Protein 9J2N (pdb70)

Radius of gyration: 22.64 Å; Cα contacts (8 Å, |Δi|>4): 717; chains: 1; bounding box: 71×41×54 Å

B-factor: mean 44.79, std 17.35, range [20.51, 93.37]

Solvent-accessible surface area: 18878 Å² total; per-residue (Å²): 40,88,23,97,34,4,75,102,0,1,69,16,0,0,60,0,0,2,9,0,13,0,1,1,62,18,3,7,91,80,10,63,132,21,3,35,57,16,2,45,96,5,44,105,110,103,104,85,72,143,35,99,49,67,71,33,128,114,23,32,53,42,3,50,34,67,3,18,74,3,0,35,92,0,0,74,49,0,6,129,34,0,41,79,41,0,0,26,17,0,0,41,60,1,0,89,56,0,37,91,0,6,109,45,1,27,72,0,80,131,51,24,18,15,78,50,6,22,113,0,5,40,22,0,0,15,0,0,0,0,0,3,0,0,0,2,0,0,0,1,1,0,7,20,71,107,41,3,0,51,1,3,0,41,1,9,9,27,5,13,34,0,20,43,57,0,42,39,60,3,29,114,97,74,29,2,51,95,86,6,0,18,82,0,2,31,52,0,6,92,6,0,94,85,2,64,123,39,0,62,159,22,8,41,0,1,12,7,11,11,24,53,122,51,52,68,75,64,0,98,111,11,1,117,106,1,29,30,170,116,91,18,117,69,31,3,79,24,1,66,30,0,23,128,44,12,201,89,78,23,87,1,34,47,150,94,61,101,82,34,135,47,0,123,79,0,12,77,0,1,60,41,2,1,22,2,12,22,49,0,1,40,37,0,1,89,116,16,12,77,80,1,4,79,48,23,64,44,122,87,64,77,19,74,126,25,58,28,27,13,8,69,41,28,28,84,58,0,82,42,0,4,71,51,0,30,157,98,0,4,60,109,4,0,47,48,0,2,41,73,0,12,64,3,0,93,52,0,10,76,0,33,59,101,32,136,167,70,103,65,41,4,148,70,0,43,111,8,0,57,38,0,18,21,0,14,4,24,0,0,6,0,0,0,2,1,2,2,2,0,0,0,4,0,23,1,0,51,0,0,1,31,30,0,0,18,33,0,0,85,22,24,58,90,12,43,160,80,8,83,57,31,38,134,77,71,29,15,113,0,0,69,84,8,10,26,61,0,102,115,11,16,87,44,0,142,100,16,4,11,54,2,84,38,70,12,6,32,53,0,19,154,27,4,52,158,96,96

Structure (mmCIF, N/CA/C/O backbone):
data_9J2N
#
_entry.id   9J2N
#
_cell.length_a   1.00
_cell.length_b   1.00
_cell.length_c   1.00
_cell.angle_alpha   90.00
_cell.angle_beta   90.00
_cell.angle_gamma   90.00
#
_symmetry.space_group_name_H-M   'P 1'
#
loop_
_entity.id
_entity.type
_entity.pdbx_description
1 polymer 'Solute carrier family 2, facilitated glucose transporter member 7'
2 non-polymer 2-acetamido-2-deoxy-beta-D-glucopyranose
#
loop_
_atom_site.group_PDB
_atom_site.id
_atom_site.type_symbol
_atom_site.label_atom_id
_atom_site.label_alt_id
_atom_site.label_comp_id
_atom_site.label_asym_id
_atom_site.label_entity_id
_atom_site.label_seq_id
_atom_site.pdbx_PDB_ins_code
_atom_site.Cartn_x
_atom_site.Cartn_y
_atom_site.Cartn_z
_atom_site.occupancy
_atom_site.B_iso_or_equiv
_atom_site.auth_seq_id
_atom_site.auth_comp_id
_atom_site.auth_asym_id
_atom_site.auth_atom_id
_atom_site.pdbx_PDB_model_num
ATOM 1 N N . ARG A 1 18 ? 67.550 99.050 88.549 1.00 59.12 18 ARG A N 1
ATOM 2 C CA . ARG A 1 18 ? 67.247 99.467 89.912 1.00 59.12 18 ARG A CA 1
ATOM 3 C C . ARG A 1 18 ? 66.575 100.835 89.931 1.00 59.12 18 ARG A C 1
ATOM 4 O O . ARG A 1 18 ? 67.224 101.859 89.715 1.00 59.12 18 ARG A O 1
ATOM 6 N N . LEU A 1 19 ? 65.269 100.847 90.193 1.00 62.19 19 LEU A N 1
ATOM 7 C CA . LEU A 1 19 ? 64.490 102.078 90.252 1.00 62.19 19 LEU A CA 1
ATOM 8 C C . LEU A 1 19 ? 64.286 102.569 91.680 1.00 62.19 19 LEU A C 1
ATOM 9 O O . LEU A 1 19 ? 64.595 103.723 91.990 1.00 62.19 19 LEU A O 1
ATOM 11 N N . GLN A 1 20 ? 63.766 101.712 92.555 1.00 57.78 20 GLN A N 1
ATOM 12 C CA . GLN A 1 20 ? 63.584 102.073 93.948 1.00 57.78 20 GLN A CA 1
ATOM 13 C C . GLN A 1 20 ? 64.941 102.230 94.632 1.00 57.78 20 GLN A C 1
ATOM 14 O O . GLN A 1 20 ? 65.918 101.585 94.245 1.00 57.78 20 GLN A O 1
ATOM 16 N N . PRO A 1 21 ? 65.030 103.086 95.657 1.00 54.04 21 PRO A N 1
ATOM 17 C CA . PRO A 1 21 ? 66.329 103.298 96.308 1.00 54.04 21 PRO A CA 1
ATOM 18 C C . PRO A 1 21 ? 66.721 102.153 97.228 1.00 54.04 21 PRO A C 1
ATOM 19 O O . PRO A 1 21 ? 67.909 101.849 97.369 1.00 54.04 21 PRO A O 1
ATOM 23 N N . THR A 1 22 ? 65.734 101.506 97.852 1.00 48.51 22 THR A N 1
ATOM 24 C CA . THR A 1 22 ? 66.030 100.347 98.687 1.00 48.51 22 THR A CA 1
ATOM 25 C C . THR A 1 22 ? 66.628 99.214 97.864 1.00 48.51 22 THR A C 1
ATOM 26 O O . THR A 1 22 ? 67.622 98.601 98.267 1.00 48.51 22 THR A O 1
ATOM 30 N N . LEU A 1 23 ? 66.039 98.930 96.700 1.00 45.83 23 LEU A N 1
ATOM 31 C CA . LEU A 1 23 ? 66.563 97.877 95.836 1.00 45.83 23 LEU A CA 1
ATOM 32 C C . LEU A 1 23 ? 67.965 98.211 95.345 1.00 45.83 23 LEU A C 1
ATOM 33 O O . LEU A 1 23 ? 68.844 97.343 95.318 1.00 45.83 23 LEU A O 1
ATOM 38 N N . LEU A 1 24 ? 68.191 99.465 94.950 1.00 44.50 24 LEU A N 1
ATOM 39 C CA . LEU A 1 24 ? 69.512 99.864 94.476 1.00 44.50 24 LEU A CA 1
ATOM 40 C C . LEU A 1 24 ? 70.557 99.732 95.577 1.00 44.50 24 LEU A C 1
ATOM 41 O O . LEU A 1 24 ? 71.653 99.209 95.343 1.00 44.50 24 LEU A O 1
ATOM 46 N N . LEU A 1 25 ? 70.234 100.198 96.787 1.00 41.42 25 LEU A N 1
ATOM 47 C CA . LEU A 1 25 ? 71.176 100.088 97.895 1.00 41.42 25 LEU A CA 1
ATOM 48 C C . LEU A 1 25 ? 71.455 98.632 98.240 1.00 41.42 25 LEU A C 1
ATOM 49 O O . LEU A 1 25 ? 72.606 98.258 98.495 1.00 41.42 25 LEU A O 1
ATOM 54 N N . ALA A 1 26 ? 70.415 97.794 98.258 1.00 37.90 26 ALA A N 1
ATOM 55 C CA . ALA A 1 26 ? 70.613 96.381 98.559 1.00 37.90 26 ALA A CA 1
ATOM 56 C C . ALA A 1 26 ? 71.488 95.711 97.509 1.00 37.90 26 ALA A C 1
ATOM 57 O O . ALA A 1 26 ? 72.385 94.930 97.846 1.00 37.90 26 ALA A O 1
ATOM 59 N N . THR A 1 27 ? 71.247 96.010 96.231 1.00 36.07 27 THR A N 1
ATOM 60 C CA . THR A 1 27 ? 72.055 95.427 95.165 1.00 36.07 27 THR A CA 1
ATOM 61 C C . THR A 1 27 ? 73.508 95.869 95.276 1.00 36.07 27 THR A C 1
ATOM 62 O O . THR A 1 27 ? 74.429 95.054 95.145 1.00 36.07 27 THR A O 1
ATOM 66 N N . LEU A 1 28 ? 73.734 97.162 95.530 1.00 32.70 28 LEU A N 1
ATOM 67 C CA . LEU A 1 28 ? 75.101 97.657 95.663 1.00 32.70 28 LEU A CA 1
ATOM 68 C C . LEU A 1 28 ? 75.810 97.007 96.844 1.00 32.70 28 LEU A C 1
ATOM 69 O O . LEU A 1 28 ? 76.968 96.589 96.729 1.00 32.70 28 LEU A O 1
ATOM 74 N N . SER A 1 29 ? 75.126 96.905 97.987 1.00 29.86 29 SER A N 1
ATOM 75 C CA . SER A 1 29 ? 75.738 96.310 99.170 1.00 29.86 29 SER A CA 1
ATOM 76 C C . SER A 1 29 ? 76.044 94.834 98.955 1.00 29.86 29 SER A C 1
ATOM 77 O O . SER A 1 29 ? 77.100 94.346 99.373 1.00 29.86 29 SER A O 1
ATOM 80 N N . ALA A 1 30 ? 75.130 94.103 98.314 1.00 28.00 30 ALA A N 1
ATOM 81 C CA . ALA A 1 30 ? 75.353 92.679 98.093 1.00 28.00 30 ALA A CA 1
ATOM 82 C C . ALA A 1 30 ? 76.476 92.438 97.094 1.00 28.00 30 ALA A C 1
ATOM 83 O O . ALA A 1 30 ? 77.315 91.554 97.300 1.00 28.00 30 ALA A O 1
ATOM 85 N N . ALA A 1 31 ? 76.515 93.209 96.005 1.00 26.38 31 ALA A N 1
ATOM 86 C CA . ALA A 1 31 ? 77.505 92.958 94.965 1.00 26.38 31 ALA A CA 1
ATOM 87 C C . ALA A 1 31 ? 78.890 93.458 95.356 1.00 26.38 31 ALA A C 1
ATOM 88 O O . ALA A 1 31 ? 79.896 92.838 94.995 1.00 26.38 31 ALA A O 1
ATOM 90 N N . PHE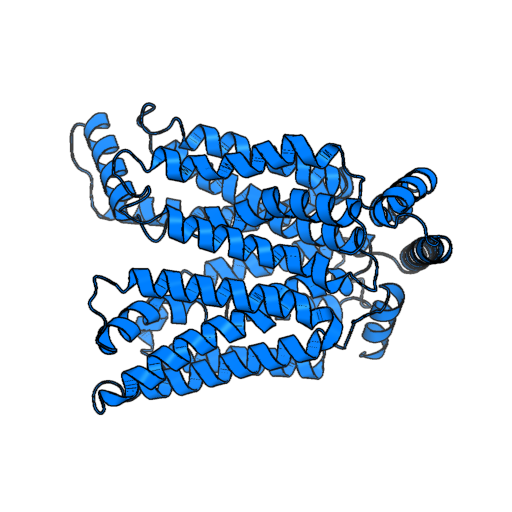 A 1 32 ? 78.969 94.572 96.089 1.00 26.02 32 PHE A N 1
ATOM 91 C CA . PHE A 1 32 ? 80.273 95.143 96.407 1.00 26.02 32 PHE A CA 1
ATOM 92 C C . PHE A 1 32 ? 81.056 94.282 97.386 1.00 26.02 32 PHE A C 1
ATOM 93 O O . PHE A 1 32 ? 82.290 94.336 97.402 1.00 26.02 32 PHE A O 1
ATOM 101 N N . GLY A 1 33 ? 80.374 93.496 98.211 1.00 26.40 33 GLY A N 1
ATOM 102 C CA . GLY A 1 33 ? 81.068 92.697 99.199 1.00 26.40 33 GLY A CA 1
ATOM 103 C C . GLY A 1 33 ? 81.250 91.249 98.799 1.00 26.40 33 GLY A C 1
ATOM 104 O O . GLY A 1 33 ? 81.942 90.494 99.487 1.00 26.40 33 GLY A O 1
ATOM 105 N N . SER A 1 34 ? 80.637 90.846 97.688 1.00 25.23 34 SER A N 1
ATOM 106 C CA . SER A 1 34 ? 80.657 89.455 97.255 1.00 25.23 34 SER A CA 1
ATOM 107 C C . SER A 1 34 ? 81.413 89.263 95.946 1.00 25.23 34 SER A C 1
ATOM 108 O O . SER A 1 34 ? 82.353 88.467 95.889 1.00 25.23 34 SER A O 1
ATOM 111 N N . ALA A 1 35 ? 81.017 89.964 94.883 1.00 24.30 35 ALA A N 1
ATOM 112 C CA . ALA A 1 35 ? 81.692 89.808 93.599 1.00 24.30 35 ALA A CA 1
ATOM 113 C C . ALA A 1 35 ? 83.085 90.424 93.618 1.00 24.30 35 ALA A C 1
ATOM 114 O O . ALA A 1 35 ? 83.997 89.934 92.932 1.00 24.30 35 ALA A O 1
ATOM 116 N N . PHE A 1 36 ? 83.261 91.497 94.390 1.00 25.45 36 PHE A N 1
ATOM 117 C CA . PHE A 1 36 ? 84.565 92.137 94.484 1.00 25.45 36 PHE A CA 1
ATOM 118 C C . PHE A 1 36 ? 85.601 91.168 95.031 1.00 25.45 36 PHE A C 1
ATOM 119 O O . PHE A 1 36 ? 86.762 91.198 94.617 1.00 25.45 36 PHE A O 1
ATOM 127 N N . GLN A 1 37 ? 85.204 90.304 95.968 1.00 26.49 37 GLN A N 1
ATOM 128 C CA . GLN A 1 37 ? 86.123 89.280 96.454 1.00 26.49 37 GLN A CA 1
ATOM 129 C C . GLN A 1 37 ? 86.608 88.402 95.309 1.00 26.49 37 GLN A C 1
ATOM 130 O O . GLN A 1 37 ? 87.814 88.183 95.145 1.00 26.49 37 GLN A O 1
ATOM 136 N N . TYR A 1 38 ? 85.676 87.913 94.487 1.00 25.14 38 TYR A N 1
ATOM 137 C CA . TYR A 1 38 ? 86.052 87.066 93.361 1.00 25.14 38 TYR A CA 1
ATOM 138 C C . TYR A 1 38 ? 87.035 87.784 92.448 1.00 25.14 38 TYR A C 1
ATOM 139 O O . TYR A 1 38 ? 88.124 87.270 92.170 1.00 25.14 38 TYR A O 1
ATOM 148 N N . GLY A 1 39 ? 86.689 88.994 92.006 1.00 23.60 39 GLY A N 1
ATOM 149 C CA . GLY A 1 39 ? 87.562 89.691 91.070 1.00 23.60 39 GLY A CA 1
ATOM 150 C C . GLY A 1 39 ? 88.921 90.020 91.662 1.00 23.60 39 GLY A C 1
ATOM 151 O O . GLY A 1 39 ? 89.967 89.758 91.050 1.00 23.60 39 GLY A O 1
ATOM 152 N N . TYR A 1 40 ? 88.925 90.576 92.876 1.00 25.75 40 TYR A N 1
ATOM 153 C CA . TYR A 1 40 ? 90.161 91.004 93.515 1.00 25.75 40 TYR A CA 1
ATOM 154 C C . TYR A 1 40 ? 91.093 89.826 93.749 1.00 25.75 40 TYR A C 1
ATOM 155 O O . TYR A 1 40 ? 92.254 89.850 93.329 1.00 25.75 40 TYR A O 1
ATOM 164 N N . ASN A 1 41 ? 90.600 88.769 94.400 1.00 26.01 41 ASN A N 1
ATOM 165 C CA . ASN A 1 41 ? 91.471 87.630 94.654 1.00 26.01 41 ASN A CA 1
ATOM 166 C C . ASN A 1 41 ? 91.802 86.877 93.373 1.00 26.01 41 ASN A C 1
ATOM 167 O O . ASN A 1 41 ? 92.778 86.120 93.343 1.00 26.01 41 ASN A O 1
ATOM 172 N N . LEU A 1 42 ? 91.018 87.068 92.307 1.00 29.32 42 LEU A N 1
ATOM 173 C CA . LEU A 1 42 ? 91.373 86.455 91.034 1.00 29.32 42 LEU A CA 1
ATOM 174 C C . LEU A 1 42 ? 92.584 87.132 90.415 1.00 29.32 42 LEU A C 1
ATOM 175 O O . LEU A 1 42 ? 93.520 86.457 89.971 1.00 29.32 42 LEU A O 1
ATOM 180 N N . SER A 1 43 ? 92.596 88.469 90.377 1.00 31.05 43 SER A N 1
ATOM 181 C CA . SER A 1 43 ? 93.720 89.193 89.772 1.00 31.05 43 SER A CA 1
ATOM 182 C C . SER A 1 43 ? 94.259 90.226 90.758 1.00 31.05 43 SER A C 1
ATOM 183 O O . SER A 1 43 ? 93.965 91.415 90.648 1.00 31.05 43 SER A O 1
ATOM 186 N N . VAL A 1 44 ? 95.081 89.768 91.702 1.00 31.67 44 VAL A N 1
ATOM 187 C CA . VAL A 1 44 ? 95.830 90.651 92.590 1.00 31.67 44 VAL A CA 1
ATOM 188 C C . VAL A 1 44 ? 97.262 90.142 92.664 1.00 31.67 44 VAL A C 1
ATOM 189 O O . VAL A 1 44 ? 98.163 90.838 93.143 1.00 31.67 44 VAL A O 1
ATOM 193 N N . VAL A 1 45 ? 97.472 88.923 92.181 1.00 39.19 45 VAL A N 1
ATOM 194 C CA . VAL A 1 45 ? 98.731 88.219 92.367 1.00 39.19 45 VAL A CA 1
ATOM 195 C C . VAL A 1 45 ? 99.586 88.188 91.103 1.00 39.19 45 VAL A C 1
ATOM 196 O O . VAL A 1 45 ? 100.823 88.193 91.214 1.00 39.19 45 VAL A O 1
ATOM 200 N N . ASN A 1 46 ? 98.978 88.215 89.915 1.00 41.87 46 ASN A N 1
ATOM 201 C CA . ASN A 1 46 ? 99.740 88.060 88.679 1.00 41.87 46 ASN A CA 1
ATOM 202 C C . ASN A 1 46 ? 100.778 89.164 88.513 1.00 41.87 46 ASN A C 1
ATOM 203 O O . ASN A 1 46 ? 101.914 88.899 88.105 1.00 41.87 46 ASN A O 1
ATOM 208 N N . THR A 1 47 ? 100.408 90.414 88.824 1.00 42.58 47 THR A N 1
ATOM 209 C CA . THR A 1 47 ? 101.325 91.526 88.574 1.00 42.58 47 THR A CA 1
ATOM 210 C C . THR A 1 47 ? 102.491 91.561 89.558 1.00 42.58 47 THR A C 1
ATOM 211 O O . THR A 1 47 ? 103.652 91.569 89.112 1.00 42.58 47 THR A O 1
ATOM 215 N N . PRO A 1 48 ? 102.275 91.591 90.907 1.00 42.87 48 PRO A N 1
ATOM 216 C CA . PRO A 1 48 ? 103.393 91.710 91.850 1.00 42.87 48 PRO A CA 1
ATOM 217 C C . PRO A 1 48 ? 103.979 90.362 92.262 1.00 42.87 48 PRO A C 1
ATOM 218 O O . PRO A 1 48 ? 104.140 90.068 93.451 1.00 42.87 48 PRO A O 1
ATOM 222 N N . HIS A 1 49 ? 104.304 89.526 91.275 1.00 46.60 49 HIS A N 1
ATOM 223 C CA . HIS A 1 49 ? 104.809 88.190 91.574 1.00 46.60 49 HIS A CA 1
ATOM 224 C C . HIS A 1 49 ? 106.217 88.222 92.156 1.00 46.60 49 HIS A C 1
ATOM 225 O O . HIS A 1 49 ? 106.536 87.420 93.045 1.00 46.60 49 HIS A O 1
ATOM 232 N N . LYS A 1 50 ? 107.067 89.136 91.681 1.00 50.05 50 LYS A N 1
ATOM 233 C CA . LYS A 1 50 ? 108.452 89.175 92.142 1.00 50.05 50 LYS A CA 1
ATOM 234 C C . LYS A 1 50 ? 108.533 89.484 93.632 1.00 50.05 50 LYS A C 1
ATOM 235 O O . LYS A 1 50 ? 109.402 88.957 94.338 1.00 50.05 50 LYS A O 1
ATOM 241 N N . VAL A 1 51 ? 107.640 90.343 94.126 1.00 46.46 51 VAL A N 1
ATOM 242 C CA . VAL A 1 51 ? 107.648 90.699 95.542 1.00 46.46 51 VAL A CA 1
ATOM 243 C C . VAL A 1 51 ? 107.348 89.481 96.405 1.00 46.46 51 VAL A C 1
ATOM 244 O O . VAL A 1 51 ? 108.007 89.246 97.426 1.00 46.46 51 VAL A O 1
ATOM 248 N N . PHE A 1 52 ? 106.343 88.693 96.018 1.00 46.51 52 PHE A N 1
ATOM 249 C CA . PHE A 1 52 ? 106.023 87.487 96.772 1.00 46.51 52 PHE A CA 1
ATOM 250 C C . PHE A 1 52 ? 107.144 86.461 96.668 1.00 46.51 52 PHE A C 1
ATOM 251 O O . PHE A 1 52 ? 107.447 85.766 97.645 1.00 46.51 52 PHE A O 1
ATOM 259 N N . LYS A 1 53 ? 107.768 86.351 95.491 1.00 48.38 53 LYS A N 1
ATOM 260 C CA . LYS A 1 53 ? 108.959 85.516 95.355 1.00 48.38 53 LYS A CA 1
ATOM 261 C C . LYS A 1 53 ? 110.007 85.897 96.393 1.00 48.38 53 LYS A C 1
ATOM 262 O O . LYS A 1 53 ? 110.519 85.045 97.134 1.00 48.38 53 LYS A O 1
ATOM 268 N N . SER A 1 54 ? 110.330 87.190 96.454 1.00 52.12 54 SER A N 1
ATOM 269 C CA . SER A 1 54 ? 111.364 87.665 97.364 1.00 52.12 54 SER A CA 1
ATOM 270 C C . SER A 1 54 ? 110.980 87.402 98.813 1.00 52.12 54 SER A C 1
ATOM 271 O O . SER A 1 54 ? 111.814 86.968 99.613 1.00 52.12 54 SER A O 1
ATOM 274 N N . PHE A 1 55 ? 109.719 87.662 99.174 1.00 52.10 55 PHE A N 1
ATOM 275 C CA . PHE A 1 55 ? 109.298 87.436 100.555 1.00 52.10 55 PHE A CA 1
ATOM 276 C C . PHE A 1 55 ? 109.381 85.963 100.928 1.00 52.10 55 PHE A C 1
ATOM 277 O O . PHE A 1 55 ? 109.804 85.620 102.039 1.00 52.10 55 PHE A O 1
ATOM 285 N N . TYR A 1 56 ? 108.976 85.075 100.018 1.00 51.12 56 TYR A N 1
ATOM 286 C CA . TYR A 1 56 ? 109.105 83.647 100.279 1.00 51.12 56 TYR A CA 1
ATOM 287 C C . TYR A 1 56 ? 110.562 83.282 100.515 1.00 51.12 56 TYR A C 1
ATOM 288 O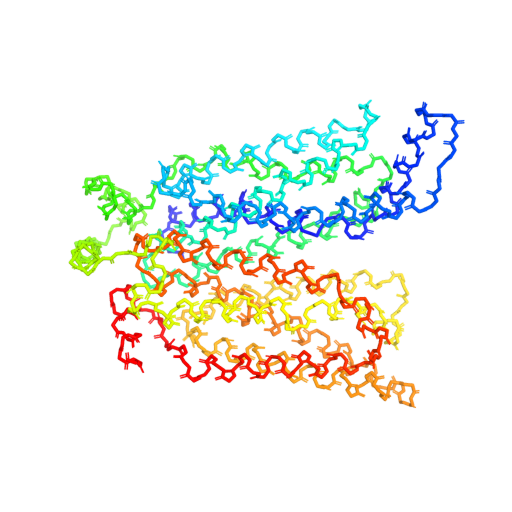 O . TYR A 1 56 ? 110.895 82.546 101.454 1.00 51.12 56 TYR A O 1
ATOM 297 N N . ASN A 1 57 ? 111.451 83.794 99.667 1.00 64.19 57 ASN A N 1
ATOM 298 C CA . ASN A 1 57 ? 112.851 83.409 99.788 1.00 64.19 57 ASN A CA 1
ATOM 299 C C . ASN A 1 57 ? 113.464 83.951 101.080 1.00 64.19 57 ASN A C 1
ATOM 300 O O . ASN A 1 57 ? 114.265 83.267 101.727 1.00 64.19 57 ASN A O 1
ATOM 305 N N . GLU A 1 58 ? 113.085 85.173 101.483 1.00 63.29 58 GLU A N 1
ATOM 306 C CA . GLU A 1 58 ? 113.576 85.727 102.747 1.00 63.29 58 GLU A CA 1
ATOM 307 C C . GLU A 1 58 ? 113.039 84.959 103.949 1.00 63.29 58 GLU A C 1
ATOM 308 O O . GLU A 1 58 ? 113.768 84.736 104.923 1.00 63.29 58 GLU A O 1
ATOM 314 N N . THR A 1 59 ? 111.764 84.564 103.916 1.00 62.12 59 THR A N 1
ATOM 315 C CA . THR A 1 59 ? 111.241 83.754 105.009 1.00 62.12 59 THR A CA 1
ATOM 316 C C . THR A 1 59 ? 111.999 82.437 105.112 1.00 62.12 59 THR A C 1
ATOM 317 O O . THR A 1 59 ? 112.341 81.988 106.214 1.00 62.12 59 THR A O 1
ATOM 321 N N . TYR A 1 60 ? 112.282 81.812 103.967 1.00 69.71 60 TYR A N 1
ATOM 322 C CA . TYR A 1 60 ? 113.019 80.553 103.983 1.00 69.71 60 TYR A CA 1
ATOM 323 C C . TYR A 1 60 ? 114.446 80.751 104.481 1.00 69.71 60 TYR A C 1
ATOM 324 O O . TYR A 1 60 ? 114.972 79.914 105.224 1.00 69.71 60 TYR A O 1
ATOM 333 N N . PHE A 1 61 ? 115.092 81.846 104.074 1.00 72.30 61 PHE A N 1
ATOM 334 C CA . PHE A 1 61 ? 116.403 82.173 104.618 1.00 72.30 61 PHE A CA 1
ATOM 335 C C . PHE A 1 61 ? 116.368 82.323 106.130 1.00 72.30 61 PHE A C 1
ATOM 336 O O . PHE A 1 61 ? 117.218 81.748 106.816 1.00 72.30 61 PHE A O 1
ATOM 344 N N . GLU A 1 62 ? 115.393 83.051 106.667 1.00 72.66 62 GLU A N 1
ATOM 345 C CA . GLU A 1 62 ? 115.314 83.238 108.112 1.00 72.66 62 GLU A CA 1
ATOM 346 C C . GLU A 1 62 ? 115.092 81.905 108.826 1.00 72.66 62 GLU A C 1
ATOM 347 O O . GLU A 1 62 ? 115.689 81.649 109.876 1.00 72.66 62 GLU A O 1
ATOM 353 N N . ARG A 1 63 ? 114.241 81.044 108.261 1.00 71.16 63 ARG A N 1
ATOM 354 C CA . ARG A 1 63 ? 113.914 79.791 108.938 1.00 71.16 63 ARG A CA 1
ATOM 355 C C . ARG A 1 63 ? 115.069 78.795 108.888 1.00 71.16 63 ARG A C 1
ATOM 356 O O . ARG A 1 63 ? 115.395 78.165 109.901 1.00 71.16 63 ARG A O 1
ATOM 364 N N . HIS A 1 64 ? 115.704 78.635 107.725 1.00 76.98 64 HIS A N 1
ATOM 365 C CA . HIS A 1 64 ? 116.693 77.580 107.540 1.00 76.98 64 HIS A CA 1
ATOM 366 C C . HIS A 1 64 ? 118.123 78.075 107.380 1.00 76.98 64 HIS A C 1
ATOM 367 O O . HIS A 1 64 ? 119.025 77.243 107.222 1.00 76.98 64 HIS A O 1
ATOM 374 N N . ALA A 1 65 ? 118.356 79.388 107.410 1.00 79.78 65 ALA A N 1
ATOM 375 C CA . ALA A 1 65 ? 119.695 79.960 107.291 1.00 79.78 65 ALA A CA 1
ATOM 376 C C . ALA A 1 65 ? 120.370 79.575 105.980 1.00 79.78 65 ALA A C 1
ATOM 377 O O . ALA A 1 65 ? 121.602 79.511 105.911 1.00 79.78 65 ALA A O 1
ATOM 379 N N . THR A 1 66 ? 119.583 79.308 104.937 1.00 79.36 66 THR A N 1
ATOM 380 C CA . THR A 1 66 ? 120.127 79.003 103.623 1.00 79.36 66 THR A CA 1
ATOM 381 C C . THR A 1 66 ? 119.059 79.207 102.559 1.00 79.36 66 THR A C 1
ATOM 382 O O . THR A 1 66 ? 117.859 79.204 102.849 1.00 79.36 66 THR A O 1
ATOM 386 N N . PHE A 1 67 ? 119.512 79.371 101.319 1.00 80.03 67 PHE A N 1
ATOM 387 C CA . PHE A 1 67 ? 118.609 79.479 100.186 1.00 80.03 67 PHE A CA 1
ATOM 388 C C . PHE A 1 67 ? 117.975 78.121 99.892 1.00 80.03 67 PHE A C 1
ATOM 389 O O . PHE A 1 67 ? 118.390 77.084 100.420 1.00 80.03 67 PHE A O 1
ATOM 397 N N . MET A 1 68 ? 116.956 78.126 99.038 1.00 79.20 68 MET A N 1
ATOM 398 C CA . MET A 1 68 ? 116.368 76.883 98.566 1.00 79.20 68 MET A CA 1
ATOM 399 C C . MET A 1 68 ? 116.315 76.872 97.045 1.00 79.20 68 MET A C 1
ATOM 400 O O . MET A 1 68 ? 116.514 77.897 96.387 1.00 79.20 68 MET A O 1
ATOM 405 N N . ASP A 1 69 ? 116.051 75.687 96.504 1.00 72.05 69 ASP A N 1
ATOM 406 C CA . ASP A 1 69 ? 116.120 75.463 95.069 1.00 72.05 69 ASP A CA 1
ATOM 407 C C . ASP A 1 69 ? 115.042 76.257 94.337 1.00 72.05 69 ASP A C 1
ATOM 408 O O . ASP A 1 69 ? 113.952 76.503 94.860 1.00 72.05 69 ASP A O 1
ATOM 413 N N . GLY A 1 70 ? 115.366 76.664 93.108 1.00 67.79 70 GLY A N 1
ATOM 414 C CA . GLY A 1 70 ? 114.396 77.382 92.296 1.00 67.79 70 GLY A CA 1
ATOM 415 C C . GLY A 1 70 ? 113.202 76.528 91.916 1.00 67.79 70 GLY A C 1
ATOM 416 O O . GLY A 1 70 ? 112.122 77.047 91.626 1.00 67.79 70 GLY A O 1
ATOM 417 N N . LYS A 1 71 ? 113.383 75.206 91.898 1.00 64.86 71 LYS A N 1
ATOM 418 C CA . LYS A 1 71 ? 112.255 74.315 91.654 1.00 64.86 71 LYS A CA 1
ATOM 419 C C . LYS A 1 71 ? 111.205 74.454 92.748 1.00 64.86 71 LYS A C 1
ATOM 420 O O . LYS A 1 71 ? 110.000 74.436 92.471 1.00 64.86 71 LYS A O 1
ATOM 422 N N . LEU A 1 72 ? 111.643 74.590 94.002 1.00 63.62 72 LEU A N 1
ATOM 423 C CA . LEU A 1 72 ? 110.694 74.794 95.090 1.00 63.62 72 LEU A CA 1
ATOM 424 C C . LEU A 1 72 ? 110.030 76.163 94.989 1.00 63.62 72 LEU A C 1
ATOM 425 O O . LEU A 1 72 ? 108.843 76.305 95.298 1.00 63.62 72 LEU A O 1
ATOM 430 N N . MET A 1 73 ? 110.782 77.182 94.555 1.00 61.86 73 MET A N 1
ATOM 431 C CA . MET A 1 73 ? 110.170 78.462 94.203 1.00 61.86 73 MET A CA 1
ATOM 432 C C . MET A 1 73 ? 109.039 78.283 93.200 1.00 61.86 73 MET A C 1
ATOM 433 O O . MET A 1 73 ? 107.924 78.776 93.414 1.00 61.86 73 MET A O 1
ATOM 438 N N . LEU A 1 74 ? 109.308 77.578 92.100 1.00 56.01 74 LEU A N 1
ATOM 439 C CA . LEU A 1 74 ? 108.298 77.415 91.061 1.00 56.01 74 LEU A CA 1
ATOM 440 C C . LEU A 1 74 ? 107.095 76.639 91.579 1.00 56.01 74 LEU A C 1
ATOM 441 O O . LEU A 1 74 ? 105.947 77.007 91.304 1.00 56.01 74 LEU A O 1
ATOM 446 N N . LEU A 1 75 ? 107.336 75.568 92.339 1.00 53.22 75 LEU A N 1
ATOM 447 C CA . LEU A 1 75 ? 106.233 74.764 92.855 1.00 53.22 75 LEU A CA 1
ATOM 448 C C . LEU A 1 75 ? 105.375 75.561 93.830 1.00 53.22 75 LEU A C 1
ATOM 449 O O . LEU A 1 75 ? 104.141 75.536 93.745 1.00 53.22 75 LEU A O 1
ATOM 454 N N . LEU A 1 76 ? 106.009 76.281 94.760 1.00 49.54 76 LEU A N 1
ATOM 455 C CA . LEU A 1 76 ? 105.253 77.063 95.731 1.00 49.54 76 LEU A CA 1
ATOM 456 C C . LEU A 1 76 ? 104.472 78.178 95.052 1.00 49.54 76 LEU A C 1
ATOM 457 O O . LEU A 1 76 ? 103.323 78.451 95.417 1.00 49.54 76 LEU A O 1
ATOM 462 N N . TRP A 1 77 ? 105.077 78.838 94.060 1.00 45.38 77 TRP A N 1
ATOM 463 C CA . TRP A 1 77 ? 104.361 79.898 93.363 1.00 45.38 77 TRP A CA 1
ATOM 464 C C . TRP A 1 77 ? 103.188 79.347 92.567 1.00 45.38 77 TRP A C 1
ATOM 465 O O . TRP A 1 77 ? 102.102 79.938 92.564 1.00 45.38 77 TRP A O 1
ATOM 476 N N . SER A 1 78 ? 103.384 78.219 91.881 1.00 45.15 78 SER A N 1
ATOM 477 C CA . SER A 1 78 ? 102.283 77.605 91.152 1.00 45.15 78 SER A CA 1
ATOM 478 C C . SER A 1 78 ? 101.157 77.222 92.099 1.00 45.15 78 SER A C 1
ATOM 479 O O . SER A 1 78 ? 99.978 77.419 91.787 1.00 45.15 78 SER A O 1
ATOM 482 N N . CYS A 1 79 ? 101.503 76.690 93.273 1.00 41.95 79 CYS A N 1
ATOM 483 C CA . CYS A 1 79 ? 100.483 76.347 94.257 1.00 41.95 79 CYS A CA 1
ATOM 484 C C . CYS A 1 79 ? 99.716 77.583 94.713 1.00 41.95 79 CYS A C 1
ATOM 485 O O . CYS A 1 79 ? 98.481 77.600 94.700 1.00 41.95 79 CYS A O 1
ATOM 488 N N . THR A 1 80 ? 100.431 78.643 95.098 1.00 38.99 80 THR A N 1
ATOM 489 C CA . THR A 1 80 ? 99.756 79.807 95.667 1.00 38.99 80 THR A CA 1
ATOM 490 C C . THR A 1 80 ? 99.018 80.603 94.598 1.00 38.99 80 THR A C 1
ATOM 491 O O . THR A 1 80 ? 98.166 81.440 94.917 1.00 38.99 80 THR A O 1
ATOM 495 N N . VAL A 1 81 ? 99.329 80.363 93.322 1.00 36.28 81 VAL A N 1
ATOM 496 C CA . VAL A 1 81 ? 98.623 81.069 92.259 1.00 36.28 81 VAL A CA 1
ATOM 497 C C . VAL A 1 81 ? 97.500 80.237 91.654 1.00 36.28 81 VAL A C 1
ATOM 498 O O . VAL A 1 81 ? 96.608 80.797 91.006 1.00 36.28 81 VAL A O 1
ATOM 502 N N . SER A 1 82 ? 97.507 78.916 91.847 1.00 32.43 82 SER A N 1
ATOM 503 C CA . SER A 1 82 ? 96.497 78.057 91.252 1.00 32.43 82 SER A CA 1
ATOM 504 C C . SER A 1 82 ? 95.572 77.398 92.264 1.00 32.43 82 SER A C 1
ATOM 505 O O . SER A 1 82 ? 94.645 76.693 91.852 1.00 32.43 82 SER A O 1
ATOM 508 N N . MET A 1 83 ? 95.796 77.587 93.566 1.00 28.79 83 MET A N 1
ATOM 509 C CA . MET A 1 83 ? 94.828 77.093 94.535 1.00 28.79 83 MET A CA 1
ATOM 510 C C . MET A 1 83 ? 93.540 77.902 94.522 1.00 28.79 83 MET A C 1
ATOM 511 O O . MET A 1 83 ? 92.515 77.416 95.011 1.00 28.79 83 MET A O 1
ATOM 516 N N . PHE A 1 84 ? 93.567 79.121 93.985 1.00 24.57 84 PHE A N 1
ATOM 517 C CA . PHE A 1 84 ? 92.337 79.906 93.893 1.00 24.57 84 PHE A CA 1
ATOM 518 C C . PHE A 1 84 ? 91.301 79.266 92.978 1.00 24.57 84 PHE A C 1
ATOM 519 O O . PHE A 1 84 ? 90.122 79.226 93.364 1.00 24.57 84 PHE A O 1
ATOM 527 N N . PRO A 1 85 ? 91.632 78.787 91.769 1.00 25.80 85 PRO A N 1
ATOM 528 C CA . PRO A 1 85 ? 90.624 78.018 91.015 1.00 25.80 85 PRO A CA 1
ATOM 529 C C . PRO A 1 85 ? 90.145 76.772 91.742 1.00 25.80 85 PRO A C 1
ATOM 530 O O . PRO A 1 85 ? 88.955 76.439 91.672 1.00 25.80 85 PRO A O 1
ATOM 534 N N . LEU A 1 86 ? 91.038 76.067 92.441 1.00 24.96 86 LEU A N 1
ATOM 535 C CA . LEU A 1 86 ? 90.617 74.887 93.193 1.00 24.96 86 LEU A CA 1
ATOM 536 C C . LEU A 1 86 ? 89.689 75.268 94.339 1.00 24.96 86 LEU A C 1
ATOM 537 O O . LEU A 1 86 ? 88.672 74.602 94.573 1.00 24.96 86 LEU A O 1
ATOM 542 N N . GLY A 1 87 ? 90.023 76.336 95.062 1.00 23.32 87 GLY A N 1
ATOM 543 C CA . GLY A 1 87 ? 89.123 76.826 96.090 1.00 23.32 87 GLY A CA 1
ATOM 544 C C . GLY A 1 87 ? 87.785 77.257 95.523 1.00 23.32 87 GLY A C 1
ATOM 545 O O . GLY A 1 87 ? 86.741 77.029 96.134 1.00 23.32 87 GLY A O 1
ATOM 546 N N . GLY A 1 88 ? 87.798 77.886 94.348 1.00 21.71 88 GLY A N 1
ATOM 547 C CA . GLY A 1 88 ? 86.552 78.279 93.714 1.00 21.71 88 GLY A CA 1
ATOM 548 C C . GLY A 1 88 ? 85.691 77.091 93.338 1.00 21.71 88 GLY A C 1
ATOM 549 O O . GLY A 1 88 ? 84.474 77.113 93.521 1.00 21.71 88 GLY A O 1
ATOM 550 N N . LEU A 1 89 ? 86.311 76.038 92.805 1.00 21.12 89 LEU A N 1
ATOM 551 C CA . LEU A 1 89 ? 85.566 74.823 92.489 1.00 21.12 89 LEU A CA 1
ATOM 552 C C . LEU A 1 89 ? 84.983 74.194 93.749 1.00 21.12 89 LEU A C 1
ATOM 553 O O . LEU A 1 89 ? 83.817 73.772 93.765 1.00 21.12 89 LEU A O 1
ATOM 558 N N . LEU A 1 90 ? 85.695 74.104 94.859 1.00 21.10 90 LEU A N 1
ATOM 559 C CA . LEU A 1 90 ? 85.080 73.472 96.024 1.00 21.10 90 LEU A CA 1
ATOM 560 C C . LEU A 1 90 ? 83.947 74.312 96.499 1.00 21.10 90 LEU A C 1
ATOM 561 O O . LEU A 1 90 ? 82.911 73.804 96.882 1.00 21.10 90 LEU A O 1
ATOM 566 N N . GLY A 1 91 ? 84.130 75.612 96.474 1.00 22.96 91 GLY A N 1
ATOM 567 C CA . GLY A 1 91 ? 83.108 76.509 96.951 1.00 22.96 91 GLY A CA 1
ATOM 568 C C . GLY A 1 91 ? 81.870 76.431 96.121 1.00 22.96 91 GLY A C 1
ATOM 569 O O . GLY A 1 91 ? 80.780 76.560 96.646 1.00 22.96 91 GLY A O 1
ATOM 570 N N . SER A 1 92 ? 82.020 76.224 94.824 1.00 22.26 92 SER A N 1
ATOM 571 C CA . SER A 1 92 ? 80.878 76.121 93.939 1.00 22.26 92 SER A CA 1
ATOM 572 C C . SER A 1 92 ? 80.013 74.943 94.279 1.00 22.26 92 SER A C 1
ATOM 573 O O . SER A 1 92 ? 78.803 75.012 94.158 1.00 22.26 92 SER A O 1
ATOM 576 N N . LEU A 1 93 ? 80.625 73.853 94.702 1.00 22.79 93 LEU A N 1
ATOM 577 C CA . LEU A 1 93 ? 79.890 72.658 95.042 1.00 22.79 93 LEU A CA 1
ATOM 578 C C . LEU A 1 93 ? 79.471 72.702 96.492 1.00 22.79 93 LEU A C 1
ATOM 579 O O . LEU A 1 93 ? 78.930 71.738 97.010 1.00 22.79 93 LEU A O 1
ATOM 584 N N . LEU A 1 94 ? 79.726 73.813 97.162 1.00 25.95 94 LEU A N 1
ATOM 585 C CA . LEU A 1 94 ? 79.350 73.948 98.558 1.00 25.95 94 LEU A CA 1
ATOM 586 C C . LEU A 1 94 ? 78.169 74.876 98.685 1.00 25.95 94 LEU A C 1
ATOM 587 O O . LEU A 1 94 ? 77.401 74.774 99.628 1.00 25.95 94 LEU A O 1
ATOM 592 N N . VAL A 1 95 ? 77.999 75.774 97.725 1.00 26.13 95 VAL A N 1
ATOM 593 C CA . VAL A 1 95 ? 76.906 76.717 97.789 1.00 26.13 95 VAL A CA 1
ATOM 594 C C . VAL A 1 95 ? 75.670 75.893 97.973 1.00 26.13 95 VAL A C 1
ATOM 595 O O . VAL A 1 95 ? 74.708 76.348 98.560 1.00 26.13 95 VAL A O 1
ATOM 599 N N . GLY A 1 96 ? 75.693 74.661 97.495 1.00 28.33 96 GLY A N 1
ATOM 600 C CA . GLY A 1 96 ? 74.545 73.798 97.611 1.00 28.33 96 GLY A CA 1
ATOM 601 C C . GLY A 1 96 ? 74.138 73.606 99.043 1.00 28.33 96 GLY A C 1
ATOM 602 O O . GLY A 1 96 ? 73.002 73.845 99.412 1.00 28.33 96 GLY A O 1
ATOM 603 N N . LEU A 1 97 ? 75.065 73.165 99.865 1.00 28.25 97 LEU A N 1
ATOM 604 C CA . LEU A 1 97 ? 74.723 72.883 101.251 1.00 28.25 97 LEU A CA 1
ATOM 605 C C . LEU A 1 97 ? 74.265 74.121 102.008 1.00 28.25 97 LEU A C 1
ATOM 606 O O . LEU A 1 97 ? 73.628 73.987 103.058 1.00 28.25 97 LEU A O 1
ATOM 611 N N . LEU A 1 98 ? 74.564 75.316 101.501 1.00 31.01 98 LEU A N 1
ATOM 612 C CA . LEU A 1 98 ? 74.272 76.553 102.211 1.00 31.01 98 LEU A CA 1
ATOM 613 C C . LEU A 1 98 ? 73.116 77.346 101.628 1.00 31.01 98 LEU A C 1
ATOM 614 O O . LEU A 1 98 ? 72.397 78.004 102.386 1.00 31.01 98 LEU A O 1
ATOM 619 N N . VAL A 1 99 ? 72.925 77.319 100.307 1.00 32.92 99 VAL A N 1
ATOM 620 C CA . VAL A 1 99 ? 71.949 78.214 99.690 1.00 32.92 99 VAL A CA 1
ATOM 621 C C . VAL A 1 99 ? 70.536 77.880 100.161 1.00 32.92 99 VAL A C 1
ATOM 622 O O . VAL A 1 99 ? 69.816 78.746 100.667 1.00 32.92 99 VAL A O 1
ATOM 626 N N . ASP A 1 100 ? 70.143 76.608 100.076 1.00 40.31 100 ASP A N 1
ATOM 627 C CA . ASP A 1 100 ? 68.794 76.244 100.488 1.00 40.31 100 ASP A CA 1
ATOM 628 C C . ASP A 1 100 ? 68.659 76.116 101.997 1.00 40.31 100 ASP A C 1
ATOM 629 O O . ASP A 1 100 ? 67.537 75.955 102.489 1.00 40.31 100 ASP A O 1
ATOM 634 N N . SER A 1 101 ? 69.763 76.186 102.738 1.00 39.16 101 SER A N 1
ATOM 635 C CA . SER A 1 101 ? 69.711 76.123 104.192 1.00 39.16 101 SER A CA 1
ATOM 636 C C . SER A 1 101 ? 69.592 77.502 104.831 1.00 39.16 101 SER A C 1
ATOM 637 O O . SER A 1 101 ? 68.999 77.632 105.907 1.00 39.16 101 SER A O 1
ATOM 640 N N . CYS A 1 102 ? 70.143 78.542 104.194 1.00 36.33 102 CYS A N 1
ATOM 641 C CA . CYS A 1 102 ? 70.149 79.871 104.797 1.00 36.33 102 CYS A CA 1
ATOM 642 C C . CYS A 1 102 ? 69.616 80.950 103.859 1.00 36.33 102 CYS A C 1
ATOM 643 O O . CYS A 1 102 ? 69.786 82.145 104.136 1.00 36.33 102 CYS A O 1
ATOM 646 N N . GLY A 1 103 ? 68.983 80.580 102.750 1.00 36.90 103 GLY A N 1
ATOM 647 C CA . GLY A 1 103 ? 68.565 81.614 101.834 1.00 36.90 103 GLY A CA 1
ATOM 648 C C . GLY A 1 103 ? 69.762 82.298 101.211 1.00 36.90 103 GLY A C 1
ATOM 649 O O . GLY A 1 103 ? 70.898 82.158 101.684 1.00 36.90 103 GLY A O 1
ATOM 650 N N . ARG A 1 104 ? 69.519 83.042 100.138 1.00 33.02 104 ARG A N 1
ATOM 651 C CA . ARG A 1 104 ? 70.595 83.822 99.548 1.00 33.02 104 ARG A CA 1
ATOM 652 C C . ARG A 1 104 ? 71.182 84.789 100.567 1.00 33.02 104 ARG A C 1
ATOM 653 O O . ARG A 1 104 ? 72.397 85.015 100.581 1.00 33.02 104 ARG A O 1
ATOM 661 N N . LYS A 1 105 ? 70.345 85.314 101.465 1.00 35.27 105 LYS A N 1
ATOM 662 C CA . LYS A 1 105 ? 70.816 86.256 102.474 1.00 35.27 105 LYS A CA 1
ATOM 663 C C . LYS A 1 105 ? 71.829 85.612 103.414 1.00 35.27 105 LYS A C 1
ATOM 664 O O . LYS A 1 105 ? 72.978 86.061 103.500 1.00 35.27 105 LYS A O 1
ATOM 670 N N . GLY A 1 106 ? 71.412 84.590 104.175 1.00 32.75 106 GLY A N 1
ATOM 671 C CA . GLY A 1 106 ? 72.339 83.963 105.092 1.00 32.75 106 GLY A CA 1
ATOM 672 C C . GLY A 1 106 ? 73.533 83.346 104.398 1.00 32.75 106 GLY A C 1
ATOM 673 O O . GLY A 1 106 ? 74.622 83.299 104.969 1.00 32.75 106 GLY A O 1
ATOM 674 N N . THR A 1 107 ? 73.360 82.871 103.160 1.00 28.71 107 THR A N 1
ATOM 675 C CA . THR A 1 107 ? 74.504 82.335 102.431 1.00 28.71 107 THR A CA 1
ATOM 676 C C . THR A 1 107 ? 75.529 83.426 102.149 1.00 28.71 107 THR A C 1
ATOM 677 O O . THR A 1 107 ? 76.729 83.236 102.375 1.00 28.71 107 THR A O 1
ATOM 681 N N . LEU A 1 108 ? 75.073 84.591 101.680 1.00 26.81 108 LEU A N 1
ATOM 682 C CA . LEU A 1 108 ? 75.996 85.696 101.450 1.00 26.81 108 LEU A CA 1
ATOM 683 C C . LEU A 1 108 ? 76.626 86.180 102.747 1.00 26.81 108 LEU A C 1
ATOM 684 O O . LEU A 1 108 ? 77.791 86.591 102.751 1.00 26.81 108 LEU A O 1
ATOM 689 N N . LEU A 1 109 ? 75.876 86.152 103.850 1.00 26.86 109 LEU A N 1
ATOM 690 C CA . LEU A 1 109 ? 76.433 86.603 105.122 1.00 26.86 109 LEU A CA 1
ATOM 691 C C . LEU A 1 109 ? 77.499 85.642 105.638 1.00 26.86 109 LEU A C 1
ATOM 692 O O . LEU A 1 109 ? 78.559 86.077 106.102 1.00 26.86 109 LEU A O 1
ATOM 697 N N . ILE A 1 110 ? 77.241 84.334 105.565 1.00 24.56 110 ILE A N 1
ATOM 698 C CA . ILE A 1 110 ? 78.240 83.348 105.968 1.00 24.56 110 ILE A CA 1
ATOM 699 C C . ILE A 1 110 ? 79.445 83.396 105.041 1.00 24.56 110 ILE A C 1
ATOM 700 O O . ILE A 1 110 ? 80.578 83.143 105.466 1.00 24.56 110 ILE A O 1
ATOM 705 N N . ASN A 1 111 ? 79.228 83.738 103.769 1.00 24.73 111 ASN A N 1
ATOM 706 C CA . ASN A 1 111 ? 80.331 83.890 102.829 1.00 24.73 111 ASN A CA 1
ATOM 707 C C . ASN A 1 111 ? 81.328 84.950 103.278 1.00 24.73 111 ASN A C 1
ATOM 708 O O . ASN A 1 111 ? 82.494 84.903 102.874 1.00 24.73 111 ASN A O 1
ATOM 713 N N . ASN A 1 112 ? 80.905 85.890 104.123 1.00 25.72 112 ASN A N 1
ATOM 714 C CA . ASN A 1 112 ? 81.798 86.943 104.584 1.00 25.72 112 ASN A CA 1
ATOM 715 C C . ASN A 1 112 ? 82.847 86.445 105.570 1.00 25.72 112 ASN A C 1
ATOM 716 O O . ASN A 1 112 ? 83.902 87.074 105.694 1.00 25.72 112 ASN A O 1
ATOM 721 N N . ILE A 1 113 ? 82.582 85.350 106.284 1.00 24.43 113 ILE A N 1
ATOM 722 C CA . ILE A 1 113 ? 83.580 84.803 107.202 1.00 24.43 113 ILE A CA 1
ATOM 723 C C . ILE A 1 113 ? 84.787 84.294 106.422 1.00 24.43 113 ILE A C 1
ATOM 724 O O . ILE A 1 113 ? 85.943 84.562 106.778 1.00 24.43 113 ILE A O 1
ATOM 729 N N . PHE A 1 114 ? 84.532 83.564 105.331 1.00 22.92 114 PHE A N 1
ATOM 730 C CA . PHE A 1 114 ? 85.594 83.033 104.486 1.00 22.92 114 PHE A CA 1
ATOM 731 C C . PHE A 1 114 ? 86.304 84.110 103.678 1.00 22.92 114 PHE A C 1
ATOM 732 O O . PHE A 1 114 ? 87.179 83.775 102.875 1.00 22.92 114 PHE A O 1
ATOM 740 N N . ALA A 1 115 ? 85.929 85.379 103.841 1.00 22.67 115 ALA A N 1
ATOM 741 C CA . ALA A 1 115 ? 86.668 86.490 103.264 1.00 22.67 115 ALA A CA 1
ATOM 742 C C . ALA A 1 115 ? 87.286 87.400 104.309 1.00 22.67 115 ALA A C 1
ATOM 743 O O . ALA A 1 115 ? 88.243 88.113 103.995 1.00 22.67 115 ALA A O 1
ATOM 745 N N . ILE A 1 116 ? 86.761 87.398 105.529 1.00 23.35 116 ILE A N 1
ATOM 746 C CA . ILE A 1 116 ? 87.323 88.198 106.610 1.00 23.35 116 ILE A CA 1
ATOM 747 C C . ILE A 1 116 ? 88.471 87.471 107.293 1.00 23.35 116 ILE A C 1
ATOM 748 O O . ILE A 1 116 ? 89.523 88.061 107.550 1.00 23.35 116 ILE A O 1
ATOM 753 N N . ILE A 1 117 ? 88.297 86.181 107.598 1.00 23.32 117 ILE A N 1
ATOM 754 C CA . ILE A 1 117 ? 89.364 85.432 108.266 1.00 23.32 117 ILE A CA 1
ATOM 755 C C . ILE A 1 117 ? 90.628 85.345 107.415 1.00 23.32 117 ILE A C 1
ATOM 756 O O . ILE A 1 117 ? 91.712 85.675 107.924 1.00 23.32 117 ILE A O 1
ATOM 761 N N . PRO A 1 118 ? 90.579 84.921 106.145 1.00 22.94 118 PRO A N 1
ATOM 762 C CA . PRO A 1 118 ? 91.817 84.908 105.349 1.00 22.94 118 PRO A CA 1
ATOM 763 C C . PRO A 1 118 ? 92.408 86.286 105.131 1.00 22.94 118 PRO A C 1
ATOM 764 O O . PRO A 1 118 ? 93.628 86.405 104.982 1.00 22.94 118 PRO A O 1
ATOM 768 N N . ALA A 1 119 ? 91.582 87.333 105.096 1.00 24.74 119 ALA A N 1
ATOM 769 C CA . ALA A 1 119 ? 92.117 88.685 104.980 1.00 24.74 119 ALA A CA 1
ATOM 770 C C . ALA A 1 119 ? 92.995 89.024 106.177 1.00 24.74 119 ALA A C 1
ATOM 771 O O . ALA A 1 119 ? 94.102 89.550 106.021 1.00 24.74 119 ALA A O 1
ATOM 773 N N . ILE A 1 120 ? 92.524 88.704 107.383 1.00 24.48 120 ILE A N 1
ATOM 774 C CA . ILE A 1 120 ? 93.326 88.927 108.582 1.00 24.48 120 ILE A CA 1
ATOM 775 C C . ILE A 1 120 ? 94.567 88.044 108.564 1.00 24.48 120 ILE A C 1
ATOM 776 O O . ILE A 1 120 ? 95.655 88.470 108.974 1.00 24.48 120 ILE A O 1
ATOM 781 N N . LEU A 1 121 ? 94.424 86.799 108.099 1.00 27.24 121 LEU A N 1
ATOM 782 C CA . LEU A 1 121 ? 95.570 85.895 108.055 1.00 27.24 121 LEU A CA 1
ATOM 783 C C . LEU A 1 121 ? 96.661 86.425 107.132 1.00 27.24 121 LEU A C 1
ATOM 784 O O . LEU A 1 121 ? 97.849 86.362 107.465 1.00 27.24 121 LEU A O 1
ATOM 789 N N . MET A 1 122 ? 96.278 86.944 105.964 1.00 29.21 122 MET A N 1
ATOM 790 C CA . MET A 1 122 ? 97.263 87.529 105.060 1.00 29.21 122 MET A CA 1
ATOM 791 C C . MET A 1 122 ? 97.812 88.837 105.612 1.00 29.21 122 MET A C 1
ATOM 792 O O . MET A 1 122 ? 98.982 89.166 105.390 1.00 29.21 122 MET A O 1
ATOM 797 N N . GLY A 1 123 ? 96.979 89.605 106.318 1.00 33.77 123 GLY A N 1
ATOM 798 C CA . GLY A 1 123 ? 97.458 90.845 106.906 1.00 33.77 123 GLY A CA 1
ATOM 799 C C . GLY A 1 123 ? 98.555 90.616 107.924 1.00 33.77 123 GLY A C 1
ATOM 800 O O . GLY A 1 123 ? 99.633 91.210 107.839 1.00 33.77 123 GLY A O 1
ATOM 801 N N . VAL A 1 124 ? 98.301 89.750 108.900 1.00 36.77 124 VAL A N 1
ATOM 802 C CA . VAL A 1 124 ? 99.347 89.357 109.862 1.00 36.77 124 VAL A CA 1
ATOM 803 C C . VAL A 1 124 ? 100.008 88.111 109.281 1.00 36.77 124 VAL A C 1
ATOM 804 O O . VAL A 1 124 ? 99.751 86.969 109.671 1.00 36.77 124 VAL A O 1
ATOM 808 N N . SER A 1 125 ? 100.891 88.340 108.310 1.00 43.23 125 SER A N 1
ATOM 809 C CA . SER A 1 125 ? 101.662 87.259 107.712 1.00 43.23 125 SER A CA 1
ATOM 810 C C . SER A 1 125 ? 103.143 87.607 107.685 1.00 43.23 125 SER A C 1
ATOM 811 O O . SER A 1 125 ? 103.997 86.738 107.882 1.00 43.23 125 SER A O 1
ATOM 814 N N . LYS A 1 126 ? 103.452 88.881 107.438 1.00 50.80 126 LYS A N 1
ATOM 815 C CA . LYS A 1 126 ? 104.847 89.306 107.377 1.00 50.80 126 LYS A CA 1
ATOM 816 C C . LYS A 1 126 ? 105.498 89.245 108.752 1.00 50.80 126 LYS A C 1
ATOM 817 O O . LYS A 1 126 ? 106.604 88.715 108.907 1.00 50.80 126 LYS A O 1
ATOM 823 N N . VAL A 1 127 ? 104.823 89.786 109.768 1.00 51.16 127 VAL A N 1
ATOM 824 C CA . VAL A 1 127 ? 105.350 89.717 111.127 1.00 51.16 127 VAL A CA 1
ATOM 825 C C . VAL A 1 127 ? 105.346 88.278 111.626 1.00 51.16 127 VAL A C 1
ATOM 826 O O . VAL A 1 127 ? 106.247 87.858 112.362 1.00 51.16 127 VAL A O 1
ATOM 830 N N . ALA A 1 128 ? 104.336 87.501 111.238 1.00 52.02 128 ALA A N 1
ATOM 831 C CA . ALA A 1 128 ? 104.288 86.084 111.573 1.00 52.02 128 ALA A CA 1
ATOM 832 C C . ALA A 1 128 ? 105.369 85.278 110.867 1.00 52.02 128 ALA A C 1
ATOM 833 O O . ALA A 1 128 ? 105.690 84.175 111.323 1.00 52.02 128 ALA A O 1
ATOM 835 N N . LYS A 1 129 ? 105.928 85.802 109.776 1.00 54.73 129 LYS A N 1
ATOM 836 C CA . LYS A 1 129 ? 107.057 85.189 109.079 1.00 54.73 129 LYS A CA 1
ATOM 837 C C . LYS A 1 129 ? 106.730 83.770 108.620 1.00 54.73 129 LYS A C 1
ATOM 838 O O . LYS A 1 129 ? 107.452 82.812 108.903 1.00 54.73 129 LYS A O 1
ATOM 840 N N . ALA A 1 130 ? 105.617 83.639 107.901 1.00 49.58 130 ALA A N 1
ATOM 841 C CA . ALA A 1 130 ? 105.194 82.355 107.356 1.00 49.58 130 ALA A CA 1
ATOM 842 C C . ALA A 1 130 ? 104.389 82.595 106.090 1.00 49.58 130 ALA A C 1
ATOM 843 O O . ALA A 1 130 ? 103.384 83.310 106.121 1.00 49.58 130 ALA A O 1
ATOM 845 N N . PHE A 1 131 ? 104.842 82.013 104.990 1.00 49.51 131 PHE A N 1
ATOM 846 C CA . PHE A 1 131 ? 104.139 82.158 103.735 1.00 49.51 131 PHE A CA 1
ATOM 847 C C . PHE A 1 131 ? 102.934 81.250 103.697 1.00 49.51 131 PHE A C 1
ATOM 848 O O . PHE A 1 131 ? 102.013 81.466 102.924 1.00 49.51 131 PHE A O 1
ATOM 856 N N . GLU A 1 132 ? 102.922 80.238 104.541 1.00 45.85 132 GLU A N 1
ATOM 857 C CA . GLU A 1 132 ? 101.835 79.295 104.503 1.00 45.85 132 GLU A CA 1
ATOM 858 C C . GLU A 1 132 ? 100.531 80.039 104.624 1.00 45.85 132 GLU A C 1
ATOM 859 O O . GLU A 1 132 ? 99.611 79.818 103.855 1.00 45.85 132 GLU A O 1
ATOM 865 N N . LEU A 1 133 ? 100.446 80.936 105.588 1.00 37.09 133 LEU A N 1
ATOM 866 C CA . LEU A 1 133 ? 99.219 81.670 105.781 1.00 37.09 133 LEU A CA 1
ATOM 867 C C . LEU A 1 133 ? 98.816 82.318 104.473 1.00 37.09 133 LEU A C 1
ATOM 868 O O . LEU A 1 133 ? 97.638 82.508 104.226 1.00 37.09 133 LEU A O 1
ATOM 873 N N . ILE A 1 134 ? 99.775 82.665 103.623 1.00 36.72 134 ILE A N 1
ATOM 874 C CA . ILE A 1 134 ? 99.404 83.190 102.313 1.00 36.72 134 ILE A CA 1
ATOM 875 C C . ILE A 1 134 ? 98.968 82.098 101.352 1.00 36.72 134 ILE A C 1
ATOM 876 O O . ILE A 1 134 ? 98.179 82.372 100.440 1.00 36.72 134 ILE A O 1
ATOM 881 N N . VAL A 1 135 ? 99.452 80.869 101.522 1.00 33.86 135 VAL A N 1
ATOM 882 C CA . VAL A 1 135 ? 99.011 79.762 100.688 1.00 33.86 135 VAL A CA 1
ATOM 883 C C . VAL A 1 135 ? 97.658 79.205 101.126 1.00 33.86 135 VAL A C 1
ATOM 884 O O . VAL A 1 135 ? 96.835 78.869 100.267 1.00 33.86 135 VAL A O 1
ATOM 888 N N . PHE A 1 136 ? 97.400 79.107 102.431 1.00 30.14 136 PHE A N 1
ATOM 889 C CA . PHE A 1 136 ? 96.129 78.586 102.926 1.00 30.14 136 PHE A CA 1
ATOM 890 C C . PHE A 1 136 ? 95.000 79.600 102.755 1.00 30.14 136 PHE A C 1
ATOM 891 O O . PHE A 1 136 ? 93.857 79.228 102.445 1.00 30.14 136 PHE A O 1
ATOM 899 N N . SER A 1 137 ? 95.302 80.886 102.943 1.00 28.61 137 SER A N 1
ATOM 900 C CA . SER A 1 137 ? 94.283 81.910 102.770 1.00 28.61 137 SER A CA 1
ATOM 901 C C . SER A 1 137 ? 93.851 82.028 101.319 1.00 28.61 137 SER A C 1
ATOM 902 O O . SER A 1 137 ? 92.729 82.455 101.047 1.00 28.61 137 SER A O 1
ATOM 905 N N . ARG A 1 138 ? 94.715 81.656 100.372 1.00 25.57 138 ARG A N 1
ATOM 906 C CA . ARG A 1 138 ? 94.288 81.630 98.977 1.00 25.57 138 ARG A CA 1
ATOM 907 C C . ARG A 1 138 ? 93.218 80.569 98.748 1.00 25.57 138 ARG A C 1
ATOM 908 O O . ARG A 1 138 ? 92.242 80.815 98.034 1.00 25.57 138 ARG A O 1
ATOM 916 N N . VAL A 1 139 ? 93.373 79.390 99.356 1.00 24.03 139 VAL A N 1
ATOM 917 C CA . VAL A 1 139 ? 92.335 78.365 99.265 1.00 24.03 139 VAL A CA 1
ATOM 918 C C . VAL A 1 139 ? 91.049 78.852 99.919 1.00 24.03 139 VAL A C 1
ATOM 919 O O . VAL A 1 139 ? 89.948 78.673 99.378 1.00 24.03 139 VAL A O 1
ATOM 923 N N . VAL A 1 140 ? 91.165 79.473 101.095 1.00 21.91 140 VAL A N 1
ATOM 924 C CA . VAL A 1 140 ? 89.970 79.954 101.789 1.00 21.91 140 VAL A CA 1
ATOM 925 C C . VAL A 1 140 ? 89.259 81.023 100.962 1.00 21.91 140 VAL A C 1
ATOM 926 O O . VAL A 1 140 ? 88.028 81.015 100.830 1.00 21.91 140 VAL A O 1
ATOM 930 N N . LEU A 1 141 ? 90.022 81.955 100.386 1.00 21.95 141 LEU A N 1
ATOM 931 C CA . LEU A 1 141 ? 89.434 82.998 99.554 1.00 21.95 141 LEU A CA 1
ATOM 932 C C . LEU A 1 141 ? 88.858 82.433 98.266 1.00 21.95 141 LEU A C 1
ATOM 933 O O . LEU A 1 141 ? 87.881 82.972 97.744 1.00 21.95 141 LEU A O 1
ATOM 938 N N . GLY A 1 142 ? 89.445 81.362 97.733 1.00 21.48 142 GLY A N 1
ATOM 939 C CA . GLY A 1 142 ? 88.839 80.701 96.591 1.00 21.48 142 GLY A CA 1
ATOM 940 C C . GLY A 1 142 ? 87.498 80.084 96.934 1.00 21.48 142 GLY A C 1
ATOM 941 O O . GLY A 1 142 ? 86.549 80.164 96.150 1.00 21.48 142 GLY A O 1
ATOM 942 N N . VAL A 1 143 ? 87.402 79.458 98.109 1.00 21.20 143 VAL A N 1
ATOM 943 C CA . VAL A 1 143 ? 86.116 78.931 98.561 1.00 21.20 143 VAL A CA 1
ATOM 944 C C . VAL A 1 143 ? 85.103 80.060 98.696 1.00 21.20 143 VAL A C 1
ATOM 945 O O . VAL A 1 143 ? 83.946 79.938 98.268 1.00 21.20 143 VAL A O 1
ATOM 949 N N . CYS A 1 144 ? 85.527 81.179 99.287 1.00 22.03 144 CYS A N 1
ATOM 950 C CA . CYS A 1 144 ? 84.642 82.333 99.415 1.00 22.03 144 CYS A CA 1
ATOM 951 C C . CYS A 1 144 ? 84.195 82.846 98.052 1.00 22.03 144 CYS A C 1
ATOM 952 O O . CYS A 1 144 ? 83.017 83.161 97.857 1.00 22.03 144 CYS A O 1
ATOM 955 N N . ALA A 1 145 ? 85.121 82.938 97.098 1.00 22.24 145 ALA A N 1
ATOM 956 C CA . ALA A 1 145 ? 84.791 83.411 95.762 1.00 22.24 145 ALA A CA 1
ATOM 957 C C . ALA A 1 145 ? 83.833 82.478 95.041 1.00 22.24 145 ALA A C 1
ATOM 958 O O . ALA A 1 145 ? 82.935 82.955 94.346 1.00 22.24 145 ALA A O 1
ATOM 960 N N . GLY A 1 146 ? 84.002 81.168 95.185 1.00 21.18 146 GLY A N 1
ATOM 961 C CA . GLY A 1 146 ? 83.073 80.225 94.592 1.00 21.18 146 GLY A CA 1
ATOM 962 C C . GLY A 1 146 ? 81.681 80.344 95.176 1.00 21.18 146 GLY A C 1
ATOM 963 O O . GLY A 1 146 ? 80.687 80.387 94.439 1.00 21.18 146 GLY A O 1
ATOM 964 N N . ILE A 1 147 ? 81.602 80.417 96.509 1.00 22.12 147 ILE A N 1
ATOM 965 C CA . ILE A 1 147 ? 80.306 80.584 97.161 1.00 22.12 147 ILE A CA 1
ATOM 966 C C . ILE A 1 147 ? 79.645 81.877 96.702 1.00 22.12 147 ILE A C 1
ATOM 967 O O . ILE A 1 147 ? 78.448 81.906 96.396 1.00 22.12 147 ILE A O 1
ATOM 972 N N . SER A 1 148 ? 80.416 82.964 96.638 1.00 22.36 148 SER A N 1
ATOM 973 C CA . SER A 1 148 ? 79.873 84.242 96.191 1.00 22.36 148 SER A CA 1
ATOM 974 C C . SER A 1 148 ? 79.397 84.177 94.747 1.00 22.36 148 SER A C 1
ATOM 975 O O . SER A 1 148 ? 78.304 84.652 94.427 1.00 22.36 148 SER A O 1
ATOM 978 N N . TYR A 1 149 ? 80.198 83.586 93.861 1.00 24.89 149 TYR A N 1
ATOM 979 C CA . TYR A 1 149 ? 79.844 83.559 92.448 1.00 24.89 149 TYR A CA 1
ATOM 980 C C . TYR A 1 149 ? 78.622 82.687 92.201 1.00 24.89 149 TYR A C 1
ATOM 981 O O . TYR A 1 149 ? 77.881 82.907 91.237 1.00 24.89 149 TYR A O 1
ATOM 990 N N . SER A 1 150 ? 78.402 81.682 93.046 1.00 23.97 150 SER A N 1
ATOM 991 C CA . SER A 1 150 ? 77.226 80.841 92.877 1.00 23.97 150 SER A CA 1
ATOM 992 C C . SER A 1 150 ? 76.024 81.299 93.696 1.00 23.97 150 SER A C 1
ATOM 993 O O . SER A 1 150 ? 74.930 80.761 93.503 1.00 23.97 150 SER A O 1
ATOM 996 N N . ALA A 1 151 ? 76.188 82.264 94.599 1.00 23.00 151 ALA A N 1
ATOM 997 C CA . ALA A 1 151 ? 75.079 82.734 95.423 1.00 23.00 151 ALA A CA 1
ATOM 998 C C . ALA A 1 151 ? 74.582 84.125 95.063 1.00 23.00 151 ALA A C 1
ATOM 999 O O . ALA A 1 151 ? 73.373 84.360 95.080 1.00 23.00 151 ALA A O 1
ATOM 1001 N N . LEU A 1 152 ? 75.482 85.060 94.759 1.00 23.12 152 LEU A N 1
ATOM 1002 C CA . LEU A 1 152 ? 75.074 86.428 94.441 1.00 23.12 152 LEU A CA 1
ATOM 1003 C C . LEU A 1 152 ? 74.125 86.517 93.253 1.00 23.12 152 LEU A C 1
ATOM 1004 O O . LEU A 1 152 ? 73.154 87.292 93.329 1.00 23.12 152 LEU A O 1
ATOM 1009 N N . PRO A 1 153 ? 74.340 85.807 92.136 1.00 24.96 153 PRO A N 1
ATOM 1010 C CA . PRO A 1 153 ? 73.349 85.877 91.049 1.00 24.96 153 PRO A CA 1
ATOM 1011 C C . PRO A 1 153 ? 71.959 85.452 91.478 1.00 24.96 153 PRO A C 1
ATOM 1012 O O . PRO A 1 153 ? 70.977 86.053 91.033 1.00 24.96 153 PRO A O 1
ATOM 1016 N N . MET A 1 154 ? 71.846 84.442 92.344 1.00 27.85 154 MET A N 1
ATOM 1017 C CA . MET A 1 154 ? 70.534 84.029 92.831 1.00 27.85 154 MET A CA 1
ATOM 1018 C C . MET A 1 154 ? 69.851 85.158 93.592 1.00 27.85 154 MET A C 1
ATOM 1019 O O . MET A 1 154 ? 68.681 85.472 93.345 1.00 27.85 154 MET A O 1
ATOM 1024 N N . TYR A 1 155 ? 70.575 85.784 94.523 1.00 27.89 155 TYR A N 1
ATOM 1025 C CA . TYR A 1 155 ? 69.999 86.872 95.304 1.00 27.89 155 TYR A CA 1
ATOM 1026 C C . TYR A 1 155 ? 69.584 88.033 94.413 1.00 27.89 155 TYR A C 1
ATOM 1027 O O . TYR A 1 155 ? 68.479 88.570 94.553 1.00 27.89 155 TYR A O 1
ATOM 1036 N N . LEU A 1 156 ? 70.451 88.427 93.479 1.00 26.01 156 LEU A N 1
ATOM 1037 C CA . LEU A 1 156 ? 70.139 89.567 92.626 1.00 26.01 156 LEU A CA 1
ATOM 1038 C C . LEU A 1 156 ? 68.969 89.267 91.697 1.00 26.01 156 LEU A C 1
ATOM 1039 O O . LEU A 1 156 ? 68.102 90.122 91.486 1.00 26.01 156 LEU A O 1
ATOM 1044 N N . GLY A 1 157 ? 68.920 88.058 91.133 1.00 28.49 157 GLY A N 1
ATOM 1045 C CA . GLY A 1 157 ? 67.826 87.712 90.243 1.00 28.49 157 GLY A CA 1
ATOM 1046 C C . GLY A 1 157 ? 66.495 87.590 90.959 1.00 28.49 157 GLY A C 1
ATOM 1047 O O . GLY A 1 157 ? 65.463 88.027 90.443 1.00 28.49 157 GLY A O 1
ATOM 1048 N N . GLU A 1 158 ? 66.494 86.994 92.153 1.00 35.34 158 GLU A N 1
ATOM 1049 C CA . GLU A 1 158 ? 65.244 86.844 92.886 1.00 35.34 158 GLU A CA 1
ATOM 1050 C C . GLU A 1 158 ? 64.784 88.162 93.493 1.00 35.34 158 GLU A C 1
ATOM 1051 O O . GLU A 1 158 ? 63.583 88.359 93.703 1.00 35.34 158 GLU A O 1
ATOM 1057 N N . LEU A 1 159 ? 65.714 89.074 93.778 1.00 37.65 159 LEU A N 1
ATOM 1058 C CA . LEU A 1 159 ? 65.336 90.359 94.355 1.00 37.65 159 LEU A CA 1
ATOM 1059 C C . LEU A 1 159 ? 64.650 91.250 93.327 1.00 37.65 159 LEU A C 1
ATOM 1060 O O . LEU A 1 159 ? 63.636 91.892 93.624 1.00 37.65 159 LEU A O 1
ATOM 1065 N N . ALA A 1 160 ? 65.187 91.301 92.112 1.00 37.31 160 ALA A N 1
ATOM 1066 C CA . ALA A 1 160 ? 64.723 92.249 91.112 1.00 37.31 160 ALA A CA 1
ATOM 1067 C C . ALA A 1 160 ? 63.430 91.778 90.451 1.00 37.31 160 ALA A C 1
ATOM 1068 O O . ALA A 1 160 ? 63.194 90.574 90.314 1.00 37.31 160 ALA A O 1
ATOM 1070 N N . PRO A 1 161 ? 62.578 92.710 90.037 1.00 45.77 161 PRO A N 1
ATOM 1071 C CA . PRO A 1 161 ? 61.421 92.353 89.212 1.00 45.77 161 PRO A CA 1
ATOM 1072 C C . PRO A 1 161 ? 61.852 92.051 87.782 1.00 45.77 161 PRO A C 1
ATOM 1073 O O . PRO A 1 161 ? 63.001 92.259 87.392 1.00 45.77 161 PRO A O 1
ATOM 1077 N N . LYS A 1 162 ? 60.896 91.548 86.999 1.00 44.18 162 LYS A N 1
ATOM 1078 C CA . LYS A 1 162 ? 61.201 91.144 85.629 1.00 44.18 162 LYS A CA 1
ATOM 1079 C C . LYS A 1 162 ? 61.651 92.328 84.781 1.00 44.18 162 LYS A C 1
ATOM 1080 O O . LYS A 1 162 ? 62.559 92.198 83.953 1.00 44.18 162 LYS A O 1
ATOM 1086 N N . ASN A 1 163 ? 61.021 93.491 84.967 1.00 46.43 163 ASN A N 1
ATOM 1087 C CA . ASN A 1 163 ? 61.346 94.650 84.141 1.00 46.43 163 ASN A CA 1
ATOM 1088 C C . ASN A 1 163 ? 62.783 95.110 84.346 1.00 46.43 163 ASN A C 1
ATOM 1089 O O . ASN A 1 163 ? 63.399 95.648 83.419 1.00 46.43 163 ASN A O 1
ATOM 1094 N N . LEU A 1 164 ? 63.333 94.917 85.546 1.00 44.06 164 LEU A N 1
ATOM 1095 C CA . LEU A 1 164 ? 64.692 95.342 85.858 1.00 44.06 164 LEU A CA 1
ATOM 1096 C C . LEU A 1 164 ? 65.583 94.173 86.257 1.00 44.06 164 LEU A C 1
ATOM 1097 O O . LEU A 1 164 ? 66.601 94.377 86.924 1.00 44.06 164 LEU A O 1
ATOM 1102 N N . ARG A 1 165 ? 65.218 92.948 85.873 1.00 35.97 165 ARG A N 1
ATOM 1103 C CA . ARG A 1 165 ? 66.016 91.783 86.233 1.00 35.97 165 ARG A CA 1
ATOM 1104 C C . ARG A 1 165 ? 67.387 91.780 85.574 1.00 35.97 165 ARG A C 1
ATOM 1105 O O . ARG A 1 165 ? 68.360 91.362 86.212 1.00 35.97 165 ARG A O 1
ATOM 1113 N N . GLY A 1 166 ? 67.490 92.234 84.329 1.00 34.33 166 GLY A N 1
ATOM 1114 C CA . GLY A 1 166 ? 68.747 92.202 83.612 1.00 34.33 166 GLY A CA 1
ATOM 1115 C C . GLY A 1 166 ? 69.845 93.055 84.210 1.00 34.33 166 GLY A C 1
ATOM 1116 O O . GLY A 1 166 ? 70.975 92.587 84.360 1.00 34.33 166 GLY A O 1
ATOM 1117 N N . MET A 1 167 ? 69.533 94.304 84.562 1.00 35.81 167 MET A N 1
ATOM 1118 C CA . MET A 1 167 ? 70.550 95.185 85.128 1.00 35.81 167 MET A CA 1
ATOM 1119 C C . MET A 1 167 ? 71.034 94.677 86.481 1.00 35.81 167 MET A C 1
ATOM 1120 O O . MET A 1 167 ? 72.243 94.641 86.748 1.00 35.81 167 MET A O 1
ATOM 1125 N N . VAL A 1 168 ? 70.104 94.271 87.345 1.00 29.44 168 VAL A N 1
ATOM 1126 C CA . VAL A 1 168 ? 70.481 93.781 88.667 1.00 29.44 168 VAL A CA 1
ATOM 1127 C C . VAL A 1 168 ? 71.296 92.500 88.543 1.00 29.44 168 VAL A C 1
ATOM 1128 O O . VAL A 1 168 ? 72.292 92.308 89.248 1.00 29.44 168 VAL A O 1
ATOM 1132 N N . GLY A 1 169 ? 70.892 91.607 87.637 1.00 28.10 169 GLY A N 1
ATOM 1133 C CA . GLY A 1 169 ? 71.675 90.404 87.408 1.00 28.10 169 GLY A CA 1
ATOM 1134 C C . GLY A 1 169 ? 73.065 90.702 86.880 1.00 28.10 169 GLY A C 1
ATOM 1135 O O . GLY A 1 169 ? 74.043 90.068 87.285 1.00 28.10 169 GLY A O 1
ATOM 1136 N N . THR A 1 170 ? 73.173 91.671 85.967 1.00 28.39 170 THR A N 1
ATOM 1137 C CA . THR A 1 170 ? 74.464 92.047 85.405 1.00 28.39 170 THR A CA 1
ATOM 1138 C C . THR A 1 170 ? 75.359 92.730 86.429 1.00 28.39 170 THR A C 1
ATOM 1139 O O . THR A 1 170 ? 76.584 92.717 86.267 1.00 28.39 170 THR A O 1
ATOM 1143 N N . MET A 1 171 ? 74.773 93.310 87.481 1.00 28.08 171 MET A N 1
ATOM 1144 C CA . MET A 1 171 ? 75.579 93.953 88.516 1.00 28.08 171 MET A CA 1
ATOM 1145 C C . MET A 1 171 ? 76.619 93.002 89.098 1.00 28.08 171 MET A C 1
ATOM 1146 O O . MET A 1 171 ? 77.681 93.448 89.547 1.00 28.08 171 MET A O 1
ATOM 1151 N N . THR A 1 172 ? 76.339 91.696 89.093 1.00 24.68 172 THR A N 1
ATOM 1152 C CA . THR A 1 172 ? 77.326 90.705 89.509 1.00 24.68 172 THR A CA 1
ATOM 1153 C C . THR A 1 172 ? 78.635 90.874 88.744 1.00 24.68 172 THR A C 1
ATOM 1154 O O . THR A 1 172 ? 79.691 91.134 89.333 1.00 24.68 172 THR A O 1
ATOM 1158 N N . GLU A 1 173 ? 78.578 90.736 87.419 1.00 23.24 173 GLU A N 1
ATOM 1159 C CA . GLU A 1 173 ? 79.788 90.870 86.617 1.00 23.24 173 GLU A CA 1
ATOM 1160 C C . GLU A 1 173 ? 80.294 92.305 86.601 1.00 23.24 173 GLU A C 1
ATOM 1161 O O . GLU A 1 173 ? 81.502 92.531 86.476 1.00 23.24 173 GLU A O 1
ATOM 1167 N N . VAL A 1 174 ? 79.396 93.284 86.734 1.00 22.01 174 VAL A N 1
ATOM 1168 C CA . VAL A 1 174 ? 79.828 94.677 86.807 1.00 22.01 174 VAL A CA 1
ATOM 1169 C C . VAL A 1 174 ? 80.786 94.867 87.974 1.00 22.01 174 VAL A C 1
ATOM 1170 O O . VAL A 1 174 ? 81.877 95.428 87.826 1.00 22.01 174 VAL A O 1
ATOM 1174 N N . PHE A 1 175 ? 80.409 94.365 89.149 1.00 21.60 175 PHE A N 1
ATOM 1175 C CA . PHE A 1 175 ? 81.275 94.515 90.310 1.00 21.60 175 PHE A CA 1
ATOM 1176 C C . PHE A 1 175 ? 82.437 93.530 90.299 1.00 21.60 175 PHE A C 1
ATOM 1177 O O . PHE A 1 175 ? 83.471 93.806 90.913 1.00 21.60 175 PHE A O 1
ATOM 1185 N N . VAL A 1 176 ? 82.317 92.404 89.592 1.00 20.51 176 VAL A N 1
ATOM 1186 C CA . VAL A 1 176 ? 83.486 91.550 89.383 1.00 20.51 176 VAL A CA 1
ATOM 1187 C C . VAL A 1 176 ? 84.561 92.317 88.621 1.00 20.51 176 VAL A C 1
ATOM 1188 O O . VAL A 1 176 ? 85.738 92.327 89.004 1.00 20.51 176 VAL A O 1
ATOM 1192 N N . ILE A 1 177 ? 84.164 92.988 87.539 1.00 22.80 177 ILE A N 1
ATOM 1193 C CA . ILE A 1 177 ? 85.113 93.772 86.756 1.00 22.80 177 ILE A CA 1
ATOM 1194 C C . ILE A 1 177 ? 85.594 94.979 87.553 1.00 22.80 177 ILE A C 1
ATOM 1195 O O . ILE A 1 177 ? 86.746 95.406 87.420 1.00 22.80 177 ILE A O 1
ATOM 1200 N N . VAL A 1 178 ? 84.725 95.552 88.391 1.00 22.93 178 VAL A N 1
ATOM 1201 C CA . VAL A 1 178 ? 85.147 96.649 89.260 1.00 22.93 178 VAL A CA 1
ATOM 1202 C C . VAL A 1 178 ? 86.252 96.188 90.201 1.00 22.93 178 VAL A C 1
ATOM 1203 O O . VAL A 1 178 ? 87.268 96.872 90.372 1.00 22.93 178 VAL A O 1
ATOM 1207 N N . GLY A 1 179 ? 86.071 95.023 90.823 1.00 22.35 179 GLY A N 1
ATOM 1208 C CA . GLY A 1 179 ? 87.106 94.489 91.691 1.00 22.35 179 GLY A CA 1
ATOM 1209 C C . GLY A 1 179 ? 88.386 94.173 90.945 1.00 22.35 179 GLY A C 1
ATOM 1210 O O . GLY A 1 179 ? 89.483 94.425 91.445 1.00 22.35 179 GLY A O 1
ATOM 1211 N N . VAL A 1 180 ? 88.263 93.625 89.734 1.00 23.98 180 VAL A N 1
ATOM 1212 C CA . VAL A 1 180 ? 89.449 93.319 88.936 1.00 23.98 180 VAL A CA 1
ATOM 1213 C C . VAL A 1 180 ? 90.219 94.593 88.611 1.00 23.98 180 VAL A C 1
ATOM 1214 O O . VAL A 1 180 ? 91.448 94.645 88.741 1.00 23.98 180 VAL A O 1
ATOM 1218 N N . PHE A 1 181 ? 89.510 95.643 88.192 1.00 27.94 181 PHE A N 1
ATOM 1219 C CA . PHE A 1 181 ? 90.168 96.902 87.860 1.00 27.94 181 PHE A C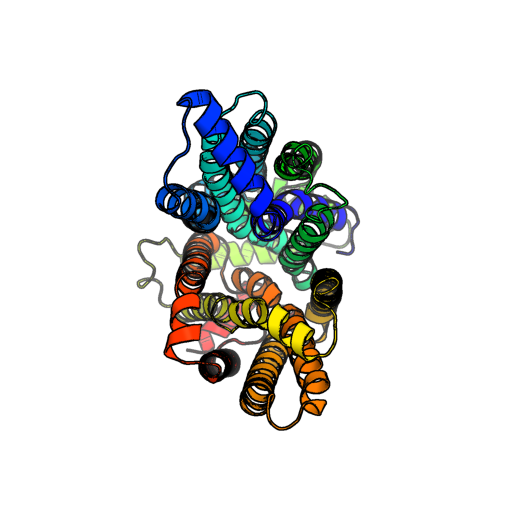A 1
ATOM 1220 C C . PHE A 1 181 ? 90.803 97.540 89.089 1.00 27.94 181 PHE A C 1
ATOM 1221 O O . PHE A 1 181 ? 91.924 98.058 89.019 1.00 27.94 181 PHE A O 1
ATOM 1229 N N . LEU A 1 182 ? 90.098 97.525 90.223 1.00 29.61 182 LEU A N 1
ATOM 1230 C CA . LEU A 1 182 ? 90.657 98.099 91.442 1.00 29.61 182 LEU A CA 1
ATOM 1231 C C . LEU A 1 182 ? 91.894 97.335 91.890 1.00 29.61 182 LEU A C 1
ATOM 1232 O O . LEU A 1 182 ? 92.864 97.935 92.366 1.00 29.61 182 LEU A O 1
ATOM 1237 N N . ALA A 1 183 ? 91.877 96.009 91.754 1.00 28.31 183 ALA A N 1
ATOM 1238 C CA . ALA A 1 183 ? 93.048 95.216 92.106 1.00 28.31 183 ALA A CA 1
ATOM 1239 C C . ALA A 1 183 ? 94.207 95.493 91.160 1.00 28.31 183 ALA A C 1
ATOM 1240 O O . ALA A 1 183 ? 95.362 95.555 91.592 1.00 28.31 183 ALA A O 1
ATOM 1242 N N . GLN A 1 184 ? 93.923 95.660 89.866 1.00 32.40 184 GLN A N 1
ATOM 1243 C CA . GLN A 1 184 ? 94.979 96.008 88.919 1.00 32.40 184 GLN A CA 1
ATOM 1244 C C . GLN A 1 184 ? 95.592 97.361 89.255 1.00 32.40 184 GLN A C 1
ATOM 1245 O O . GLN A 1 184 ? 96.812 97.539 89.164 1.00 32.40 184 GLN A O 1
ATOM 1251 N N . ILE A 1 185 ? 94.757 98.329 89.635 1.00 32.92 185 ILE A N 1
ATOM 1252 C CA . ILE A 1 185 ? 95.264 99.645 90.011 1.00 32.92 185 ILE A CA 1
ATOM 1253 C C . ILE A 1 185 ? 96.108 99.552 91.277 1.00 32.92 185 ILE A C 1
ATOM 1254 O O . ILE A 1 185 ? 97.223 100.082 91.341 1.00 32.92 185 ILE A O 1
ATOM 1259 N N . PHE A 1 186 ? 95.595 98.863 92.300 1.00 32.91 186 PHE A N 1
ATOM 1260 C CA . PHE A 1 186 ? 96.291 98.790 93.579 1.00 32.91 186 PHE A CA 1
ATOM 1261 C C . PHE A 1 186 ? 97.511 97.883 93.531 1.00 32.91 186 PHE A C 1
ATOM 1262 O O . PHE A 1 186 ? 98.351 97.952 94.433 1.00 32.91 186 PHE A O 1
ATOM 1270 N N . SER A 1 187 ? 97.630 97.035 92.512 1.00 35.47 187 SER A N 1
ATOM 1271 C CA . SER A 1 187 ? 98.750 96.108 92.438 1.00 35.47 187 SER A CA 1
ATOM 1272 C C . SER A 1 187 ? 99.979 96.702 91.768 1.00 35.47 187 SER A C 1
ATOM 1273 O O . SER A 1 187 ? 101.004 96.018 91.681 1.00 35.47 187 SER A O 1
ATOM 1276 N N . LEU A 1 188 ? 99.907 97.943 91.294 1.00 41.22 188 LEU A N 1
ATOM 1277 C CA . LEU A 1 188 ? 101.058 98.556 90.648 1.00 41.22 188 LEU A CA 1
ATOM 1278 C C . LEU A 1 188 ? 102.185 98.759 91.653 1.00 41.22 188 LEU A C 1
ATOM 1279 O O . LEU A 1 188 ? 101.962 98.852 92.862 1.00 41.22 188 LEU A O 1
ATOM 1284 N N . GLN A 1 189 ? 103.413 98.813 91.134 1.00 49.05 189 GLN A N 1
ATOM 1285 C CA . GLN A 1 189 ? 104.579 98.951 92.000 1.00 49.05 189 GLN A CA 1
ATOM 1286 C C . GLN A 1 189 ? 104.527 100.257 92.783 1.00 49.05 189 GLN A C 1
ATOM 1287 O O . GLN A 1 189 ? 104.926 100.306 93.952 1.00 49.05 189 GLN A O 1
ATOM 1293 N N . ALA A 1 190 ? 104.031 101.326 92.158 1.00 49.06 190 ALA A N 1
ATOM 1294 C CA . ALA A 1 190 ? 104.002 102.621 92.827 1.00 49.06 190 ALA A CA 1
ATOM 1295 C C . ALA A 1 190 ? 102.970 102.668 93.947 1.00 49.06 190 ALA A C 1
ATOM 1296 O O . ALA A 1 190 ? 103.161 103.394 94.929 1.00 49.06 190 ALA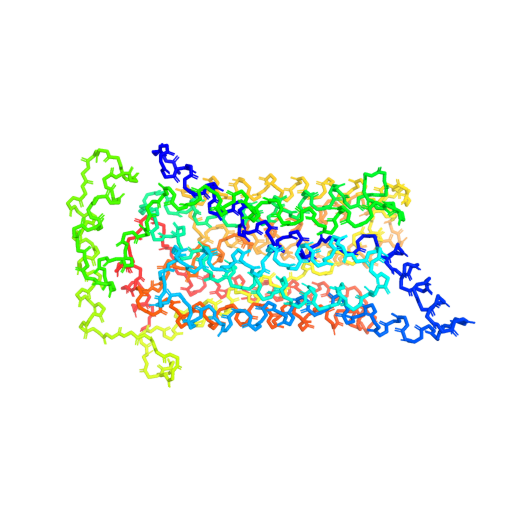 A O 1
ATOM 1298 N N . ILE A 1 191 ? 101.881 101.909 93.830 1.00 43.12 191 ILE A N 1
ATOM 1299 C CA . ILE A 1 191 ? 100.770 102.046 94.765 1.00 43.12 191 ILE A CA 1
ATOM 1300 C C . ILE A 1 191 ? 100.946 101.129 95.969 1.00 43.12 191 ILE A C 1
ATOM 1301 O O . ILE A 1 191 ? 101.083 101.601 97.103 1.00 43.12 191 ILE A O 1
ATOM 1306 N N . LEU A 1 192 ? 100.943 99.815 95.740 1.00 43.61 192 LEU A N 1
ATOM 1307 C CA . LEU A 1 192 ? 101.035 98.870 96.844 1.00 43.61 192 LEU A CA 1
ATOM 1308 C C . LEU A 1 192 ? 101.888 97.644 96.551 1.00 43.61 192 LEU A C 1
ATOM 1309 O O . LEU A 1 192 ? 101.952 96.750 97.400 1.00 43.61 192 LEU A O 1
ATOM 1314 N N . GLY A 1 193 ? 102.540 97.567 95.395 1.00 47.48 193 GLY A N 1
ATOM 1315 C CA . GLY A 1 193 ? 103.428 96.464 95.102 1.00 47.48 193 GLY A CA 1
ATOM 1316 C C . GLY A 1 193 ? 104.777 96.532 95.777 1.00 47.48 193 GLY A C 1
ATOM 1317 O O . GLY A 1 193 ? 105.712 95.854 95.347 1.00 47.48 193 GLY A O 1
ATOM 1318 N N . ASN A 1 194 ? 104.906 97.341 96.826 1.00 49.25 194 ASN A N 1
ATOM 1319 C CA . ASN A 1 194 ? 106.167 97.520 97.520 1.00 49.25 194 ASN A CA 1
ATOM 1320 C C . ASN A 1 194 ? 106.555 96.240 98.252 1.00 49.25 194 ASN A C 1
ATOM 1321 O O . ASN A 1 194 ? 105.703 95.409 98.570 1.00 49.25 194 ASN A O 1
ATOM 1326 N N . PRO A 1 195 ? 107.850 96.044 98.522 1.00 50.07 195 PRO A N 1
ATOM 1327 C CA . PRO A 1 195 ? 108.241 94.912 99.377 1.00 50.07 195 PRO A CA 1
ATOM 1328 C C . PRO A 1 195 ? 107.715 95.034 100.795 1.00 50.07 195 PRO A C 1
ATOM 1329 O O . PRO A 1 195 ? 107.606 94.026 101.504 1.00 50.07 195 PRO A O 1
ATOM 1333 N N . ALA A 1 196 ? 107.388 96.251 101.232 1.00 50.46 196 ALA A N 1
ATOM 1334 C CA . ALA A 1 196 ? 106.786 96.489 102.537 1.00 50.46 196 ALA A CA 1
ATOM 1335 C C . ALA A 1 196 ? 105.343 96.969 102.425 1.00 50.46 196 ALA A C 1
ATOM 1336 O O . ALA A 1 196 ? 104.783 97.474 103.403 1.00 50.46 196 ALA A O 1
ATOM 1338 N N . GLY A 1 197 ? 104.733 96.827 101.251 1.00 45.32 197 GLY A N 1
ATOM 1339 C CA . GLY A 1 197 ? 103.370 97.274 101.049 1.00 45.32 197 GLY A CA 1
ATOM 1340 C C . GLY A 1 197 ? 102.436 96.185 100.566 1.00 45.32 197 GLY A C 1
ATOM 1341 O O . GLY A 1 197 ? 101.237 96.423 100.394 1.00 45.32 197 GLY A O 1
ATOM 1342 N N . TRP A 1 198 ? 102.967 94.987 100.337 1.00 42.13 198 TRP A N 1
ATOM 1343 C CA . TRP A 1 198 ? 102.143 93.870 99.886 1.00 42.13 198 TRP A CA 1
ATOM 1344 C C . TRP A 1 198 ? 101.196 93.328 100.961 1.00 42.13 198 TRP A C 1
ATOM 1345 O O . TRP A 1 198 ? 100.120 92.832 100.602 1.00 42.13 198 TRP A O 1
ATOM 1356 N N . PRO A 1 199 ? 101.529 93.360 102.265 1.00 37.09 199 PRO A N 1
ATOM 1357 C CA . PRO A 1 199 ? 100.518 92.928 103.248 1.00 37.09 199 PRO A CA 1
ATOM 1358 C C . PRO A 1 199 ? 99.243 93.749 103.194 1.00 37.09 199 PRO A C 1
ATOM 1359 O O . PRO A 1 199 ? 98.145 93.190 103.297 1.00 37.09 199 PRO A O 1
ATOM 1363 N N . VAL A 1 200 ? 99.359 95.066 103.011 1.00 34.87 200 VAL A N 1
ATOM 1364 C CA . VAL A 1 200 ? 98.174 95.909 102.890 1.00 34.87 200 VAL A CA 1
ATOM 1365 C C . VAL A 1 200 ? 97.408 95.568 101.618 1.00 34.87 200 VAL A C 1
ATOM 1366 O O . VAL A 1 200 ? 96.173 95.517 101.614 1.00 34.87 200 VAL A O 1
ATOM 1370 N N . LEU A 1 201 ? 98.129 95.322 100.523 1.00 33.24 201 LEU A N 1
ATOM 1371 C CA . LEU A 1 201 ? 97.479 94.954 99.270 1.00 33.24 201 LEU A CA 1
ATOM 1372 C C . LEU A 1 201 ? 96.687 93.662 99.418 1.00 33.24 201 LEU A C 1
ATOM 1373 O O . LEU A 1 201 ? 95.562 93.553 98.918 1.00 33.24 201 LEU A O 1
ATOM 1378 N N . LEU A 1 202 ? 97.259 92.671 100.102 1.00 31.01 202 LEU A N 1
ATOM 1379 C CA . LEU A 1 202 ? 96.560 91.404 100.284 1.00 31.01 202 LEU A CA 1
ATOM 1380 C C . LEU A 1 202 ? 95.393 91.544 101.255 1.00 31.01 202 LEU A C 1
ATOM 1381 O O . LEU A 1 202 ? 94.344 90.919 101.063 1.00 31.01 202 LEU A O 1
ATOM 1386 N N . ALA A 1 203 ? 95.549 92.359 102.300 1.00 30.40 203 ALA A N 1
ATOM 1387 C CA . ALA A 1 203 ? 94.508 92.499 103.310 1.00 30.40 203 ALA A CA 1
ATOM 1388 C C . ALA A 1 203 ? 93.391 93.449 102.901 1.00 30.40 203 ALA A C 1
ATOM 1389 O O . ALA A 1 203 ? 92.353 93.476 103.569 1.00 30.40 203 ALA A O 1
ATOM 1391 N N . LEU A 1 204 ? 93.574 94.229 101.832 1.00 29.89 204 LEU A N 1
ATOM 1392 C CA . LEU A 1 204 ? 92.515 95.128 101.385 1.00 29.89 204 LEU A CA 1
ATOM 1393 C C . LEU A 1 204 ? 91.280 94.381 100.903 1.00 29.89 204 LEU A C 1
ATOM 1394 O O . LEU A 1 204 ? 90.219 94.996 100.753 1.00 29.89 204 LEU A O 1
ATOM 1399 N N . THR A 1 205 ? 91.389 93.077 100.648 1.00 27.44 205 THR A N 1
ATOM 1400 C CA . THR A 1 205 ? 90.244 92.303 100.186 1.00 27.44 205 THR A CA 1
ATOM 1401 C C . THR A 1 205 ? 89.203 92.079 101.274 1.00 27.44 205 THR A C 1
ATOM 1402 O O . THR A 1 205 ? 88.096 91.633 100.959 1.00 27.44 205 THR A O 1
ATOM 1406 N N . GLY A 1 206 ? 89.522 92.371 102.531 1.00 27.79 206 GLY A N 1
ATOM 1407 C CA . GLY A 1 206 ? 88.581 92.152 103.611 1.00 27.79 206 GLY A CA 1
ATOM 1408 C C . GLY A 1 206 ? 87.730 93.356 103.957 1.00 27.79 206 GLY A C 1
ATOM 1409 O O . GLY A 1 206 ? 86.713 93.220 104.641 1.00 27.79 206 GLY A O 1
ATOM 1410 N N . VAL A 1 207 ? 88.137 94.544 103.502 1.00 28.85 207 VAL A N 1
ATOM 1411 C CA . VAL A 1 207 ? 87.360 95.751 103.791 1.00 28.85 207 VAL A CA 1
ATOM 1412 C C . VAL A 1 207 ? 85.970 95.701 103.164 1.00 28.85 207 VAL A C 1
ATOM 1413 O O . VAL A 1 207 ? 84.989 95.985 103.872 1.00 28.85 207 VAL A O 1
ATOM 1417 N N . PRO A 1 208 ? 85.804 95.367 101.876 1.00 27.30 208 PRO A N 1
ATOM 1418 C CA . PRO A 1 208 ? 84.434 95.205 101.358 1.00 27.30 208 PRO A CA 1
ATOM 1419 C C . PRO A 1 208 ? 83.656 94.118 102.074 1.00 27.30 208 PRO A C 1
ATOM 1420 O O . PRO A 1 208 ? 82.437 94.238 102.234 1.00 27.30 208 PRO A O 1
ATOM 1424 N N . ALA A 1 209 ? 84.331 93.052 102.511 1.00 25.93 209 ALA A N 1
ATOM 1425 C CA . ALA A 1 209 ? 83.645 92.006 103.261 1.00 25.93 209 ALA A CA 1
ATOM 1426 C C . ALA A 1 209 ? 83.091 92.543 104.573 1.00 25.93 209 ALA A C 1
ATOM 1427 O O . ALA A 1 209 ? 81.938 92.270 104.928 1.00 25.93 209 ALA A O 1
ATOM 1429 N N . LEU A 1 210 ? 83.896 93.318 105.303 1.00 28.74 210 LEU A N 1
ATOM 1430 C CA . LEU A 1 210 ? 83.424 93.918 106.547 1.00 28.74 210 LEU A CA 1
ATOM 1431 C C . LEU A 1 210 ? 82.288 94.900 106.290 1.00 28.74 210 LEU A C 1
ATOM 1432 O O . LEU A 1 210 ? 81.307 94.939 107.044 1.00 28.74 210 LEU A O 1
ATOM 1437 N N . LEU A 1 211 ? 82.403 95.703 105.228 1.00 29.61 211 LEU A N 1
ATOM 1438 C CA . LEU A 1 211 ? 81.343 96.654 104.910 1.00 29.61 211 LEU A CA 1
ATOM 1439 C C . LEU A 1 211 ? 80.037 95.939 104.587 1.00 29.61 211 LEU A C 1
ATOM 1440 O O . LEU A 1 211 ? 78.962 96.359 105.034 1.00 29.61 211 LEU A O 1
ATOM 1445 N N . GLN A 1 212 ? 80.107 94.855 103.810 1.00 27.56 212 GLN A N 1
ATOM 1446 C CA . GLN A 1 212 ? 78.905 94.087 103.509 1.00 27.56 212 GLN A CA 1
ATOM 1447 C C . GLN A 1 212 ? 78.331 93.452 104.768 1.00 27.56 212 GLN A C 1
ATOM 1448 O O . GLN A 1 212 ? 77.113 93.453 104.967 1.00 27.56 212 GLN A O 1
ATOM 1454 N N . LEU A 1 213 ? 79.192 92.921 105.640 1.00 30.29 213 LEU A N 1
ATOM 1455 C CA . LEU A 1 213 ? 78.714 92.366 106.903 1.00 30.29 213 LEU A CA 1
ATOM 1456 C C . LEU A 1 213 ? 77.977 93.418 107.719 1.00 30.29 213 LEU A C 1
ATOM 1457 O O . LEU A 1 213 ? 76.973 93.117 108.374 1.00 30.29 213 LEU A O 1
ATOM 1462 N N . LEU A 1 214 ? 78.465 94.657 107.696 1.00 31.97 214 LEU A N 1
ATOM 1463 C CA . LEU A 1 214 ? 77.823 95.720 108.459 1.00 31.97 214 LEU A CA 1
ATOM 1464 C C . LEU A 1 214 ? 76.526 96.203 107.816 1.00 31.97 214 LEU A C 1
ATOM 1465 O O . LEU A 1 214 ? 75.596 96.589 108.532 1.00 31.97 214 LEU A O 1
ATOM 1470 N N . THR A 1 215 ? 76.439 96.187 106.486 1.00 34.83 215 THR A N 1
ATOM 1471 C CA . THR A 1 215 ? 75.337 96.830 105.774 1.00 34.83 215 THR A CA 1
ATOM 1472 C C . THR A 1 215 ? 74.217 95.872 105.375 1.00 34.83 215 THR A C 1
ATOM 1473 O O . THR A 1 215 ? 73.041 96.181 105.588 1.00 34.83 215 THR A O 1
ATOM 1477 N N . LEU A 1 216 ? 74.555 94.718 104.802 1.00 34.30 216 LEU A N 1
ATOM 1478 C CA . LEU A 1 216 ? 73.557 93.837 104.198 1.00 34.30 216 LEU A CA 1
ATOM 1479 C C . LEU A 1 216 ? 72.408 93.425 105.115 1.00 34.30 216 LEU A C 1
ATOM 1480 O O . LEU A 1 216 ? 71.260 93.426 104.640 1.00 34.30 216 LEU A O 1
ATOM 1485 N N . PRO A 1 217 ? 72.617 93.058 106.399 1.00 35.86 217 PRO A N 1
ATOM 1486 C CA . PRO A 1 217 ? 71.486 92.569 107.205 1.00 35.86 217 PRO A CA 1
ATOM 1487 C C . PRO A 1 217 ? 70.328 93.550 107.311 1.00 35.86 217 PRO A C 1
ATOM 1488 O O . PRO A 1 217 ? 69.202 93.152 107.623 1.00 35.86 217 PRO A O 1
ATOM 1492 N N . PHE A 1 218 ? 70.589 94.832 107.056 1.00 42.83 218 PHE A N 1
ATOM 1493 C CA . PHE A 1 218 ? 69.532 95.836 107.085 1.00 42.83 218 PHE A CA 1
ATOM 1494 C C . PHE A 1 218 ? 68.585 95.735 105.896 1.00 42.83 218 PHE A C 1
ATOM 1495 O O . PHE A 1 218 ? 67.550 96.410 105.895 1.00 42.83 218 PHE A O 1
ATOM 1503 N N . PHE A 1 219 ? 68.911 94.909 104.883 1.00 42.40 219 PHE A N 1
ATOM 1504 C CA . PHE A 1 219 ? 68.156 94.745 103.652 1.00 42.40 219 PHE A CA 1
ATOM 1505 C C . PHE A 1 219 ? 67.357 93.446 103.676 1.00 42.40 219 PHE A C 1
ATOM 1506 O O . PHE A 1 219 ? 67.730 92.495 104.367 1.00 42.40 219 PHE A O 1
ATOM 1514 N N . PRO A 1 220 ? 66.245 93.370 102.950 1.00 47.59 220 PRO A N 1
ATOM 1515 C CA . PRO A 1 220 ? 65.377 92.194 103.049 1.00 47.59 220 PRO A CA 1
ATOM 1516 C C . PRO A 1 220 ? 65.925 90.997 102.287 1.00 47.59 220 PRO A C 1
ATOM 1517 O O . PRO A 1 220 ? 66.685 91.120 101.325 1.00 47.59 220 PRO A O 1
ATOM 1521 N N . GLU A 1 221 ? 65.514 89.819 102.747 1.00 44.46 221 GLU A N 1
ATOM 1522 C CA . GLU A 1 221 ? 65.781 88.574 102.046 1.00 44.46 221 GLU A CA 1
ATOM 1523 C C . GLU A 1 221 ? 64.989 88.534 100.741 1.00 44.46 221 GLU A C 1
ATOM 1524 O O . GLU A 1 221 ? 63.950 89.185 100.596 1.00 44.46 221 GLU A O 1
ATOM 1530 N N . SER A 1 222 ? 65.501 87.773 99.778 1.00 44.05 222 SER A N 1
ATOM 1531 C CA . SER A 1 222 ? 64.844 87.642 98.485 1.00 44.05 222 SER A CA 1
ATOM 1532 C C . SER A 1 222 ? 63.433 87.100 98.676 1.00 44.05 222 SER A C 1
ATOM 1533 O O . SER A 1 222 ? 63.267 86.023 99.267 1.00 44.05 222 SER A O 1
ATOM 1536 N N . PRO A 1 223 ? 62.400 87.803 98.204 1.00 46.05 223 PRO A N 1
ATOM 1537 C CA . PRO A 1 223 ? 61.024 87.353 98.480 1.00 46.05 223 PRO A CA 1
ATOM 1538 C C . PRO A 1 223 ? 60.707 85.981 97.914 1.00 46.05 223 PRO A C 1
ATOM 1539 O O . PRO A 1 223 ? 59.916 85.236 98.509 1.00 46.05 223 PRO A O 1
ATOM 1543 N N . ARG A 1 224 ? 61.301 85.628 96.773 1.00 46.62 224 ARG A N 1
ATOM 1544 C CA . ARG A 1 224 ? 60.975 84.363 96.124 1.00 46.62 224 ARG A CA 1
ATOM 1545 C C . ARG A 1 224 ? 61.356 83.180 97.005 1.00 46.62 224 ARG A C 1
ATOM 1546 O O . ARG A 1 224 ? 60.581 82.230 97.164 1.00 46.62 224 ARG A O 1
ATOM 1554 N N . TYR A 1 225 ? 62.551 83.224 97.594 1.00 45.95 225 TYR A N 1
ATOM 1555 C CA . TYR A 1 225 ? 62.978 82.134 98.462 1.00 45.95 225 TYR A CA 1
ATOM 1556 C C . TYR A 1 225 ? 62.026 81.980 99.640 1.00 45.95 225 TYR A C 1
ATOM 1557 O O . TYR A 1 225 ? 61.617 80.864 99.982 1.00 45.95 225 TYR A O 1
ATOM 1566 N N . SER A 1 226 ? 61.634 83.100 100.249 1.00 50.72 226 SER A N 1
ATOM 1567 C CA . SER A 1 226 ? 60.730 83.047 101.391 1.00 50.72 226 SER A CA 1
ATOM 1568 C C . SER A 1 226 ? 59.372 82.469 101.008 1.00 50.72 226 SER A C 1
ATOM 1569 O O . SER A 1 226 ? 58.828 81.622 101.725 1.00 50.72 226 SER A O 1
ATOM 1572 N N . LEU A 1 227 ? 58.750 82.953 99.946 1.00 52.18 227 LEU A N 1
ATOM 1573 C CA . LEU A 1 227 ? 57.397 82.479 99.636 1.00 52.18 227 LEU A CA 1
ATOM 1574 C C . LEU A 1 227 ? 57.404 81.077 99.048 1.00 52.18 227 LEU A C 1
ATOM 1575 O O . LEU A 1 227 ? 56.797 80.170 99.601 1.00 52.18 227 LEU A O 1
ATOM 1580 N N . ILE A 1 228 ? 58.090 80.891 97.935 1.00 51.29 228 ILE A N 1
ATOM 1581 C CA . ILE A 1 228 ? 58.114 79.595 97.278 1.00 51.29 228 ILE A CA 1
ATOM 1582 C C . ILE A 1 228 ? 58.753 78.496 98.127 1.00 51.29 228 ILE A C 1
ATOM 1583 O O . ILE A 1 228 ? 58.242 77.383 98.162 1.00 51.29 228 ILE A O 1
ATOM 1588 N N . GLN A 1 229 ? 59.839 78.775 98.845 1.00 50.70 229 GLN A N 1
ATOM 1589 C CA . GLN A 1 229 ? 60.576 77.730 99.585 1.00 50.70 229 GLN A CA 1
ATOM 1590 C C . GLN A 1 229 ? 60.327 77.595 101.079 1.00 50.70 229 GLN A C 1
ATOM 1591 O O . GLN A 1 229 ? 60.285 76.500 101.600 1.00 50.70 229 GLN A O 1
ATOM 1597 N N . LYS A 1 230 ? 60.189 78.697 101.779 1.00 53.52 230 LYS A N 1
ATOM 1598 C CA . LYS A 1 230 ? 59.907 78.644 103.211 1.00 53.52 230 LYS A CA 1
ATOM 1599 C C . LYS A 1 230 ? 58.419 78.743 103.508 1.00 53.52 230 LYS A C 1
ATOM 1600 O O . LYS A 1 230 ? 57.980 78.389 104.594 1.00 53.52 230 LYS A O 1
ATOM 1606 N N . GLY A 1 231 ? 57.642 79.234 102.557 1.00 54.98 231 GLY A N 1
ATOM 1607 C CA . GLY A 1 231 ? 56.205 79.294 102.735 1.00 54.98 231 GLY A CA 1
ATOM 1608 C C . GLY A 1 231 ? 55.653 80.543 103.379 1.00 54.98 231 GLY A C 1
ATOM 1609 O O . GLY A 1 231 ? 54.440 80.727 103.416 1.00 54.98 231 GLY A O 1
ATOM 1610 N N . ASP A 1 232 ? 56.518 81.413 103.879 1.00 62.88 232 ASP A N 1
ATOM 1611 C CA . ASP A 1 232 ? 56.028 82.588 104.595 1.00 62.88 232 ASP A CA 1
ATOM 1612 C C . ASP A 1 232 ? 55.667 83.734 103.674 1.00 62.88 232 ASP A C 1
ATOM 1613 O O . ASP A 1 232 ? 56.480 84.608 103.412 1.00 62.88 232 ASP A O 1
ATOM 1618 N N . GLU A 1 233 ? 54.429 83.743 103.206 1.00 66.54 233 GLU A N 1
ATOM 1619 C CA . GLU A 1 233 ? 53.979 84.819 102.342 1.00 66.54 233 GLU A CA 1
ATOM 1620 C C . GLU A 1 233 ? 54.028 86.153 103.059 1.00 66.54 233 GLU A C 1
ATOM 1621 O O . GLU A 1 233 ? 54.263 87.189 102.442 1.00 66.54 233 GLU A O 1
ATOM 1627 N N . ALA A 1 234 ? 53.804 86.138 104.360 1.00 66.02 234 ALA A N 1
ATOM 1628 C CA . ALA A 1 234 ? 53.776 87.382 105.100 1.00 66.02 234 ALA A CA 1
ATOM 1629 C C . ALA A 1 234 ? 55.084 88.118 104.960 1.00 66.02 234 ALA A C 1
ATOM 1630 O O . ALA A 1 234 ? 55.107 89.308 104.652 1.00 66.02 234 ALA A O 1
ATOM 1632 N N . THR A 1 235 ? 56.181 87.413 105.183 1.00 66.38 235 THR A N 1
ATOM 1633 C CA . THR A 1 235 ? 57.487 88.038 105.095 1.00 66.38 235 THR A CA 1
ATOM 1634 C C . THR A 1 235 ? 57.723 88.521 103.682 1.00 66.38 235 THR A C 1
ATOM 1635 O O . THR A 1 235 ? 58.225 89.617 103.461 1.00 66.38 235 THR A O 1
ATOM 1639 N N . ALA A 1 236 ? 57.344 87.708 102.717 1.00 64.63 236 ALA A N 1
ATOM 1640 C CA . ALA A 1 236 ? 57.552 88.080 101.348 1.00 64.63 236 ALA A CA 1
ATOM 1641 C C . ALA A 1 236 ? 56.886 89.394 101.106 1.00 64.63 236 ALA A C 1
ATOM 1642 O O . ALA A 1 236 ? 57.434 90.254 100.430 1.00 64.63 236 ALA A O 1
ATOM 1644 N N . ARG A 1 237 ? 55.701 89.572 101.663 1.00 66.89 237 ARG A N 1
ATOM 1645 C CA . ARG A 1 237 ? 54.952 90.792 101.405 1.00 66.89 237 ARG A CA 1
ATOM 1646 C C . ARG A 1 237 ? 55.716 92.012 101.854 1.00 66.89 237 ARG A C 1
ATOM 1647 O O . ARG A 1 237 ? 55.821 92.983 101.115 1.00 66.89 237 ARG A O 1
ATOM 1655 N N . GLN A 1 238 ? 56.260 91.970 103.061 1.00 65.26 238 GLN A N 1
ATOM 1656 C CA . GLN A 1 238 ? 56.948 93.142 103.573 1.00 65.26 238 GLN A CA 1
ATOM 1657 C C . GLN A 1 238 ? 58.195 93.424 102.755 1.00 65.26 238 GLN A C 1
ATOM 1658 O O . GLN A 1 238 ? 58.461 94.565 102.399 1.00 65.26 238 GLN A O 1
ATOM 1664 N N . ALA A 1 239 ? 58.956 92.385 102.444 1.00 62.67 239 ALA A N 1
ATOM 1665 C CA . ALA A 1 239 ? 60.179 92.579 101.691 1.00 62.67 239 ALA A CA 1
ATOM 1666 C C . ALA A 1 239 ? 59.841 93.216 100.368 1.00 62.67 239 ALA A C 1
ATOM 1667 O O . ALA A 1 239 ? 60.498 94.152 99.942 1.00 62.67 239 ALA A O 1
ATOM 1669 N N . LEU A 1 240 ? 58.804 92.718 99.717 1.00 61.65 240 LEU A N 1
ATOM 1670 C CA . LEU A 1 240 ? 58.412 93.275 98.442 1.00 61.65 240 LEU A CA 1
ATOM 1671 C C . LEU A 1 240 ? 57.980 94.709 98.654 1.00 61.65 240 LEU A C 1
ATOM 1672 O O . LEU A 1 240 ? 58.306 95.583 97.863 1.00 61.65 240 LEU A O 1
ATOM 1677 N N . ARG A 1 241 ? 57.263 94.965 99.734 1.00 64.90 241 ARG A N 1
ATOM 1678 C CA . ARG A 1 241 ? 56.796 96.312 99.981 1.00 64.90 241 ARG A CA 1
ATOM 1679 C C . ARG A 1 241 ? 57.981 97.243 100.069 1.00 64.90 241 ARG A C 1
ATOM 1680 O O . ARG A 1 241 ? 57.952 98.345 99.534 1.00 64.90 241 ARG A O 1
ATOM 1688 N N . ARG A 1 242 ? 59.029 96.804 100.750 1.00 58.69 242 ARG A N 1
ATOM 1689 C CA . ARG A 1 242 ? 60.222 97.620 100.882 1.00 58.69 242 ARG A CA 1
ATOM 1690 C C . ARG A 1 242 ? 60.956 97.727 99.561 1.00 58.69 242 ARG A C 1
ATOM 1691 O O . ARG A 1 242 ? 61.295 98.823 99.134 1.00 58.69 242 ARG A O 1
ATOM 1699 N N . LEU A 1 243 ? 61.191 96.599 98.900 1.00 56.75 243 LEU A N 1
ATOM 1700 C CA . LEU A 1 243 ? 61.946 96.605 97.653 1.00 56.75 243 LEU A CA 1
ATOM 1701 C C . LEU A 1 243 ? 61.152 97.177 96.491 1.00 56.75 243 LEU A C 1
ATOM 1702 O O . LEU A 1 243 ? 61.652 98.034 95.770 1.00 56.75 243 LEU A O 1
ATOM 1707 N N . ARG A 1 244 ? 59.917 96.723 96.303 1.00 58.82 244 ARG A N 1
ATOM 1708 C CA . ARG A 1 244 ? 59.119 97.173 95.163 1.00 58.82 244 ARG A CA 1
ATOM 1709 C C . ARG A 1 244 ? 58.530 98.527 95.440 1.00 58.82 244 ARG A C 1
ATOM 1710 O O . ARG A 1 244 ? 57.940 99.145 94.561 1.00 58.82 244 ARG A O 1
ATOM 1718 N N . GLY A 1 245 ? 58.689 98.997 96.667 1.00 72.95 245 GLY A N 1
ATOM 1719 C CA . GLY A 1 245 ? 58.142 100.287 97.037 1.00 72.95 245 GLY A CA 1
ATOM 1720 C C . GLY A 1 245 ? 56.632 100.273 97.099 1.00 72.95 245 GLY A C 1
ATOM 1721 O O . GLY A 1 245 ? 56.036 99.415 97.747 1.00 72.95 245 GLY A O 1
ATOM 1722 N N . HIS A 1 246 ? 56.005 101.223 96.424 1.00 86.21 246 HIS A N 1
ATOM 1723 C CA . HIS A 1 246 ? 54.558 101.294 96.436 1.00 86.21 246 HIS A CA 1
ATOM 1724 C C . HIS A 1 246 ? 54.020 100.448 95.317 1.00 86.21 246 HIS A C 1
ATOM 1725 O O . HIS A 1 246 ? 54.057 99.223 95.394 1.00 86.21 246 HIS A O 1
ATOM 1732 N N . THR A 1 247 ? 53.512 101.095 94.277 1.00 88.42 247 THR A N 1
ATOM 1733 C CA . THR A 1 247 ? 52.985 100.370 93.129 1.00 88.42 247 THR A CA 1
ATOM 1734 C C . THR A 1 247 ? 52.011 99.292 93.568 1.00 88.42 247 THR A C 1
ATOM 1735 O O . THR A 1 247 ? 51.138 99.538 94.397 1.00 88.42 247 THR A O 1
ATOM 1739 N N . ASP A 1 248 ? 52.155 98.097 93.011 1.00 92.64 248 ASP A N 1
ATOM 1740 C CA . ASP A 1 248 ? 51.291 96.991 93.387 1.00 92.64 248 ASP A CA 1
ATOM 1741 C C . ASP A 1 248 ? 52.109 95.726 93.409 1.00 92.64 248 ASP A C 1
ATOM 1742 O O . ASP A 1 248 ? 53.099 95.608 92.692 1.00 92.64 248 ASP A O 1
ATOM 1747 N N . MET A 1 249 ? 51.707 94.772 94.229 1.00 83.82 249 MET A N 1
ATOM 1748 C CA . MET A 1 249 ? 52.473 93.553 94.338 1.00 83.82 249 MET A CA 1
ATOM 1749 C C . MET A 1 249 ? 51.564 92.364 94.142 1.00 83.82 249 MET A C 1
ATOM 1750 O O . MET A 1 249 ? 52.023 91.231 94.054 1.00 83.82 249 MET A O 1
ATOM 1755 N N . GLU A 1 250 ? 50.271 92.612 94.045 1.00 83.59 250 GLU A N 1
ATOM 1756 C CA . GLU A 1 250 ? 49.343 91.504 93.950 1.00 83.59 250 GLU A CA 1
ATOM 1757 C C . GLU A 1 250 ? 49.781 90.559 92.863 1.00 83.59 250 GLU A C 1
ATOM 1758 O O . GLU A 1 250 ? 49.873 89.356 93.085 1.00 83.59 250 GLU A O 1
ATOM 1764 N N . ALA A 1 251 ? 50.077 91.097 91.691 1.00 77.97 251 ALA A N 1
ATOM 1765 C CA . ALA A 1 251 ? 50.453 90.250 90.569 1.00 77.97 251 ALA A CA 1
ATOM 1766 C C . ALA A 1 251 ? 51.758 89.535 90.834 1.00 77.97 251 ALA A C 1
ATOM 1767 O O . ALA A 1 251 ? 51.873 88.338 90.592 1.00 77.97 251 ALA A O 1
ATOM 1769 N N . GLU A 1 252 ? 52.744 90.266 91.329 1.00 68.72 252 GLU A N 1
ATOM 1770 C CA . GLU A 1 252 ? 54.036 89.664 91.581 1.00 68.72 252 GLU A CA 1
ATOM 1771 C C . GLU A 1 252 ? 53.857 88.491 92.513 1.00 68.72 252 GLU A C 1
ATOM 1772 O O . GLU A 1 252 ? 54.437 87.432 92.298 1.00 68.72 252 GLU A O 1
ATOM 1778 N N . LEU A 1 253 ? 53.042 88.664 93.544 1.00 70.84 253 LEU A N 1
ATOM 1779 C CA . LEU A 1 253 ? 52.854 87.602 94.516 1.00 70.84 253 LEU A CA 1
ATOM 1780 C C . LEU A 1 253 ? 52.212 86.412 93.851 1.00 70.84 253 LEU A C 1
ATOM 1781 O O . LEU A 1 253 ? 52.528 85.273 94.167 1.00 70.84 253 LEU A O 1
ATOM 1786 N N . GLU A 1 254 ? 51.304 86.672 92.925 1.00 71.86 254 GLU A N 1
ATOM 1787 C CA . GLU A 1 254 ? 50.617 85.584 92.250 1.00 71.86 254 GLU A CA 1
ATOM 1788 C C . GLU A 1 254 ? 51.585 84.812 91.386 1.00 71.86 254 GLU A C 1
ATOM 1789 O O . GLU A 1 254 ? 51.501 83.594 91.301 1.00 71.86 254 GLU A O 1
ATOM 1795 N N . ASP A 1 255 ? 52.510 85.512 90.749 1.00 64.89 255 ASP A N 1
ATOM 1796 C CA . ASP A 1 255 ? 53.511 84.835 89.948 1.00 64.89 255 ASP A CA 1
ATOM 1797 C C . ASP A 1 255 ? 54.285 83.876 90.819 1.00 64.89 255 ASP A C 1
ATOM 1798 O O . ASP A 1 255 ? 54.488 82.726 90.454 1.00 64.89 255 ASP A O 1
ATOM 1803 N N . MET A 1 256 ? 54.709 84.338 91.984 1.00 62.68 256 MET A N 1
ATOM 1804 C CA . MET A 1 256 ? 55.503 83.502 92.857 1.00 62.68 256 MET A CA 1
ATOM 1805 C C . MET A 1 256 ? 54.675 82.318 93.260 1.00 62.68 256 MET A C 1
ATOM 1806 O O . MET A 1 256 ? 55.163 81.200 93.267 1.00 62.68 256 MET A O 1
ATOM 1811 N N . ARG A 1 257 ? 53.409 82.550 93.574 1.00 66.19 257 ARG A N 1
ATOM 1812 C CA . ARG A 1 257 ? 52.519 81.464 93.968 1.00 66.19 257 ARG A CA 1
ATOM 1813 C C . ARG A 1 257 ? 52.312 80.478 92.837 1.00 66.19 257 ARG A C 1
ATOM 1814 O O . ARG A 1 257 ? 52.266 79.273 93.059 1.00 66.19 257 ARG A O 1
ATOM 1822 N N . ALA A 1 258 ? 52.186 80.983 91.622 1.00 62.55 258 ALA A N 1
ATOM 1823 C CA . ALA A 1 258 ? 52.039 80.109 90.474 1.00 62.55 258 ALA A CA 1
ATOM 1824 C C . ALA A 1 258 ? 53.300 79.305 90.263 1.00 62.55 258 ALA A C 1
ATOM 1825 O O . ALA A 1 258 ? 53.250 78.088 90.127 1.00 62.55 258 ALA A O 1
ATOM 1827 N N . GLU A 1 259 ? 54.438 79.981 90.242 1.00 59.55 259 GLU A N 1
ATOM 1828 C CA . GLU A 1 259 ? 55.694 79.288 90.052 1.00 59.55 259 GLU A CA 1
ATOM 1829 C C . GLU A 1 259 ? 55.856 78.306 91.163 1.00 59.55 259 GLU A C 1
ATOM 1830 O O . GLU A 1 259 ? 56.453 77.256 90.975 1.00 59.55 259 GLU A O 1
ATOM 1836 N N . ALA A 1 260 ? 55.317 78.615 92.332 1.00 63.42 260 ALA A N 1
ATOM 1837 C CA . ALA A 1 260 ? 55.418 77.597 93.374 1.00 63.42 260 ALA A CA 1
ATOM 1838 C C . ALA A 1 260 ? 54.506 76.413 93.080 1.00 63.42 260 ALA A C 1
ATOM 1839 O O . ALA A 1 260 ? 54.906 75.253 93.244 1.00 63.42 260 ALA A O 1
ATOM 1841 N N . ARG A 1 261 ? 53.275 76.686 92.642 1.00 65.94 261 ARG A N 1
ATOM 1842 C CA . ARG A 1 261 ? 52.334 75.614 92.335 1.00 65.94 261 ARG A CA 1
ATOM 1843 C C . ARG A 1 261 ? 52.833 74.751 91.183 1.00 65.94 261 ARG A C 1
ATOM 1844 O O . ARG A 1 261 ? 52.768 73.518 91.249 1.00 65.94 261 ARG A O 1
ATOM 1852 N N . ALA A 1 262 ? 53.339 75.382 90.121 1.00 65.96 262 ALA A N 1
ATOM 1853 C CA . ALA A 1 262 ? 53.851 74.625 88.983 1.00 65.96 262 ALA A CA 1
ATOM 1854 C C . ALA A 1 262 ? 55.058 73.786 89.376 1.00 65.96 262 ALA A C 1
ATOM 1855 O O . ALA A 1 262 ? 55.185 72.629 88.954 1.00 65.96 262 ALA A O 1
ATOM 1857 N N . GLU A 1 263 ? 55.958 74.351 90.184 1.00 60.39 263 GLU A N 1
ATOM 1858 C CA . GLU A 1 263 ? 57.129 73.602 90.625 1.00 60.39 263 GLU A CA 1
ATOM 1859 C C . GLU A 1 263 ? 56.728 72.410 91.484 1.00 60.39 263 GLU A C 1
ATOM 1860 O O . GLU A 1 263 ? 57.300 71.321 91.354 1.00 60.39 263 GLU A O 1
ATOM 1866 N N . ARG A 1 264 ? 55.749 72.598 92.372 1.00 71.61 264 ARG A N 1
ATOM 1867 C CA . ARG A 1 264 ? 55.268 71.486 93.186 1.00 71.61 264 ARG A CA 1
ATOM 1868 C C . ARG A 1 264 ? 54.621 70.409 92.324 1.00 71.61 264 ARG A C 1
ATOM 1869 O O . ARG A 1 264 ? 54.820 69.211 92.560 1.00 71.61 264 ARG A O 1
ATOM 1877 N N . ALA A 1 265 ? 53.837 70.817 91.324 1.00 69.63 265 ALA A N 1
ATOM 1878 C CA . ALA A 1 265 ? 53.153 69.847 90.475 1.00 69.63 265 ALA A CA 1
ATOM 1879 C C . ALA A 1 265 ? 54.136 69.052 89.624 1.00 69.63 265 ALA A C 1
ATOM 1880 O O . ALA A 1 265 ? 53.979 67.837 89.459 1.00 69.63 265 ALA A O 1
ATOM 1882 N N . GLU A 1 266 ? 55.155 69.714 89.076 1.00 72.61 266 GLU A N 1
ATOM 1883 C CA . GLU A 1 266 ? 56.072 69.051 88.156 1.00 72.61 266 GLU A CA 1
ATOM 1884 C C . GLU A 1 266 ? 57.240 68.384 88.878 1.00 72.61 266 GLU A C 1
ATOM 1885 O O . GLU A 1 266 ? 57.574 67.231 88.589 1.00 72.61 266 GLU A O 1
ATOM 1891 N N . GLY A 1 267 ? 57.862 69.086 89.814 1.00 68.04 267 GLY A N 1
ATOM 1892 C CA . GLY A 1 267 ? 59.046 68.609 90.497 1.00 68.04 267 GLY A CA 1
ATOM 1893 C C . GLY A 1 267 ? 60.227 69.535 90.276 1.00 68.04 267 GLY A C 1
ATOM 1894 O O . GLY A 1 267 ? 60.166 70.500 89.515 1.00 68.04 267 GLY A O 1
ATOM 1895 N N . HIS A 1 268 ? 61.320 69.216 90.964 1.00 59.81 268 HIS A N 1
ATOM 1896 C CA . HIS A 1 268 ? 62.513 70.048 90.943 1.00 59.81 268 HIS A CA 1
ATOM 1897 C C . HIS A 1 268 ? 63.765 69.188 90.842 1.00 59.81 268 HIS A C 1
ATOM 1898 O O . HIS A 1 268 ? 63.768 68.013 91.219 1.00 59.81 268 HIS A O 1
ATOM 1905 N N . LEU A 1 269 ? 64.829 69.795 90.324 1.00 57.05 269 LEU A N 1
ATOM 1906 C CA . LEU A 1 269 ? 66.114 69.119 90.217 1.00 57.05 269 LEU A CA 1
ATOM 1907 C C . LEU A 1 269 ? 66.686 68.846 91.602 1.00 57.05 269 LEU A C 1
ATOM 1908 O O . LEU A 1 269 ? 66.561 69.665 92.516 1.00 57.05 269 LEU A O 1
ATOM 1913 N N . SER A 1 270 ? 67.320 67.680 91.757 1.00 68.42 270 SER A N 1
ATOM 1914 C CA . SER A 1 270 ? 67.867 67.275 93.047 1.00 68.42 270 SER A CA 1
ATOM 1915 C C . SER A 1 270 ? 69.248 66.640 92.917 1.00 68.42 270 SER A C 1
ATOM 1916 O O . SER A 1 270 ? 69.581 65.742 93.698 1.00 68.42 270 SER A O 1
ATOM 1919 N N . VAL A 1 271 ? 70.045 67.071 91.937 1.00 69.99 271 VAL A N 1
ATOM 1920 C CA . VAL A 1 271 ? 71.425 66.624 91.753 1.00 69.99 271 VAL A CA 1
ATOM 1921 C C . VAL A 1 271 ? 71.477 65.135 91.435 1.00 69.99 271 VAL A C 1
ATOM 1922 O O . VAL A 1 271 ? 71.996 64.729 90.389 1.00 69.99 271 VAL A O 1
ATOM 1926 N N . LEU A 1 272 ? 70.946 64.308 92.339 1.00 75.19 272 LEU A N 1
ATOM 1927 C CA . LEU A 1 272 ? 71.000 62.862 92.157 1.00 75.19 272 LEU A CA 1
ATOM 1928 C C . LEU A 1 272 ? 70.155 62.391 90.981 1.00 75.19 272 LEU A C 1
ATOM 1929 O O . LEU A 1 272 ? 70.296 61.241 90.553 1.00 75.19 272 LEU A O 1
ATOM 1934 N N . HIS A 1 273 ? 69.281 63.245 90.455 1.00 78.51 273 HIS A N 1
ATOM 1935 C CA . HIS A 1 273 ? 68.369 62.894 89.371 1.00 78.51 273 HIS A CA 1
ATOM 1936 C C . HIS A 1 273 ? 68.447 63.925 88.252 1.00 78.51 273 HIS A C 1
ATOM 1937 O O . HIS A 1 273 ? 67.434 64.437 87.770 1.00 78.51 273 HIS A O 1
ATOM 1944 N N . LEU A 1 274 ? 69.672 64.253 87.830 1.00 71.97 274 LEU A N 1
ATOM 1945 C CA . LEU A 1 274 ? 69.846 65.209 86.739 1.00 71.97 274 LEU A CA 1
ATOM 1946 C C . LEU A 1 274 ? 69.208 64.702 85.452 1.00 71.97 274 LEU A C 1
ATOM 1947 O O . LEU A 1 274 ? 68.515 65.453 84.756 1.00 71.97 274 LEU A O 1
ATOM 1952 N N . CYS A 1 275 ? 69.431 63.430 85.118 1.00 82.17 275 CYS A N 1
ATOM 1953 C CA . CYS A 1 275 ? 68.862 62.857 83.906 1.00 82.17 275 CYS A CA 1
ATOM 1954 C C . CYS A 1 275 ? 67.383 62.523 84.049 1.00 82.17 275 CYS A C 1
ATOM 1955 O O . CYS A 1 275 ? 66.669 62.503 83.040 1.00 82.17 275 CYS A O 1
ATOM 1958 N N . ALA A 1 276 ? 66.912 62.258 85.270 1.00 78.57 276 ALA A N 1
ATOM 1959 C CA . ALA A 1 276 ? 65.518 61.868 85.460 1.00 78.57 276 ALA A CA 1
ATOM 1960 C C . ALA A 1 276 ? 64.566 62.980 85.040 1.00 78.57 276 ALA A C 1
ATOM 1961 O O . ALA A 1 276 ? 63.544 62.721 84.393 1.00 78.57 276 ALA A O 1
ATOM 1963 N N . LEU A 1 277 ? 64.882 64.224 85.395 1.00 70.70 277 LEU A N 1
ATOM 1964 C CA . LEU A 1 277 ? 64.049 65.368 85.030 1.00 70.70 277 LEU A CA 1
ATOM 1965 C C . LEU A 1 277 ? 64.395 65.759 83.599 1.00 70.70 277 LEU A C 1
ATOM 1966 O O . LEU A 1 277 ? 65.314 66.539 83.346 1.00 70.70 277 LEU A O 1
ATOM 1971 N N . ARG A 1 278 ? 63.643 65.201 82.648 1.00 67.00 278 ARG A N 1
ATOM 1972 C CA . ARG A 1 278 ? 63.902 65.445 81.234 1.00 67.00 278 ARG A CA 1
ATOM 1973 C C . ARG A 1 278 ? 63.564 66.874 80.827 1.00 67.00 278 ARG A C 1
ATOM 1974 O O . ARG A 1 278 ? 64.127 67.376 79.849 1.00 67.00 278 ARG A O 1
ATOM 1982 N N . SER A 1 279 ? 62.688 67.549 81.575 1.00 58.61 279 SER A N 1
ATOM 1983 C CA . SER A 1 279 ? 62.213 68.866 81.162 1.00 58.61 279 SER A CA 1
ATOM 1984 C C . SER A 1 279 ? 63.341 69.891 81.129 1.00 58.61 279 SER A C 1
ATOM 1985 O O . SER A 1 279 ? 63.368 70.763 80.253 1.00 58.61 279 SER A O 1
ATOM 1988 N N . LEU A 1 280 ? 64.278 69.808 82.072 1.00 50.96 280 LEU A N 1
ATOM 1989 C CA . LEU A 1 280 ? 65.344 70.794 82.201 1.00 50.96 280 LEU A CA 1
ATOM 1990 C C . LEU A 1 280 ? 66.669 70.324 81.612 1.00 50.96 280 LEU A C 1
ATOM 1991 O O . LEU A 1 280 ? 67.702 70.953 81.862 1.00 50.96 280 LEU A O 1
ATOM 1996 N N . ARG A 1 281 ? 66.667 69.230 80.847 1.00 50.81 281 ARG A N 1
ATOM 1997 C CA . ARG A 1 281 ? 67.912 68.723 80.275 1.00 50.81 281 ARG A CA 1
ATOM 1998 C C . ARG A 1 281 ? 68.525 69.725 79.305 1.00 50.81 281 ARG A C 1
ATOM 1999 O O . ARG A 1 281 ? 69.735 69.990 79.350 1.00 50.81 281 ARG A O 1
ATOM 2007 N N . TRP A 1 282 ? 67.703 70.299 78.425 1.00 46.86 282 TRP A N 1
ATOM 2008 C CA . TRP A 1 282 ? 68.209 71.275 77.468 1.00 46.86 282 TRP A CA 1
ATOM 2009 C C . TRP A 1 282 ? 68.719 72.520 78.178 1.00 46.86 282 TRP A C 1
ATOM 2010 O O . TRP A 1 282 ? 69.720 73.111 77.765 1.00 46.86 282 TRP A O 1
ATOM 2021 N N . GLN A 1 283 ? 68.040 72.933 79.250 1.00 40.66 283 GLN A N 1
ATOM 2022 C CA . GLN A 1 283 ? 68.488 74.089 80.019 1.00 40.66 283 GLN A CA 1
ATOM 2023 C C . GLN A 1 283 ? 69.833 73.825 80.686 1.00 40.66 283 GLN A C 1
ATOM 2024 O O . GLN A 1 283 ? 70.709 74.701 80.704 1.00 40.66 283 GLN A O 1
ATOM 2030 N N . LEU A 1 284 ? 70.011 72.627 81.249 1.00 39.55 284 LEU A N 1
ATOM 2031 C CA . LEU A 1 284 ? 71.298 72.272 81.839 1.00 39.55 284 LEU A CA 1
ATOM 2032 C C . LEU A 1 284 ? 72.402 72.292 80.791 1.00 39.55 284 LEU A C 1
ATOM 2033 O O . LEU A 1 284 ? 73.493 72.829 81.030 1.00 39.55 284 LEU A O 1
ATOM 2038 N N . LEU A 1 285 ? 72.130 71.718 79.616 1.00 34.93 285 LEU A N 1
ATOM 2039 C CA . LEU A 1 285 ? 73.112 71.755 78.539 1.00 34.93 285 LEU A CA 1
ATOM 2040 C C . LEU A 1 285 ? 73.425 73.190 78.135 1.00 34.93 285 LEU A C 1
ATOM 2041 O O . LEU A 1 285 ? 74.583 73.530 77.870 1.00 34.93 285 LEU A O 1
ATOM 2046 N N . SER A 1 286 ? 72.401 74.045 78.085 1.00 33.12 286 SER A N 1
ATOM 2047 C CA . SER A 1 286 ? 72.600 75.433 77.685 1.00 33.12 286 SER A CA 1
ATOM 2048 C C . SER A 1 286 ? 73.495 76.171 78.670 1.00 33.12 286 SER A C 1
ATOM 2049 O O . SER A 1 286 ? 74.400 76.906 78.266 1.00 33.12 286 SER A O 1
ATOM 2052 N N . ILE A 1 287 ? 73.260 75.993 79.973 1.00 28.83 287 ILE A N 1
ATOM 2053 C CA . ILE A 1 287 ? 74.088 76.700 80.951 1.00 28.83 287 ILE A CA 1
ATOM 2054 C C . ILE A 1 287 ? 75.514 76.156 80.943 1.00 28.83 287 ILE A C 1
ATOM 2055 O O . ILE A 1 287 ? 76.484 76.918 81.075 1.00 28.83 287 ILE A O 1
ATOM 2060 N N . ILE A 1 288 ? 75.671 74.840 80.764 1.00 26.91 288 ILE A N 1
ATOM 2061 C CA . ILE A 1 288 ? 77.011 74.262 80.695 1.00 26.91 288 ILE A CA 1
ATOM 2062 C C . ILE A 1 288 ? 77.767 74.824 79.497 1.00 26.91 288 ILE A C 1
ATOM 2063 O O . ILE A 1 288 ? 78.937 75.213 79.602 1.00 26.91 288 ILE A O 1
ATOM 2068 N N . VAL A 1 289 ? 77.100 74.892 78.344 1.00 28.15 289 VAL A N 1
ATOM 2069 C CA . VAL A 1 289 ? 77.738 75.419 77.143 1.00 28.15 289 VAL A CA 1
ATOM 2070 C C . VAL A 1 289 ? 78.048 76.901 77.308 1.00 28.15 289 VAL A C 1
ATOM 2071 O O . VAL A 1 289 ? 79.098 77.377 76.866 1.00 28.15 289 VAL A O 1
ATOM 2075 N N . LEU A 1 290 ? 77.150 77.652 77.951 1.00 26.97 290 LEU A N 1
ATOM 2076 C CA . LEU A 1 290 ? 77.395 79.075 78.168 1.00 26.97 290 LEU A CA 1
ATOM 2077 C C . LEU A 1 290 ? 78.642 79.295 79.013 1.00 26.97 290 LEU A C 1
ATOM 2078 O O . LEU A 1 290 ? 79.497 80.117 78.670 1.00 26.97 290 LEU A O 1
ATOM 2083 N N . MET A 1 291 ? 78.828 78.593 80.118 1.00 25.43 291 MET A N 1
ATOM 2084 C CA . MET A 1 291 ? 79.985 78.893 80.986 1.00 25.43 291 MET A CA 1
ATOM 2085 C C . MET A 1 291 ? 81.322 78.492 80.386 1.00 25.43 291 MET A C 1
ATOM 2086 O O . MET A 1 291 ? 82.308 79.185 80.574 1.00 25.43 291 MET A O 1
ATOM 2091 N N . ALA A 1 292 ? 81.365 77.388 79.658 1.00 25.86 292 ALA A N 1
ATOM 2092 C CA . ALA A 1 292 ? 82.594 76.936 79.027 1.00 25.86 292 ALA A CA 1
ATOM 2093 C C . ALA A 1 292 ? 83.007 77.860 77.927 1.00 25.86 292 ALA A C 1
ATOM 2094 O O . ALA A 1 292 ? 84.181 78.101 77.733 1.00 25.86 292 ALA A O 1
ATOM 2096 N N . GLY A 1 293 ? 82.053 78.384 77.191 1.00 26.31 293 GLY A N 1
ATOM 2097 C CA . GLY A 1 293 ? 82.360 79.323 76.138 1.00 26.31 293 GLY A CA 1
ATOM 2098 C C . GLY A 1 293 ? 82.817 80.658 76.654 1.00 26.31 293 GLY A C 1
ATOM 2099 O O . GLY A 1 293 ? 83.228 81.497 75.880 1.00 26.31 293 GLY A O 1
ATOM 2100 N N . GLN A 1 294 ? 82.730 80.874 77.953 1.00 27.51 294 GLN A N 1
ATOM 2101 C CA . GLN A 1 294 ? 83.192 82.112 78.540 1.00 27.51 294 GLN A CA 1
ATOM 2102 C C . GLN A 1 294 ? 84.634 81.961 78.882 1.00 27.51 294 GLN A C 1
ATOM 2103 O O . GLN A 1 294 ? 85.423 82.860 78.636 1.00 27.51 294 GLN A O 1
ATOM 2109 N N . GLN A 1 295 ? 84.998 80.817 79.443 1.00 29.29 295 GLN A N 1
ATOM 2110 C CA . GLN A 1 295 ? 86.369 80.591 79.873 1.00 29.29 295 GLN A CA 1
ATOM 2111 C C . GLN A 1 295 ? 87.289 80.078 78.770 1.00 29.29 295 GLN A C 1
ATOM 2112 O O . GLN A 1 295 ? 88.410 80.546 78.643 1.00 29.29 295 GLN A O 1
ATOM 2118 N N . LEU A 1 296 ? 86.824 79.139 77.960 1.00 31.89 296 LEU A N 1
ATOM 2119 C CA . LEU A 1 296 ? 87.640 78.557 76.903 1.00 31.89 296 LEU A CA 1
ATOM 2120 C C . LEU A 1 296 ? 87.560 79.305 75.597 1.00 31.89 296 LEU A C 1
ATOM 2121 O O . LEU A 1 296 ? 87.859 78.740 74.562 1.00 31.89 296 LEU A O 1
ATOM 2126 N N . SER A 1 297 ? 87.163 80.564 75.611 1.00 37.15 297 SER A N 1
ATOM 2127 C CA . SER A 1 297 ? 86.964 81.278 74.358 1.00 37.15 297 SER A CA 1
ATOM 2128 C C . SER A 1 297 ? 88.036 82.285 74.016 1.00 37.15 297 SER A C 1
ATOM 2129 O O . SER A 1 297 ? 87.772 83.190 73.241 1.00 37.15 297 SER A O 1
ATOM 2132 N N . GLY A 1 298 ? 89.233 82.163 74.578 1.00 42.35 298 GLY A N 1
ATOM 2133 C CA . GLY A 1 298 ? 90.329 83.037 74.182 1.00 42.35 298 GLY A CA 1
ATOM 2134 C C . GLY A 1 298 ? 90.875 84.086 75.111 1.00 42.35 298 GLY A C 1
ATOM 2135 O O . GLY A 1 298 ? 91.942 84.622 74.850 1.00 42.35 298 GLY A O 1
ATOM 2136 N N . ILE A 1 299 ? 90.183 84.394 76.195 1.00 45.85 299 ILE A N 1
ATOM 2137 C CA . ILE A 1 299 ? 90.629 85.487 77.052 1.00 45.85 299 ILE A CA 1
ATOM 2138 C C . ILE A 1 299 ? 91.998 85.221 77.632 1.00 45.85 299 ILE A C 1
ATOM 2139 O O . ILE A 1 299 ? 92.750 86.151 77.891 1.00 45.85 299 ILE A O 1
ATOM 2144 N N . ASN A 1 300 ? 92.346 83.960 77.815 1.00 47.73 300 ASN A N 1
ATOM 2145 C CA . ASN A 1 300 ? 93.663 83.633 78.322 1.00 47.73 300 ASN A CA 1
ATOM 2146 C C . ASN A 1 300 ? 94.727 84.020 77.314 1.00 47.73 300 ASN A C 1
ATOM 2147 O O . ASN A 1 300 ? 95.768 84.556 77.680 1.00 47.73 300 ASN A O 1
ATOM 2152 N N . ALA A 1 301 ? 94.468 83.771 76.042 1.00 49.63 301 ALA A N 1
ATOM 2153 C CA . ALA A 1 301 ? 95.451 84.068 75.020 1.00 49.63 301 ALA A CA 1
ATOM 2154 C C . ALA A 1 301 ? 95.647 85.558 74.843 1.00 49.63 301 ALA A C 1
ATOM 2155 O O . ALA A 1 301 ? 96.766 86.022 74.668 1.00 49.63 301 ALA A O 1
ATOM 2157 N N . ILE A 1 302 ? 94.565 86.316 74.875 1.00 48.92 302 ILE A N 1
ATOM 2158 C CA . ILE A 1 302 ? 94.678 87.743 74.698 1.00 48.92 302 ILE A CA 1
ATOM 2159 C C . ILE A 1 302 ? 95.570 88.238 75.807 1.00 48.92 302 ILE A C 1
ATOM 2160 O O . ILE A 1 302 ? 96.404 89.104 75.600 1.00 48.92 302 ILE A O 1
ATOM 2165 N N . ASN A 1 303 ? 95.420 87.664 76.989 1.00 51.72 303 ASN A N 1
ATOM 2166 C CA . ASN A 1 303 ? 96.248 88.062 78.111 1.00 51.72 303 ASN A CA 1
ATOM 2167 C C . ASN A 1 303 ? 97.717 87.735 77.883 1.00 51.72 303 ASN A C 1
ATOM 2168 O O . ASN A 1 303 ? 98.582 88.565 78.130 1.00 51.72 303 ASN A O 1
ATOM 2173 N N . TYR A 1 304 ? 98.003 86.532 77.409 1.00 57.35 304 TYR A N 1
ATOM 2174 C CA . TYR A 1 304 ? 99.385 86.118 77.204 1.00 57.35 304 TYR A CA 1
ATOM 2175 C C . TYR A 1 304 ? 100.029 86.858 76.061 1.00 57.35 304 TYR A C 1
ATOM 2176 O O . TYR A 1 304 ? 101.225 87.121 76.091 1.00 57.35 304 TYR A O 1
ATOM 2185 N N . TYR A 1 305 ? 99.254 87.192 75.045 1.00 58.54 305 TYR A N 1
ATOM 2186 C CA . TYR A 1 305 ? 99.809 87.840 73.863 1.00 58.54 305 TYR A CA 1
ATOM 2187 C C . TYR A 1 305 ? 99.719 89.360 73.898 1.00 58.54 305 TYR A C 1
ATOM 2188 O O . TYR A 1 305 ? 100.281 90.012 73.010 1.00 58.54 305 TYR A O 1
ATOM 2197 N N . ALA A 1 306 ? 99.031 89.939 74.885 1.00 64.77 306 ALA A N 1
ATOM 2198 C CA . ALA A 1 306 ? 98.870 91.388 74.923 1.00 64.77 306 ALA A CA 1
ATOM 2199 C C . ALA A 1 306 ? 100.207 92.093 75.092 1.00 64.77 306 ALA A C 1
ATOM 2200 O O . ALA A 1 306 ? 100.468 93.112 74.444 1.00 64.77 306 ALA A O 1
ATOM 2202 N N . ASP A 1 307 ? 101.064 91.575 75.974 1.00 70.75 307 ASP A N 1
ATOM 2203 C CA . ASP A 1 307 ? 102.356 92.211 76.206 1.00 70.75 307 ASP A CA 1
ATOM 2204 C C . ASP A 1 307 ? 103.188 92.231 74.930 1.00 70.75 307 ASP A C 1
ATOM 2205 O O . ASP A 1 307 ? 103.779 93.257 74.574 1.00 70.75 307 ASP A O 1
ATOM 2210 N N . THR A 1 308 ? 103.225 91.104 74.216 1.00 71.60 308 THR A N 1
ATOM 2211 C CA . THR A 1 308 ? 103.956 91.043 72.955 1.00 71.60 308 THR A CA 1
ATOM 2212 C C . THR A 1 308 ? 103.349 91.982 71.919 1.00 71.60 308 THR A C 1
ATOM 2213 O O . THR A 1 308 ? 104.077 92.638 71.164 1.00 71.60 308 THR A O 1
ATOM 2217 N N . ILE A 1 309 ? 102.018 92.057 71.866 1.00 68.79 309 ILE A N 1
ATOM 2218 C CA . ILE A 1 309 ? 101.361 92.923 70.891 1.00 68.79 309 ILE A CA 1
ATOM 2219 C C . ILE A 1 309 ? 101.708 94.385 71.154 1.00 68.79 309 ILE A C 1
ATOM 2220 O O . ILE A 1 309 ? 102.040 95.135 70.228 1.00 68.79 309 ILE A O 1
ATOM 2225 N N . TYR A 1 310 ? 101.650 94.810 72.419 1.00 68.48 310 TYR A N 1
ATOM 2226 C CA . TYR A 1 310 ? 101.975 96.200 72.730 1.00 68.48 310 TYR A CA 1
ATOM 2227 C C . TYR A 1 310 ? 103.458 96.483 72.521 1.00 68.48 310 TYR A C 1
ATOM 2228 O O . TYR A 1 310 ? 103.829 97.587 72.105 1.00 68.48 310 TYR A O 1
ATOM 2237 N N . THR A 1 311 ? 104.324 95.507 72.812 1.00 72.35 311 THR A N 1
ATOM 2238 C CA . THR A 1 311 ? 105.750 95.695 72.561 1.00 72.35 311 THR A CA 1
ATOM 2239 C C . THR A 1 311 ? 106.027 95.873 71.074 1.00 72.35 311 THR A C 1
ATOM 2240 O O . THR A 1 311 ? 106.809 96.746 70.679 1.00 72.35 311 THR A O 1
ATOM 2244 N N . SER A 1 312 ? 105.389 95.057 70.231 1.00 71.07 312 SER A N 1
ATOM 2245 C CA . SER A 1 312 ? 105.558 95.206 68.790 1.00 71.07 312 SER A CA 1
ATOM 2246 C C . SER A 1 312 ? 104.890 96.474 68.277 1.00 71.07 312 SER A C 1
ATOM 2247 O O . SER A 1 312 ? 105.263 96.987 67.216 1.00 71.07 312 SER A O 1
ATOM 2250 N N . ALA A 1 313 ? 103.906 96.993 69.012 1.00 74.00 313 ALA A N 1
ATOM 2251 C CA . ALA A 1 313 ? 103.202 98.201 68.604 1.00 74.00 313 ALA A CA 1
ATOM 2252 C C . ALA A 1 313 ? 104.047 99.458 68.741 1.00 74.00 313 ALA A C 1
ATOM 2253 O O . ALA A 1 313 ? 103.622 100.520 68.274 1.00 74.00 313 ALA A O 1
ATOM 2255 N N . GLY A 1 314 ? 105.220 99.370 69.363 1.00 77.09 314 GLY A N 1
ATOM 2256 C CA . GLY A 1 314 ? 106.054 100.523 69.616 1.00 77.09 314 GLY A CA 1
ATOM 2257 C C . GLY A 1 314 ? 106.011 101.028 71.041 1.00 77.09 314 GLY A C 1
ATOM 2258 O O . GLY A 1 314 ? 106.853 101.856 71.413 1.00 77.09 314 GLY A O 1
ATOM 2259 N N . VAL A 1 315 ? 105.057 100.558 71.845 1.00 78.43 315 VAL A N 1
ATOM 2260 C CA . VAL A 1 315 ? 105.005 100.947 73.247 1.00 78.43 315 VAL A CA 1
ATOM 2261 C C . VAL A 1 315 ? 106.183 100.328 73.981 1.00 78.43 315 VAL A C 1
ATOM 2262 O O . VAL A 1 315 ? 106.445 99.123 73.868 1.00 78.43 315 VAL A O 1
ATOM 2266 N N . GLU A 1 316 ? 106.908 101.137 74.741 1.00 82.65 316 GLU A N 1
ATOM 2267 C CA . GLU A 1 316 ? 108.028 100.615 75.509 1.00 82.65 316 GLU A CA 1
ATOM 2268 C C . GLU A 1 316 ? 107.517 99.707 76.602 1.00 82.65 316 GLU A C 1
ATOM 2269 O O . GLU A 1 316 ? 106.368 99.816 77.021 1.00 82.65 316 GLU A O 1
ATOM 2275 N N . ALA A 1 317 ? 108.374 98.821 77.085 1.00 83.20 317 ALA A N 1
ATOM 2276 C CA . ALA A 1 317 ? 107.971 97.898 78.135 1.00 83.20 317 ALA A CA 1
ATOM 2277 C C . ALA A 1 317 ? 107.613 98.646 79.403 1.00 83.20 317 ALA A C 1
ATOM 2278 O O . ALA A 1 317 ? 107.091 98.058 80.344 1.00 83.20 317 ALA A O 1
ATOM 2280 N N . ALA A 1 318 ? 107.895 99.941 79.438 1.00 82.02 318 ALA A N 1
ATOM 2281 C CA . ALA A 1 318 ? 107.628 100.728 80.632 1.00 82.02 318 ALA A CA 1
ATOM 2282 C C . ALA A 1 318 ? 106.227 101.298 80.618 1.00 82.02 318 ALA A C 1
ATOM 2283 O O . ALA A 1 318 ? 105.917 102.208 81.382 1.00 82.02 318 ALA A O 1
ATOM 2285 N N . HIS A 1 319 ? 105.381 100.788 79.739 1.00 77.07 319 HIS A N 1
ATOM 2286 C CA . HIS A 1 319 ? 104.003 101.238 79.718 1.00 77.07 319 HIS A CA 1
ATOM 2287 C C . HIS A 1 319 ? 103.076 100.097 79.353 1.00 77.07 319 HIS A C 1
ATOM 2288 O O . HIS A 1 319 ? 101.868 100.284 79.258 1.00 77.07 319 HIS A O 1
ATOM 2295 N N . SER A 1 320 ? 103.631 98.906 79.174 1.00 69.86 320 SER A N 1
ATOM 2296 C CA . SER A 1 320 ? 102.815 97.745 78.867 1.00 69.86 320 SER A CA 1
ATOM 2297 C C . SER A 1 320 ? 101.863 97.524 80.009 1.00 69.86 320 SER A C 1
ATOM 2298 O O . SER A 1 320 ? 100.940 96.723 79.905 1.00 69.86 320 SER A O 1
ATOM 2301 N N . GLN A 1 321 ? 102.092 98.206 81.119 1.00 65.05 321 GLN A N 1
ATOM 2302 C CA . GLN A 1 321 ? 101.166 98.120 82.224 1.00 65.05 321 GLN A CA 1
ATOM 2303 C C . GLN A 1 321 ? 100.067 99.142 81.990 1.00 65.05 321 GLN A C 1
ATOM 2304 O O . GLN A 1 321 ? 98.909 98.777 81.868 1.00 65.05 321 GLN A O 1
ATOM 2310 N N . TYR A 1 322 ? 100.413 100.424 81.933 1.00 63.88 322 TYR A N 1
ATOM 2311 C CA . TYR A 1 322 ? 99.436 101.467 81.637 1.00 63.88 322 TYR A CA 1
ATOM 2312 C C . TYR A 1 322 ? 98.437 100.999 80.585 1.00 63.88 322 TYR A C 1
ATOM 2313 O O . TYR A 1 322 ? 97.240 101.297 80.675 1.00 63.88 322 TYR A O 1
ATOM 2322 N N . VAL A 1 323 ? 98.911 100.265 79.578 1.00 57.77 323 VAL A N 1
ATOM 2323 C CA . VAL A 1 323 ? 98.010 99.745 78.555 1.00 57.77 323 VAL A CA 1
ATOM 2324 C C . VAL A 1 323 ? 97.076 98.697 79.151 1.00 57.77 323 VAL A C 1
ATOM 2325 O O . VAL A 1 323 ? 95.904 98.604 78.770 1.00 57.77 323 VAL A O 1
ATOM 2329 N N . THR A 1 324 ? 97.574 97.894 80.094 1.00 51.83 324 THR A N 1
ATOM 2330 C CA . THR A 1 324 ? 96.701 96.944 80.782 1.00 51.83 324 THR A CA 1
ATOM 2331 C C . THR A 1 324 ? 95.635 97.667 81.599 1.00 51.83 324 THR A C 1
ATOM 2332 O O . THR A 1 324 ? 94.477 97.234 81.651 1.00 51.83 324 THR A O 1
ATOM 2336 N N . VAL A 1 325 ? 96.008 98.773 82.246 1.00 47.32 325 VAL A N 1
ATOM 2337 C CA . VAL A 1 325 ? 95.030 99.575 82.980 1.00 47.32 325 VAL A CA 1
ATOM 2338 C C . VAL A 1 325 ? 93.983 100.146 82.028 1.00 47.32 325 VAL A C 1
ATOM 2339 O O . VAL A 1 325 ? 92.786 100.178 82.340 1.00 47.32 325 VAL A O 1
ATOM 2343 N N . GLY A 1 326 ? 94.418 100.617 80.858 1.00 42.82 326 GLY A N 1
ATOM 2344 C CA . GLY A 1 326 ? 93.467 101.098 79.867 1.00 42.82 326 GLY A CA 1
ATOM 2345 C C . GLY A 1 326 ? 92.529 100.007 79.381 1.00 42.82 326 GLY A C 1
ATOM 2346 O O . GLY A 1 326 ? 91.338 100.247 79.161 1.00 42.82 326 GLY A O 1
ATOM 2347 N N . SER A 1 327 ? 93.057 98.794 79.203 1.00 39.32 327 SER A N 1
ATOM 2348 C CA . SER A 1 327 ? 92.211 97.663 78.840 1.00 39.32 327 SER A CA 1
ATOM 2349 C C . SER A 1 327 ? 91.195 97.369 79.935 1.00 39.32 327 SER A C 1
ATOM 2350 O O . SER A 1 327 ? 90.039 97.040 79.648 1.00 39.32 327 SER A O 1
ATOM 2353 N N . GLY A 1 328 ? 91.610 97.478 81.197 1.00 35.20 328 GLY A N 1
ATOM 2354 C CA . GLY A 1 328 ? 90.665 97.321 82.291 1.00 35.20 328 GLY A CA 1
ATOM 2355 C C . GLY A 1 328 ? 89.582 98.384 82.284 1.00 35.20 328 GLY A C 1
ATOM 2356 O O . GLY A 1 328 ? 88.420 98.104 82.585 1.00 35.20 328 GLY A O 1
ATOM 2357 N N . VAL A 1 329 ? 89.953 99.621 81.948 1.00 32.11 329 VAL A N 1
ATOM 2358 C CA . VAL A 1 329 ? 88.967 100.697 81.848 1.00 32.11 329 VAL A CA 1
ATOM 2359 C C . VAL A 1 329 ? 87.963 100.398 80.740 1.00 32.11 329 VAL A C 1
ATOM 2360 O O . VAL A 1 329 ? 86.751 100.598 80.902 1.00 32.11 329 VAL A O 1
ATOM 2364 N N . VAL A 1 330 ? 88.455 99.926 79.593 1.00 32.03 330 VAL A N 1
ATOM 2365 C CA . VAL A 1 330 ? 87.568 99.545 78.495 1.00 32.03 330 VAL A CA 1
ATOM 2366 C C . VAL A 1 330 ? 86.644 98.414 78.930 1.00 32.03 330 VAL A C 1
ATOM 2367 O O . VAL A 1 330 ? 85.451 98.404 78.603 1.00 32.03 330 VAL A O 1
ATOM 2371 N N . ASN A 1 331 ? 87.183 97.447 79.675 1.00 30.69 331 ASN A N 1
ATOM 2372 C CA . ASN A 1 331 ? 86.370 96.357 80.206 1.00 30.69 331 ASN A CA 1
ATOM 2373 C C . ASN A 1 331 ? 85.259 96.888 81.104 1.00 30.69 331 ASN A C 1
ATOM 2374 O O . ASN A 1 331 ? 84.103 96.461 81.000 1.00 30.69 331 ASN A O 1
ATOM 2379 N N . ILE A 1 332 ? 85.593 97.828 81.989 1.00 29.36 332 ILE A N 1
ATOM 2380 C CA . ILE A 1 332 ? 84.599 98.404 82.894 1.00 29.36 332 ILE A CA 1
ATOM 2381 C C . ILE A 1 332 ? 83.497 99.097 82.102 1.00 29.36 332 ILE A C 1
ATOM 2382 O O . ILE A 1 332 ? 82.299 98.885 82.342 1.00 29.36 332 ILE A O 1
ATOM 2387 N N . VAL A 1 333 ? 83.890 99.937 81.143 1.00 30.01 333 VAL A N 1
ATOM 2388 C CA . VAL A 1 333 ? 82.912 100.703 80.375 1.00 30.01 333 VAL A CA 1
ATOM 2389 C C . VAL A 1 333 ? 82.009 99.768 79.582 1.00 30.01 333 VAL A C 1
ATOM 2390 O O . VAL A 1 333 ? 80.785 99.952 79.536 1.00 30.01 333 VAL A O 1
ATOM 2394 N N . MET A 1 334 ? 82.593 98.743 78.957 1.00 30.78 334 MET A N 1
ATOM 2395 C CA . MET A 1 334 ? 81.802 97.830 78.142 1.00 30.78 334 MET A CA 1
ATOM 2396 C C . MET A 1 334 ? 80.868 96.986 79.000 1.00 30.78 334 MET A C 1
ATOM 2397 O O . MET A 1 334 ? 79.736 96.707 78.595 1.00 30.78 334 MET A O 1
ATOM 2402 N N . THR A 1 335 ? 81.312 96.571 80.189 1.00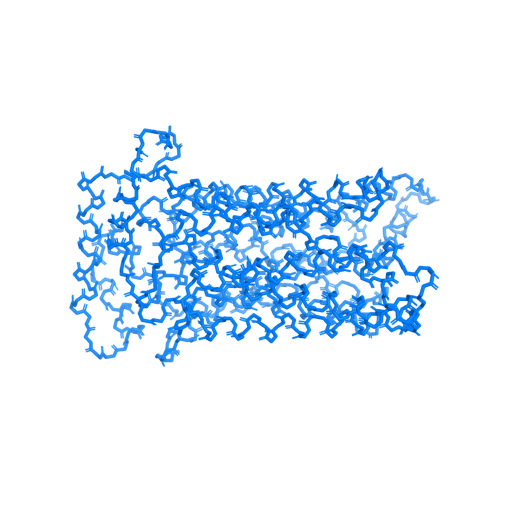 27.78 335 THR A N 1
ATOM 2403 C CA . THR A 1 335 ? 80.425 95.824 81.075 1.00 27.78 335 THR A CA 1
ATOM 2404 C C . THR A 1 335 ? 79.259 96.687 81.542 1.00 27.78 335 THR A C 1
ATOM 2405 O O . THR A 1 335 ? 78.116 96.218 81.609 1.00 27.78 335 THR A O 1
ATOM 2409 N N . ILE A 1 336 ? 79.524 97.957 81.863 1.00 29.03 336 ILE A N 1
ATOM 2410 C CA . ILE A 1 336 ? 78.441 98.845 82.279 1.00 29.03 336 ILE A CA 1
ATOM 2411 C C . ILE A 1 336 ? 77.462 99.076 81.132 1.00 29.03 336 ILE A C 1
ATOM 2412 O O . ILE A 1 336 ? 76.239 99.081 81.331 1.00 29.03 336 ILE A O 1
ATOM 2417 N N . THR A 1 337 ? 77.973 99.265 79.912 1.00 33.59 337 THR A N 1
ATOM 2418 C CA . THR A 1 337 ? 77.073 99.478 78.782 1.00 33.59 337 THR A CA 1
ATOM 2419 C C . THR A 1 337 ? 76.295 98.207 78.454 1.00 33.59 337 THR A C 1
ATOM 2420 O O . THR A 1 337 ? 75.153 98.275 77.990 1.00 33.59 337 THR A O 1
ATOM 2424 N N . SER A 1 338 ? 76.884 97.036 78.716 1.00 33.04 338 SER A N 1
ATOM 2425 C CA . SER A 1 338 ? 76.137 95.791 78.572 1.00 33.04 338 SER A CA 1
ATOM 2426 C C . SER A 1 338 ? 75.022 95.705 79.602 1.00 33.04 338 SER A C 1
ATOM 2427 O O . SER A 1 338 ? 73.913 95.255 79.293 1.00 33.04 338 SER A O 1
ATOM 2430 N N . ALA A 1 339 ? 75.301 96.126 80.837 1.00 33.78 339 ALA A N 1
ATOM 2431 C CA . ALA A 1 339 ? 74.253 96.177 81.851 1.00 33.78 339 ALA A CA 1
ATOM 2432 C C . ALA A 1 339 ? 73.123 97.096 81.415 1.00 33.78 339 ALA A C 1
ATOM 2433 O O . ALA A 1 339 ? 71.943 96.789 81.621 1.00 33.78 339 ALA A O 1
ATOM 2435 N N . VAL A 1 340 ? 73.470 98.233 80.813 1.00 37.77 340 VAL A N 1
ATOM 2436 C CA . VAL A 1 340 ? 72.451 99.171 80.349 1.00 37.77 340 VAL A CA 1
ATOM 2437 C C . VAL A 1 340 ? 71.643 98.571 79.201 1.00 37.77 340 VAL A C 1
ATOM 2438 O O . VAL A 1 340 ? 70.415 98.708 79.152 1.00 37.77 340 VAL A O 1
ATOM 2442 N N . LEU A 1 341 ? 72.310 97.889 78.269 1.00 39.26 341 LEU A N 1
ATOM 2443 C CA . LEU A 1 341 ? 71.673 97.421 77.044 1.00 39.26 341 LEU A CA 1
ATOM 2444 C C . LEU A 1 341 ? 71.036 96.040 77.158 1.00 39.26 341 LEU A C 1
ATOM 2445 O O . LEU A 1 341 ? 70.401 95.598 76.196 1.00 39.26 341 LEU A O 1
ATOM 2450 N N . VAL A 1 342 ? 71.198 95.342 78.285 1.00 38.13 342 VAL A N 1
ATOM 2451 C CA . VAL A 1 342 ? 70.563 94.033 78.426 1.00 38.13 342 VAL A CA 1
ATOM 2452 C C . VAL A 1 342 ? 69.049 94.158 78.314 1.00 38.13 342 VAL A C 1
ATOM 2453 O O . VAL A 1 342 ? 68.393 93.355 77.639 1.00 38.13 342 VAL A O 1
ATOM 2457 N N . GLU A 1 343 ? 68.473 95.171 78.953 1.00 45.71 343 GLU A N 1
ATOM 2458 C CA . GLU A 1 343 ? 67.029 95.355 78.961 1.00 45.71 343 GLU A CA 1
ATOM 2459 C C . GLU A 1 343 ? 66.514 96.101 77.737 1.00 45.71 343 GLU A C 1
ATOM 2460 O O . GLU A 1 343 ? 65.305 96.332 77.636 1.00 45.71 343 GLU A O 1
ATOM 2466 N N . ARG A 1 344 ? 67.393 96.483 76.813 1.00 48.29 344 ARG A N 1
ATOM 2467 C CA . ARG A 1 344 ? 66.987 97.145 75.580 1.00 48.29 344 ARG A CA 1
ATOM 2468 C C . ARG A 1 344 ? 67.159 96.256 74.361 1.00 48.29 344 ARG A C 1
ATOM 2469 O O . ARG A 1 344 ? 66.204 96.067 73.599 1.00 48.29 344 ARG A O 1
ATOM 2477 N N . LEU A 1 345 ? 68.351 95.702 74.151 1.00 43.61 345 LEU A N 1
ATOM 2478 C CA . LEU A 1 345 ? 68.620 94.839 73.009 1.00 43.61 345 LEU A CA 1
ATOM 2479 C C . LEU A 1 345 ? 68.410 93.362 73.312 1.00 43.61 345 LEU A C 1
ATOM 2480 O O . LEU A 1 345 ? 68.498 92.540 72.396 1.00 43.61 345 LEU A O 1
ATOM 2485 N N . GLY A 1 346 ? 68.134 93.005 74.562 1.00 39.98 346 GLY A N 1
ATOM 2486 C CA . GLY A 1 346 ? 67.927 91.617 74.917 1.00 39.98 346 GLY A CA 1
ATOM 2487 C C . GLY A 1 346 ? 69.217 90.894 75.254 1.00 39.98 346 GLY A C 1
ATOM 2488 O O . GLY A 1 346 ? 70.318 91.445 75.214 1.00 39.98 346 GLY A O 1
ATOM 2489 N N . ARG A 1 347 ? 69.064 89.616 75.597 1.00 38.29 347 ARG A N 1
ATOM 2490 C CA . ARG A 1 347 ? 70.192 88.785 76.002 1.00 38.29 347 ARG A CA 1
ATOM 2491 C C . ARG A 1 347 ? 70.791 88.006 74.836 1.00 38.29 347 ARG A C 1
ATOM 2492 O O . ARG A 1 347 ? 72.019 87.928 74.710 1.00 38.29 347 ARG A O 1
ATOM 2500 N N . ARG A 1 348 ? 69.945 87.426 73.979 1.00 36.84 348 ARG A N 1
ATOM 2501 C CA . ARG A 1 348 ? 70.446 86.664 72.839 1.00 36.84 348 ARG A CA 1
ATOM 2502 C C . ARG A 1 348 ? 71.241 87.548 71.889 1.00 36.84 348 ARG A C 1
ATOM 2503 O O . ARG A 1 348 ? 72.292 87.139 71.379 1.00 36.84 348 ARG A O 1
ATOM 2511 N N . HIS A 1 349 ? 70.752 88.764 71.635 1.00 34.80 349 HIS A N 1
ATOM 2512 C CA . HIS A 1 349 ? 71.466 89.678 70.752 1.00 34.80 349 HIS A CA 1
ATOM 2513 C C . HIS A 1 349 ? 72.843 90.007 71.307 1.00 34.80 349 HIS A C 1
ATOM 2514 O O . HIS A 1 349 ? 73.833 90.016 70.566 1.00 34.80 349 HIS A O 1
ATOM 2521 N N . LEU A 1 350 ? 72.927 90.276 72.612 1.00 32.10 350 LEU A N 1
ATOM 2522 C CA . LEU A 1 350 ? 74.214 90.599 73.219 1.00 32.10 350 LEU A CA 1
ATOM 2523 C C . LEU A 1 350 ? 75.163 89.410 73.172 1.00 32.10 350 LEU A C 1
ATOM 2524 O O . LEU A 1 350 ? 76.350 89.572 72.872 1.00 32.10 350 LEU A O 1
ATOM 2529 N N . LEU A 1 351 ? 74.662 88.207 73.462 1.00 29.84 351 LEU A N 1
ATOM 2530 C CA . LEU A 1 351 ? 75.515 87.024 73.399 1.00 29.84 351 LEU A CA 1
ATOM 2531 C C . LEU A 1 351 ? 76.063 86.819 71.992 1.00 29.84 351 LEU A C 1
ATOM 2532 O O . LEU A 1 351 ? 77.267 86.595 71.805 1.00 29.84 351 LEU A O 1
ATOM 2537 N N . LEU A 1 352 ? 75.189 86.904 70.984 1.00 29.92 352 LEU A N 1
ATOM 2538 C CA . LEU A 1 352 ? 75.628 86.705 69.607 1.00 29.92 352 LEU A CA 1
ATOM 2539 C C . LEU A 1 352 ? 76.624 87.774 69.180 1.00 29.92 352 LEU A C 1
ATOM 2540 O O . LEU A 1 352 ? 77.649 87.462 68.564 1.00 29.92 352 LEU A O 1
ATOM 2545 N N . ALA A 1 353 ? 76.345 89.040 69.500 1.00 29.54 353 ALA A N 1
ATOM 2546 C CA . ALA A 1 353 ? 77.246 90.118 69.110 1.00 29.54 353 ALA A CA 1
ATOM 2547 C C . ALA A 1 353 ? 78.606 89.963 69.776 1.00 29.54 353 ALA A C 1
ATOM 2548 O O . ALA A 1 353 ? 79.648 90.109 69.126 1.00 29.54 353 ALA A O 1
ATOM 2550 N N . GLY A 1 354 ? 78.616 89.654 71.074 1.00 30.95 354 GLY A N 1
ATOM 2551 C CA . GLY A 1 354 ? 79.877 89.482 71.770 1.00 30.95 354 GLY A CA 1
ATOM 2552 C C . GLY A 1 354 ? 80.694 88.330 71.222 1.00 30.95 354 GLY A C 1
ATOM 2553 O O . GLY A 1 354 ? 81.900 88.464 71.001 1.00 30.95 354 GLY A O 1
ATOM 2554 N N . TYR A 1 355 ? 80.050 87.185 70.978 1.00 29.93 355 TYR A N 1
ATOM 2555 C CA . TYR A 1 355 ? 80.800 86.038 70.478 1.00 29.93 355 TYR A CA 1
ATOM 2556 C C . TYR A 1 355 ? 81.278 86.263 69.048 1.00 29.93 355 TYR A C 1
ATOM 2557 O O . TYR A 1 355 ? 82.379 85.833 68.685 1.00 29.93 355 TYR A O 1
ATOM 2566 N N . GLY A 1 356 ? 80.481 86.947 68.224 1.00 30.04 356 GLY A N 1
ATOM 2567 C CA . GLY A 1 356 ? 80.936 87.271 66.883 1.00 30.04 356 GLY A CA 1
ATOM 2568 C C . GLY A 1 356 ? 82.117 88.222 66.883 1.00 30.04 356 GLY A C 1
ATOM 2569 O O . GLY A 1 356 ? 83.063 88.054 66.108 1.00 30.04 356 GLY A O 1
ATOM 2570 N N . ILE A 1 357 ? 82.079 89.236 67.752 1.00 31.05 357 ILE A N 1
ATOM 2571 C CA . ILE A 1 357 ? 83.207 90.155 67.868 1.00 31.05 357 ILE A CA 1
ATOM 2572 C C . ILE A 1 357 ? 84.449 89.416 68.346 1.00 31.05 357 ILE A C 1
ATOM 2573 O O . ILE A 1 357 ? 85.554 89.642 67.842 1.00 31.05 357 ILE A O 1
ATOM 2578 N N . CYS A 1 358 ? 84.289 88.517 69.323 1.00 36.23 358 CYS A N 1
ATOM 2579 C CA . CYS A 1 358 ? 85.427 87.737 69.798 1.00 36.23 358 CYS A CA 1
ATOM 2580 C C . CYS A 1 358 ? 86.012 86.871 68.689 1.00 36.23 358 CYS A C 1
ATOM 2581 O O . CYS A 1 358 ? 87.236 86.799 68.530 1.00 36.23 358 CYS A O 1
ATOM 2584 N N . GLY A 1 359 ? 85.155 86.207 67.911 1.00 38.33 359 GLY A N 1
ATOM 2585 C CA . GLY A 1 359 ? 85.652 85.378 66.823 1.00 38.33 359 GLY A CA 1
ATOM 2586 C C . GLY A 1 359 ? 86.375 86.176 65.755 1.00 38.33 359 GLY A C 1
ATOM 2587 O O . GLY A 1 359 ? 87.453 85.785 65.296 1.00 38.33 359 GLY A O 1
ATOM 2588 N N . SER A 1 360 ? 85.794 87.306 65.344 1.00 39.94 360 SER A N 1
ATOM 2589 C CA . SER A 1 360 ? 86.446 88.145 64.343 1.00 39.94 360 SER A CA 1
ATOM 2590 C C . SER A 1 360 ? 87.774 88.686 64.858 1.00 39.94 360 SER A C 1
ATOM 2591 O O . SER A 1 360 ? 88.767 88.725 64.119 1.00 39.94 360 SER A O 1
ATOM 2594 N N . ALA A 1 361 ? 87.809 89.116 66.123 1.00 42.21 361 ALA A N 1
ATOM 2595 C CA . ALA A 1 361 ? 89.049 89.613 66.704 1.00 42.21 361 ALA A CA 1
ATOM 2596 C C . ALA A 1 361 ? 90.108 88.524 66.750 1.00 42.21 361 ALA A C 1
ATOM 2597 O O . ALA A 1 361 ? 91.275 88.778 66.441 1.00 42.21 361 ALA A O 1
ATOM 2599 N N . CYS A 1 362 ? 89.723 87.302 67.125 1.00 45.07 362 CYS A N 1
ATOM 2600 C CA . CYS A 1 362 ? 90.677 86.197 67.137 1.00 45.07 362 CYS A CA 1
ATOM 2601 C C . CYS A 1 362 ? 91.212 85.919 65.738 1.00 45.07 362 CYS A C 1
ATOM 2602 O O . CYS A 1 362 ? 92.411 85.680 65.557 1.00 45.07 362 CYS A O 1
ATOM 2605 N N . LEU A 1 363 ? 90.334 85.945 64.734 1.00 45.95 363 LEU A N 1
ATOM 2606 C CA . LEU A 1 363 ? 90.767 85.677 63.364 1.00 45.95 363 LEU A CA 1
ATOM 2607 C C . LEU A 1 363 ? 91.770 86.723 62.888 1.00 45.95 363 LEU A C 1
ATOM 2608 O O . LEU A 1 363 ? 92.860 86.389 62.399 1.00 45.95 363 LEU A O 1
ATOM 2613 N N . VAL A 1 364 ? 91.422 88.003 63.033 1.00 50.20 364 VAL A N 1
ATOM 2614 C CA . VAL A 1 364 ? 92.314 89.056 62.557 1.00 50.20 364 VAL A CA 1
ATOM 2615 C C . VAL A 1 364 ? 93.589 89.098 63.393 1.00 50.20 364 VAL A C 1
ATOM 2616 O O . VAL A 1 364 ? 94.664 89.451 62.891 1.00 50.20 364 VAL A O 1
ATOM 2620 N N . LEU A 1 365 ? 93.503 88.725 64.673 1.00 53.76 365 LEU A N 1
ATOM 2621 C CA . LEU A 1 365 ? 94.696 88.680 65.508 1.00 53.76 365 LEU A CA 1
ATOM 2622 C C . LEU A 1 365 ? 95.627 87.557 65.075 1.00 53.76 365 LEU A C 1
ATOM 2623 O O . LEU A 1 365 ? 96.850 87.727 65.073 1.00 53.76 365 LEU A O 1
ATOM 2628 N N . THR A 1 366 ? 95.070 86.404 64.699 1.00 54.18 366 THR A N 1
ATOM 2629 C CA . THR A 1 366 ? 95.891 85.357 64.102 1.00 54.18 366 THR A CA 1
ATOM 2630 C C . THR A 1 366 ? 96.567 85.863 62.838 1.00 54.18 366 THR A C 1
ATOM 2631 O O . THR A 1 366 ? 97.761 85.620 62.618 1.00 54.18 366 THR A O 1
ATOM 2635 N N . VAL A 1 367 ? 95.818 86.586 62.003 1.00 58.86 367 VAL A N 1
ATOM 2636 C CA . VAL A 1 367 ? 96.380 87.097 60.755 1.00 58.86 367 VAL A CA 1
ATOM 2637 C C . VAL A 1 367 ? 97.559 88.024 61.038 1.00 58.86 367 VAL A C 1
ATOM 2638 O O . VAL A 1 367 ? 98.638 87.884 60.447 1.00 58.86 367 VAL A O 1
ATOM 2642 N N . VAL A 1 368 ? 97.379 88.975 61.960 1.00 62.26 368 VAL A N 1
ATOM 2643 C CA . VAL A 1 368 ? 98.439 89.949 62.218 1.00 62.26 368 VAL A CA 1
ATOM 2644 C C . VAL A 1 368 ? 99.630 89.281 62.896 1.00 62.26 368 VAL A C 1
ATOM 2645 O O . VAL A 1 368 ? 100.786 89.592 62.589 1.00 62.26 368 VAL A O 1
ATOM 2649 N N . LEU A 1 369 ? 99.378 88.344 63.816 1.00 63.48 369 LEU A N 1
ATOM 2650 C CA . LEU A 1 369 ? 100.479 87.638 64.463 1.00 63.48 369 LEU A CA 1
ATOM 2651 C C . LEU A 1 369 ? 101.290 86.840 63.451 1.00 63.48 369 LEU A C 1
ATOM 2652 O O . LEU A 1 369 ? 102.521 86.776 63.544 1.00 63.48 369 LEU A O 1
ATOM 2657 N N . LEU A 1 370 ? 100.617 86.217 62.480 1.00 67.37 370 LEU A N 1
ATOM 2658 C CA . LEU A 1 370 ? 101.340 85.507 61.431 1.00 67.37 370 LEU A CA 1
ATOM 2659 C C . LEU A 1 370 ? 102.133 86.470 60.555 1.00 67.37 370 LEU A C 1
ATOM 2660 O O . LEU A 1 370 ? 103.263 86.168 60.154 1.00 67.37 370 LEU A O 1
ATOM 2665 N N . PHE A 1 371 ? 101.560 87.634 60.246 1.00 77.01 371 PHE A N 1
ATOM 2666 C CA . PHE A 1 371 ? 102.192 88.590 59.345 1.00 77.01 371 PHE A CA 1
ATOM 2667 C C . PHE A 1 371 ? 102.772 89.799 60.073 1.00 77.01 371 PHE A C 1
ATOM 2668 O O . PHE A 1 371 ? 102.922 90.865 59.466 1.00 77.01 371 PHE A O 1
ATOM 2676 N N . GLN A 1 372 ? 103.101 89.658 61.359 1.00 79.45 372 GLN A N 1
ATOM 2677 C CA . GLN A 1 372 ? 103.638 90.789 62.110 1.00 79.45 372 GLN A CA 1
ATOM 2678 C C . GLN A 1 372 ? 105.048 91.144 61.658 1.00 79.45 372 GLN A C 1
ATOM 2679 O O . GLN A 1 372 ? 105.376 92.327 61.502 1.00 79.45 372 GLN A O 1
ATOM 2685 N N . ASN A 1 373 ? 105.898 90.136 61.449 1.00 89.72 373 ASN A N 1
ATOM 2686 C CA . ASN A 1 373 ? 107.298 90.399 61.131 1.00 89.72 373 ASN A CA 1
ATOM 2687 C C . ASN A 1 373 ? 107.449 91.100 59.786 1.00 89.72 373 ASN A C 1
ATOM 2688 O O . ASN A 1 373 ? 108.236 92.045 59.658 1.00 89.72 373 ASN A O 1
ATOM 2693 N N . ARG A 1 374 ? 106.705 90.652 58.771 1.00 93.37 374 ARG A N 1
ATOM 2694 C CA . ARG A 1 374 ? 106.880 91.201 57.430 1.00 93.37 374 ARG A CA 1
ATOM 2695 C C . ARG A 1 374 ? 106.439 92.658 57.359 1.00 93.37 374 ARG A C 1
ATOM 2696 O O . ARG A 1 374 ? 107.144 93.500 56.791 1.00 93.37 374 ARG A O 1
ATOM 2704 N N . VAL A 1 375 ? 105.283 92.975 57.925 1.00 89.10 375 VAL A N 1
ATOM 2705 C CA . VAL A 1 375 ? 104.711 94.313 57.868 1.00 89.10 375 VAL A CA 1
ATOM 2706 C C . VAL A 1 375 ? 104.595 94.849 59.289 1.00 89.10 375 VAL A C 1
ATOM 2707 O O . VAL A 1 375 ? 103.676 94.492 60.026 1.00 89.10 375 VAL A O 1
ATOM 2711 N N . PRO A 1 376 ? 105.521 95.712 59.713 1.00 88.83 376 PRO A N 1
ATOM 2712 C CA . PRO A 1 376 ? 105.398 96.322 61.047 1.00 88.83 376 PRO A CA 1
ATOM 2713 C C . PRO A 1 376 ? 104.184 97.222 61.194 1.00 88.83 376 PRO A C 1
ATOM 2714 O O . PRO A 1 376 ? 103.779 97.510 62.327 1.00 88.83 376 PRO A O 1
ATOM 2718 N N . GLU A 1 377 ? 103.593 97.678 60.087 1.00 83.62 377 GLU A N 1
ATOM 2719 C CA . GLU A 1 377 ? 102.427 98.551 60.160 1.00 83.62 377 GLU A CA 1
ATOM 2720 C C . GLU A 1 377 ? 101.185 97.828 60.666 1.00 83.62 377 GLU A C 1
ATOM 2721 O O . GLU A 1 377 ? 100.181 98.484 60.964 1.00 83.62 377 GLU A O 1
ATOM 2723 N N . LEU A 1 378 ? 101.224 96.499 60.764 1.00 78.01 378 LEU A N 1
ATOM 2724 C CA . LEU A 1 378 ? 100.079 95.736 61.244 1.00 78.01 378 LEU A CA 1
ATOM 2725 C C . LEU A 1 378 ? 99.925 95.785 62.759 1.00 78.01 378 LEU A C 1
ATOM 2726 O O . LEU A 1 378 ? 98.933 95.262 63.278 1.00 78.01 378 LEU A O 1
ATOM 2731 N N . SER A 1 379 ? 100.875 96.388 63.476 1.00 75.39 379 SER A N 1
ATOM 2732 C CA . SER A 1 379 ? 100.791 96.426 64.932 1.00 75.39 379 SER A CA 1
ATOM 2733 C C . SER A 1 379 ? 99.597 97.241 65.410 1.00 75.39 379 SER A C 1
ATOM 2734 O O . SER A 1 379 ? 99.000 96.920 66.446 1.00 75.39 379 SER A O 1
ATOM 2737 N N . TYR A 1 380 ? 99.242 98.304 64.685 1.00 74.46 380 TYR A N 1
ATOM 2738 C CA . TYR A 1 380 ? 98.062 99.081 65.049 1.00 74.46 380 TYR A CA 1
ATOM 2739 C C . TYR A 1 380 ? 96.798 98.239 64.928 1.00 74.46 380 TYR A C 1
ATOM 2740 O O . TYR A 1 380 ? 95.933 98.272 65.812 1.00 74.46 380 TYR A O 1
ATOM 2749 N N . LEU A 1 381 ? 96.684 97.464 63.849 1.00 67.70 381 LEU A N 1
ATOM 2750 C CA . LEU A 1 381 ? 95.555 96.551 63.718 1.00 67.70 381 LEU A CA 1
ATOM 2751 C C . LEU A 1 381 ? 95.577 95.501 64.820 1.00 67.70 381 LEU A C 1
ATOM 2752 O O . LEU A 1 381 ? 94.525 95.108 65.333 1.00 67.70 381 LEU A O 1
ATOM 2757 N N . GLY A 1 382 ? 96.769 95.039 65.200 1.00 64.15 382 GLY A N 1
ATOM 2758 C CA . GLY A 1 382 ? 96.860 94.045 66.260 1.00 64.15 382 GLY A CA 1
ATOM 2759 C C . GLY A 1 382 ? 96.364 94.564 67.597 1.00 64.15 382 GLY A C 1
ATOM 2760 O O . GLY A 1 382 ? 95.603 93.890 68.298 1.00 64.15 382 GLY A O 1
ATOM 2761 N N . ILE A 1 383 ? 96.791 95.771 67.972 1.00 60.99 383 ILE A N 1
ATOM 2762 C CA . ILE A 1 383 ? 96.350 96.333 69.247 1.00 60.99 383 ILE A CA 1
ATOM 2763 C C . ILE A 1 383 ? 94.864 96.676 69.192 1.00 60.99 383 ILE A C 1
ATOM 2764 O O . ILE A 1 383 ? 94.136 96.507 70.181 1.00 60.99 383 ILE A O 1
ATOM 2769 N N . ILE A 1 384 ? 94.383 97.139 68.033 1.00 56.72 384 ILE A N 1
ATOM 2770 C CA . ILE A 1 384 ? 92.951 97.369 67.869 1.00 56.72 384 ILE A CA 1
ATOM 2771 C C . ILE A 1 384 ? 92.182 96.071 68.065 1.00 56.72 384 ILE A C 1
ATOM 2772 O O . ILE A 1 384 ? 91.124 96.050 68.700 1.00 56.72 384 ILE A O 1
ATOM 2777 N N . CYS A 1 385 ? 92.708 94.965 67.534 1.00 55.14 385 CYS A N 1
ATOM 2778 C CA . CYS A 1 385 ? 92.035 93.677 67.667 1.00 55.14 385 CYS A CA 1
ATOM 2779 C C . CYS A 1 385 ? 92.046 93.194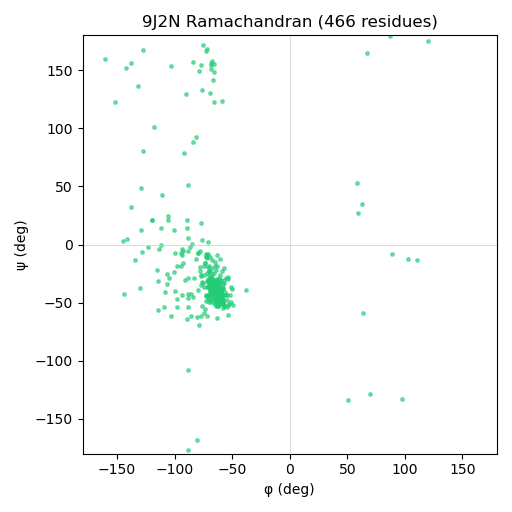 69.110 1.00 55.14 385 CYS A C 1
ATOM 2780 O O . CYS A 1 385 ? 91.071 92.603 69.584 1.00 55.14 385 CYS A O 1
ATOM 2783 N N . VAL A 1 386 ? 93.150 93.423 69.822 1.00 48.99 386 VAL A N 1
ATOM 2784 C CA . VAL A 1 386 ? 93.212 93.035 71.230 1.00 48.99 386 VAL A CA 1
ATOM 2785 C C . VAL A 1 386 ? 92.163 93.797 72.033 1.00 48.99 386 VAL A C 1
ATOM 2786 O O . VAL A 1 386 ? 91.400 93.210 72.815 1.00 48.99 386 VAL A O 1
ATOM 2790 N N . PHE A 1 387 ? 92.094 95.117 71.835 1.00 46.01 387 PHE A N 1
ATOM 2791 C CA . PHE A 1 387 ? 91.087 95.907 72.538 1.00 46.01 387 PHE A CA 1
ATOM 2792 C C . PHE A 1 387 ? 89.675 95.518 72.120 1.00 46.01 387 PHE A C 1
ATOM 2793 O O . PHE A 1 387 ? 88.759 95.510 72.952 1.00 46.01 387 PHE A O 1
ATOM 2801 N N . ALA A 1 388 ? 89.478 95.195 70.840 1.00 40.87 388 ALA A N 1
ATOM 2802 C CA . ALA A 1 388 ? 88.166 94.779 70.364 1.00 40.87 388 ALA A CA 1
ATOM 2803 C C . ALA A 1 388 ? 87.739 93.473 71.012 1.00 40.87 388 ALA A C 1
ATOM 2804 O O . ALA A 1 388 ? 86.573 93.305 71.377 1.00 40.87 388 ALA A O 1
ATOM 2806 N N . TYR A 1 389 ? 88.668 92.529 71.154 1.00 39.87 389 TYR A N 1
ATOM 2807 C CA . TYR A 1 389 ? 88.360 91.285 71.846 1.00 39.87 389 TYR A CA 1
ATOM 2808 C C . TYR A 1 389 ? 88.004 91.563 73.297 1.00 39.87 389 TYR A C 1
ATOM 2809 O O . TYR A 1 389 ? 87.051 90.980 73.819 1.00 39.87 389 TYR A O 1
ATOM 2818 N N . ILE A 1 390 ? 88.769 92.432 73.959 1.00 37.53 390 ILE A N 1
ATOM 2819 C CA . ILE A 1 390 ? 88.495 92.74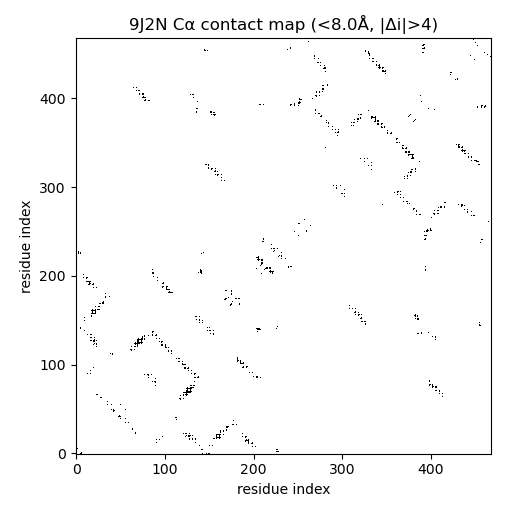6 75.359 1.00 37.53 390 ILE A CA 1
ATOM 2820 C C . ILE A 1 390 ? 87.072 93.275 75.481 1.00 37.53 390 ILE A C 1
ATOM 2821 O O . ILE A 1 390 ? 86.278 92.779 76.289 1.00 37.53 390 ILE A O 1
ATOM 2826 N N . ALA A 1 391 ? 86.732 94.256 74.643 1.00 32.90 391 ALA A N 1
ATOM 2827 C CA . ALA A 1 391 ? 85.407 94.867 74.689 1.00 32.90 391 ALA A CA 1
ATOM 2828 C C . ALA A 1 391 ? 84.311 93.854 74.375 1.00 32.90 391 ALA A C 1
ATOM 2829 O O . ALA A 1 391 ? 83.298 93.771 75.080 1.00 32.90 391 ALA A O 1
ATOM 2831 N N . GLY A 1 392 ? 84.505 93.070 73.314 1.00 30.65 392 GLY A N 1
ATOM 2832 C CA . GLY A 1 392 ? 83.472 92.144 72.883 1.00 30.65 392 GLY A CA 1
ATOM 2833 C C . GLY A 1 392 ? 83.217 91.042 73.890 1.00 30.65 392 GLY A C 1
ATOM 2834 O O . GLY A 1 392 ? 82.073 90.645 74.114 1.00 30.65 392 GLY A O 1
ATOM 2835 N N . HIS A 1 393 ? 84.280 90.520 74.497 1.00 32.88 393 HIS A N 1
ATOM 2836 C CA . HIS A 1 393 ? 84.119 89.507 75.530 1.00 32.88 393 HIS A CA 1
ATOM 2837 C C . HIS A 1 393 ? 83.482 90.126 76.764 1.00 32.88 393 HIS A C 1
ATOM 2838 O O . HIS A 1 393 ? 82.712 89.465 77.466 1.00 32.88 393 HIS A O 1
ATOM 2845 N N . SER A 1 394 ? 83.803 91.389 77.045 1.00 29.01 394 SER A N 1
ATOM 2846 C CA . SER A 1 394 ? 83.216 92.063 78.192 1.00 29.01 394 SER A CA 1
ATOM 2847 C C . SER A 1 394 ? 81.713 92.243 78.035 1.00 29.01 394 SER A C 1
ATOM 2848 O O . SER A 1 394 ? 80.965 92.071 79.001 1.00 29.01 394 SER A O 1
ATOM 2851 N N . ILE A 1 395 ? 81.255 92.604 76.836 1.00 27.11 395 ILE A N 1
ATOM 2852 C CA . ILE A 1 395 ? 79.843 92.932 76.660 1.00 27.11 395 ILE A CA 1
ATOM 2853 C C . ILE A 1 395 ? 78.987 91.669 76.610 1.00 27.11 395 ILE A C 1
ATOM 2854 O O . ILE A 1 395 ? 78.100 91.483 77.449 1.00 27.11 395 ILE A O 1
ATOM 2859 N N . GLY A 1 396 ? 79.227 90.804 75.627 1.00 28.69 396 GLY A N 1
ATOM 2860 C CA . GLY A 1 396 ? 78.394 89.642 75.422 1.00 28.69 396 GLY A CA 1
ATOM 2861 C C . GLY A 1 396 ? 78.649 88.471 76.352 1.00 28.69 396 GLY A C 1
ATOM 2862 O O . GLY A 1 396 ? 77.824 88.138 77.205 1.00 28.69 396 GLY A O 1
ATOM 2863 N N . PRO A 1 397 ? 79.802 87.817 76.203 1.00 27.54 397 PRO A N 1
ATOM 2864 C CA . PRO A 1 397 ? 80.031 86.543 76.896 1.00 27.54 397 PRO A CA 1
ATOM 2865 C C . PRO A 1 397 ? 80.295 86.646 78.391 1.00 27.54 397 PRO A C 1
ATOM 2866 O O . PRO A 1 397 ? 80.211 85.621 79.074 1.00 27.54 397 PRO A O 1
ATOM 2870 N N . SER A 1 398 ? 80.663 87.804 78.928 1.00 27.80 398 SER A N 1
ATOM 2871 C CA . SER A 1 398 ? 80.952 87.827 80.359 1.00 27.80 398 SER A CA 1
ATOM 2872 C C . SER A 1 398 ? 79.693 87.910 81.226 1.00 27.80 398 SER A C 1
ATOM 2873 O O . SER A 1 398 ? 79.441 86.988 82.012 1.00 27.80 398 SER A O 1
ATOM 2876 N N . PRO A 1 399 ? 78.877 88.971 81.136 1.00 27.21 399 PRO A N 1
ATOM 2877 C CA . PRO A 1 399 ? 77.791 89.127 82.118 1.00 27.21 399 PRO A CA 1
ATOM 2878 C C . PRO A 1 399 ? 76.493 88.433 81.736 1.00 27.21 399 PRO A C 1
ATOM 2879 O O . PRO A 1 399 ? 75.725 88.048 82.632 1.00 27.21 399 PRO A O 1
ATOM 2883 N N . VAL A 1 400 ? 76.214 88.280 80.447 1.00 27.40 400 VAL A N 1
ATOM 2884 C CA . VAL A 1 400 ? 74.953 87.708 79.984 1.00 27.40 400 VAL A CA 1
ATOM 2885 C C . VAL A 1 400 ? 74.800 86.261 80.445 1.00 27.40 400 VAL A C 1
ATOM 2886 O O . VAL A 1 400 ? 73.683 85.870 80.802 1.00 27.40 400 VAL A O 1
ATOM 2890 N N . PRO A 1 401 ? 75.839 85.413 80.425 1.00 26.65 401 PRO A N 1
ATOM 2891 C CA . PRO A 1 401 ? 75.690 84.094 81.061 1.00 26.65 401 PRO A CA 1
ATOM 2892 C C . PRO A 1 401 ? 75.331 84.167 82.531 1.00 26.65 401 PRO A C 1
ATOM 2893 O O . PRO A 1 401 ? 74.532 83.344 82.993 1.00 26.65 401 PRO A O 1
ATOM 2897 N N . SER A 1 402 ? 75.878 85.131 83.276 1.00 26.98 402 SER A N 1
ATOM 2898 C CA . SER A 1 402 ? 75.491 85.294 84.673 1.00 26.98 402 SER A CA 1
ATOM 2899 C C . SER A 1 402 ? 74.017 85.654 84.792 1.00 26.98 402 SER A C 1
ATOM 2900 O O . SER A 1 402 ? 73.326 85.176 85.699 1.00 26.98 402 SER A O 1
ATOM 2903 N N . VAL A 1 403 ? 73.521 86.504 83.891 1.00 29.44 403 VAL A N 1
ATOM 2904 C CA . VAL A 1 403 ? 72.100 86.845 83.893 1.00 29.44 403 VAL A CA 1
ATOM 2905 C C . VAL A 1 403 ? 71.218 85.667 83.490 1.00 29.44 403 VAL A C 1
ATOM 2906 O O . VAL A 1 403 ? 70.137 85.484 84.063 1.00 29.44 403 VAL A O 1
ATOM 2910 N N . VAL A 1 404 ? 71.658 84.854 82.536 1.00 29.48 404 VAL A N 1
ATOM 2911 C CA . VAL A 1 404 ? 70.816 83.815 81.951 1.00 29.48 404 VAL A CA 1
ATOM 2912 C C . VAL A 1 404 ? 70.807 82.549 82.801 1.00 29.48 404 VAL A C 1
ATOM 2913 O O . VAL A 1 404 ? 69.811 81.823 82.824 1.00 29.48 404 VAL A O 1
ATOM 2917 N N . ARG A 1 405 ? 71.887 82.275 83.535 1.00 29.10 405 ARG A N 1
ATOM 2918 C CA . ARG A 1 405 ? 71.983 81.053 84.327 1.00 29.10 405 ARG A CA 1
ATOM 2919 C C . ARG A 1 405 ? 70.881 80.964 85.375 1.00 29.10 405 ARG A C 1
ATOM 2920 O O . ARG A 1 405 ? 70.505 79.865 85.792 1.00 29.10 405 ARG A O 1
ATOM 2928 N N . THR A 1 406 ? 70.354 82.111 85.808 1.00 32.71 406 THR A N 1
ATOM 2929 C CA . THR A 1 406 ? 69.282 82.142 86.790 1.00 32.71 406 THR A CA 1
ATOM 2930 C C . THR A 1 406 ? 67.904 82.357 86.184 1.00 32.71 406 THR A C 1
ATOM 2931 O O . THR A 1 406 ? 66.910 81.977 86.809 1.00 32.71 406 THR A O 1
ATOM 2935 N N . GLU A 1 407 ? 67.820 82.952 84.994 1.00 37.68 407 GLU A N 1
ATOM 2936 C CA . GLU A 1 407 ? 66.527 83.185 84.362 1.00 37.68 407 GLU A CA 1
ATOM 2937 C C . GLU A 1 407 ? 65.865 81.882 83.935 1.00 37.68 407 GLU A C 1
ATOM 2938 O O . GLU A 1 407 ? 64.643 81.739 84.044 1.00 37.68 407 GLU A O 1
ATOM 2944 N N . ILE A 1 408 ? 66.656 80.928 83.443 1.00 36.42 408 ILE A N 1
ATOM 2945 C CA . ILE A 1 408 ? 66.086 79.731 82.834 1.00 36.42 408 ILE A CA 1
ATOM 2946 C C . ILE A 1 408 ? 65.403 78.857 83.878 1.00 36.42 408 ILE A C 1
ATOM 2947 O O . ILE A 1 408 ? 64.257 78.427 83.696 1.00 36.42 408 ILE A O 1
ATOM 2952 N N . PHE A 1 409 ? 66.087 78.583 84.983 1.00 37.98 409 PHE A N 1
ATOM 2953 C CA . PHE A 1 409 ? 65.650 77.571 85.933 1.00 37.98 409 PHE A CA 1
ATOM 2954 C C . PHE A 1 409 ? 64.632 78.122 86.920 1.00 37.98 409 PHE A C 1
ATOM 2955 O O . PHE A 1 409 ? 64.559 79.328 87.169 1.00 37.98 409 PHE A O 1
ATOM 2963 N N . LEU A 1 410 ? 63.849 77.213 87.489 1.00 42.82 410 LEU A N 1
ATOM 2964 C CA . LEU A 1 410 ? 62.840 77.563 88.477 1.00 42.82 410 LEU A CA 1
ATOM 2965 C C . LEU A 1 410 ? 63.515 77.743 89.837 1.00 42.82 410 LEU A C 1
ATOM 2966 O O . LEU A 1 410 ? 64.741 77.812 89.952 1.00 42.82 410 LEU A O 1
ATOM 2971 N N . GLN A 1 411 ? 62.706 77.820 90.894 1.00 45.35 411 GLN A N 1
ATOM 2972 C CA . GLN A 1 411 ? 63.234 78.167 92.209 1.00 45.35 411 GLN A CA 1
ATOM 2973 C C . GLN A 1 411 ? 64.048 77.026 92.809 1.00 45.35 411 GLN A C 1
ATOM 2974 O O . GLN A 1 411 ? 65.245 77.175 93.079 1.00 45.35 411 GLN A O 1
ATOM 2980 N N . SER A 1 412 ? 63.412 75.875 93.036 1.00 49.06 412 SER A N 1
ATOM 2981 C CA . SER A 1 412 ? 64.070 74.806 93.783 1.00 49.06 412 SER A CA 1
ATOM 2982 C C . SER A 1 412 ? 65.182 74.153 92.970 1.00 49.06 412 SER A C 1
ATOM 2983 O O . SER A 1 412 ? 66.178 73.687 93.534 1.00 49.06 412 SER A O 1
ATOM 2986 N N . SER A 1 413 ? 65.028 74.098 91.646 1.00 44.39 413 SER A N 1
ATOM 2987 C CA . SER A 1 413 ? 66.064 73.524 90.793 1.00 44.39 413 SER A CA 1
ATOM 2988 C C . SER A 1 413 ? 67.285 74.425 90.665 1.00 44.39 413 SER A C 1
ATOM 2989 O O . SER A 1 413 ? 68.314 73.979 90.134 1.00 44.39 413 SER A O 1
ATOM 2992 N N . ARG A 1 414 ? 67.190 75.671 91.137 1.00 35.46 414 ARG A N 1
ATOM 2993 C CA . ARG A 1 414 ? 68.275 76.627 90.961 1.00 35.46 414 ARG A CA 1
ATOM 2994 C C . ARG A 1 414 ? 69.535 76.180 91.685 1.00 35.46 414 ARG A C 1
ATOM 2995 O O . ARG A 1 414 ? 70.646 76.415 91.202 1.00 35.46 414 ARG A O 1
ATOM 3003 N N . ARG A 1 415 ? 69.389 75.536 92.844 1.00 39.20 415 ARG A N 1
ATOM 3004 C CA . ARG A 1 415 ? 70.563 75.106 93.598 1.00 39.20 415 ARG A CA 1
ATOM 3005 C C . ARG A 1 415 ? 71.391 74.103 92.803 1.00 39.20 415 ARG A C 1
ATOM 3006 O O . ARG A 1 415 ? 72.605 74.274 92.638 1.00 39.20 415 ARG A O 1
ATOM 3014 N N . ALA A 1 416 ? 70.746 73.051 92.293 1.00 37.21 416 ALA A N 1
ATOM 3015 C CA . ALA A 1 416 ? 71.462 72.054 91.503 1.00 37.21 416 ALA A CA 1
ATOM 3016 C C . ALA A 1 416 ? 71.999 72.651 90.208 1.00 37.21 416 ALA A C 1
ATOM 3017 O O . ALA A 1 416 ? 73.135 72.359 89.804 1.00 37.21 416 ALA A O 1
ATOM 3019 N N . ALA A 1 417 ? 71.196 73.487 89.541 1.00 32.77 417 ALA A N 1
ATOM 3020 C CA . ALA A 1 417 ? 71.653 74.089 88.294 1.00 32.77 417 ALA A CA 1
ATOM 3021 C C . ALA A 1 417 ? 72.894 74.941 88.520 1.00 32.77 417 ALA A C 1
ATOM 3022 O O . ALA A 1 417 ? 73.858 74.863 87.750 1.00 32.77 417 ALA A O 1
ATOM 3024 N N . PHE A 1 418 ? 72.896 75.746 89.584 1.00 29.15 418 PHE A N 1
ATOM 3025 C CA . PHE A 1 418 ? 74.045 76.589 89.882 1.00 29.15 418 PHE A CA 1
ATOM 3026 C C . PHE A 1 418 ? 75.243 75.770 90.329 1.00 29.15 418 PHE A C 1
ATOM 3027 O O . PHE A 1 418 ? 76.380 76.133 90.019 1.00 29.15 418 PHE A O 1
ATOM 3035 N N . MET A 1 419 ? 75.020 74.671 91.053 1.00 29.23 419 MET A N 1
ATOM 3036 C CA . MET A 1 419 ? 76.129 73.790 91.401 1.00 29.23 419 MET A CA 1
ATOM 3037 C C . MET A 1 419 ? 76.828 73.284 90.148 1.00 29.23 419 MET A C 1
ATOM 3038 O O . MET A 1 419 ? 78.053 73.404 90.011 1.00 29.23 419 MET A O 1
ATOM 3043 N N . VAL A 1 420 ? 76.054 72.740 89.204 1.00 26.88 420 VAL A N 1
ATOM 3044 C CA . VAL A 1 420 ? 76.646 72.222 87.973 1.00 26.88 420 VAL A CA 1
ATOM 3045 C C . VAL A 1 420 ? 77.323 73.340 87.186 1.00 26.88 420 VAL A C 1
ATOM 3046 O O . VAL A 1 420 ? 78.444 73.175 86.683 1.00 26.88 420 VAL A O 1
ATOM 3050 N N . ASP A 1 421 ? 76.659 74.493 87.072 1.00 27.41 421 ASP A N 1
ATOM 3051 C CA . ASP A 1 421 ? 77.195 75.594 86.280 1.00 27.41 421 ASP A CA 1
ATOM 3052 C C . ASP A 1 421 ? 78.512 76.100 86.855 1.00 27.41 421 ASP A C 1
ATOM 3053 O O . ASP A 1 421 ? 79.488 76.297 86.122 1.00 27.41 421 ASP A O 1
ATOM 3058 N N . GLY A 1 422 ? 78.560 76.313 88.171 1.00 24.98 422 GLY A N 1
ATOM 3059 C CA . GLY A 1 422 ? 79.782 76.796 88.790 1.00 24.98 422 GLY A CA 1
ATOM 3060 C C . GLY A 1 422 ? 80.903 75.778 88.731 1.00 24.98 422 GLY A C 1
ATOM 3061 O O . GLY A 1 422 ? 82.066 76.128 88.511 1.00 24.98 422 GLY A O 1
ATOM 3062 N N . ALA A 1 423 ? 80.572 74.499 88.933 1.00 23.10 423 ALA A N 1
ATOM 3063 C CA . ALA A 1 423 ? 81.590 73.463 88.821 1.00 23.10 423 ALA A CA 1
ATOM 3064 C C . ALA A 1 423 ? 82.210 73.466 87.431 1.00 23.10 423 ALA A C 1
ATOM 3065 O O . ALA A 1 423 ? 83.438 73.453 87.287 1.00 23.10 423 ALA A O 1
ATOM 3067 N N . VAL A 1 424 ? 81.370 73.521 86.392 1.00 23.62 424 VAL A N 1
ATOM 3068 C CA . VAL A 1 424 ? 81.884 73.549 85.025 1.00 23.62 424 VAL A CA 1
ATOM 3069 C C . VAL A 1 424 ? 82.714 74.801 84.781 1.00 23.62 424 VAL A C 1
ATOM 3070 O O . VAL A 1 424 ? 83.793 74.731 84.181 1.00 23.62 424 VAL A O 1
ATOM 3074 N N . HIS A 1 425 ? 82.238 75.958 85.248 1.00 23.96 425 HIS A N 1
ATOM 3075 C CA . HIS A 1 425 ? 82.952 77.210 85.016 1.00 23.96 425 HIS A CA 1
ATOM 3076 C C . HIS A 1 425 ? 84.344 77.175 85.635 1.00 23.96 425 HIS A C 1
ATOM 3077 O O . HIS A 1 425 ? 85.343 77.454 84.960 1.00 23.96 425 HIS A O 1
ATOM 3084 N N . TRP A 1 426 ? 84.432 76.807 86.916 1.00 22.92 426 TRP A N 1
ATOM 3085 C CA . TRP A 1 426 ? 85.728 76.785 87.589 1.00 22.92 426 TRP A CA 1
ATOM 3086 C C . TRP A 1 426 ? 86.640 75.705 87.018 1.00 22.92 426 TRP A C 1
ATOM 3087 O O . TRP A 1 426 ? 87.853 75.919 86.885 1.00 22.92 426 TRP A O 1
ATOM 3098 N N . LEU A 1 427 ? 86.084 74.538 86.680 1.00 25.20 427 LEU A N 1
ATOM 3099 C CA . LEU A 1 427 ? 86.902 73.469 86.118 1.00 25.20 427 LEU A CA 1
ATOM 3100 C C . LEU A 1 427 ? 87.501 73.883 84.781 1.00 25.20 427 LEU A C 1
ATOM 3101 O O . LEU A 1 427 ? 88.694 73.672 84.532 1.00 25.20 427 LEU A O 1
ATOM 3106 N N . THR A 1 428 ? 86.687 74.482 83.906 1.00 26.90 428 THR A N 1
ATOM 3107 C CA . THR A 1 428 ? 87.207 74.962 82.630 1.00 26.90 428 THR A CA 1
ATOM 3108 C C . THR A 1 428 ? 88.242 76.057 82.839 1.00 26.90 428 THR A C 1
ATOM 3109 O O . THR A 1 428 ? 89.266 76.091 82.146 1.00 26.90 428 THR A O 1
ATOM 3113 N N . ASN A 1 429 ? 87.992 76.961 83.790 1.00 27.48 429 ASN A N 1
ATOM 3114 C CA . ASN A 1 429 ? 88.961 78.004 84.104 1.00 27.48 429 ASN A CA 1
ATOM 3115 C C . ASN A 1 429 ? 90.318 77.401 84.439 1.00 27.48 429 ASN A C 1
ATOM 3116 O O . ASN A 1 429 ? 91.336 77.748 83.831 1.00 27.48 429 ASN A O 1
ATOM 3121 N N . PHE A 1 430 ? 90.339 76.467 85.392 1.00 30.12 430 PHE A N 1
ATOM 3122 C CA . PHE A 1 430 ? 91.605 75.880 85.823 1.00 30.12 430 PHE A CA 1
ATOM 3123 C C . PHE A 1 430 ? 92.269 75.103 84.692 1.00 30.12 430 PHE A C 1
ATOM 3124 O O . PHE A 1 430 ? 93.484 75.214 84.477 1.00 30.12 430 PHE A O 1
ATOM 3132 N N . ILE A 1 431 ? 91.484 74.312 83.953 1.00 31.94 431 ILE A N 1
ATOM 3133 C CA . ILE A 1 431 ? 92.052 73.469 82.902 1.00 31.94 431 ILE A CA 1
ATOM 3134 C C . ILE A 1 431 ? 92.705 74.329 81.829 1.00 31.94 431 ILE A C 1
ATOM 3135 O O . ILE A 1 431 ? 93.863 74.114 81.453 1.00 31.94 431 ILE A O 1
ATOM 3140 N N . ILE A 1 432 ? 91.979 75.332 81.329 1.00 35.62 432 ILE A N 1
ATOM 3141 C CA . ILE A 1 432 ? 92.548 76.161 80.271 1.00 35.62 432 ILE A CA 1
ATOM 3142 C C . ILE A 1 432 ? 93.712 76.989 80.801 1.00 35.62 432 ILE A C 1
ATOM 3143 O O . ILE A 1 432 ? 94.715 77.173 80.100 1.00 35.62 432 ILE A O 1
ATOM 3148 N N . GLY A 1 433 ? 93.679 77.383 82.061 1.00 38.78 433 GLY A N 1
ATOM 3149 C CA . GLY A 1 433 ? 94.788 78.126 82.624 1.00 38.78 433 GLY A CA 1
ATOM 3150 C C . GLY A 1 433 ? 96.099 77.378 82.631 1.00 38.78 433 GLY A C 1
ATOM 3151 O O . GLY A 1 433 ? 97.157 77.982 82.505 1.00 38.78 433 GLY A O 1
ATOM 3152 N N . PHE A 1 434 ? 96.046 76.065 82.779 1.00 45.45 434 PHE A N 1
ATOM 3153 C CA . PHE A 1 434 ? 97.265 75.277 82.874 1.00 45.45 434 PHE A CA 1
ATOM 3154 C C . PHE A 1 434 ? 97.452 74.425 81.653 1.00 45.45 434 PHE A C 1
ATOM 3155 O O . PHE A 1 434 ? 97.809 73.256 81.762 1.00 45.45 434 PHE A O 1
ATOM 3163 N N . LEU A 1 435 ? 97.190 74.993 80.489 1.00 46.40 435 LEU A N 1
ATOM 3164 C CA . LEU A 1 435 ? 97.384 74.260 79.262 1.00 46.40 435 LEU A CA 1
ATOM 3165 C C . LEU A 1 435 ? 97.882 75.207 78.215 1.00 46.40 435 LEU A C 1
ATOM 3166 O O . LEU A 1 435 ? 98.806 74.891 77.477 1.00 46.40 435 LEU A O 1
ATOM 3171 N N . PHE A 1 436 ? 97.295 76.389 78.157 1.00 51.72 436 PHE A N 1
ATOM 3172 C CA . PHE A 1 436 ? 97.676 77.331 77.121 1.00 51.72 436 PHE A CA 1
ATOM 3173 C C . PHE A 1 436 ? 99.181 77.479 77.089 1.00 51.72 436 PHE A C 1
ATOM 3174 O O . PHE A 1 436 ? 99.759 77.592 76.014 1.00 51.72 436 PHE A O 1
ATOM 3182 N N . PRO A 1 437 ? 99.836 77.478 78.256 1.00 53.12 437 PRO A N 1
ATOM 3183 C CA . PRO A 1 437 ? 101.281 77.616 78.120 1.00 53.12 437 PRO A CA 1
ATOM 3184 C C . PRO A 1 437 ? 101.823 76.632 77.097 1.00 53.12 437 PRO A C 1
ATOM 3185 O O . PRO A 1 437 ? 102.517 77.037 76.169 1.00 53.12 437 PRO A O 1
ATOM 3189 N N . SER A 1 438 ? 101.489 75.361 77.238 1.00 55.63 438 SER A N 1
ATOM 3190 C CA . SER A 1 438 ? 102.006 74.354 76.327 1.00 55.63 438 SER A CA 1
ATOM 3191 C C . SER A 1 438 ? 101.485 74.566 74.929 1.00 55.63 438 SER A C 1
ATOM 3192 O O . SER A 1 438 ? 102.233 74.473 73.965 1.00 55.63 438 SER A O 1
ATOM 3195 N N . ILE A 1 439 ? 100.199 74.851 74.812 1.00 55.83 439 ILE A N 1
ATOM 3196 C CA . ILE A 1 439 ? 99.597 75.057 73.513 1.00 55.83 439 ILE A CA 1
ATOM 3197 C C . ILE A 1 439 ? 100.266 76.208 72.794 1.00 55.83 439 ILE A C 1
ATOM 3198 O O . ILE A 1 439 ? 100.5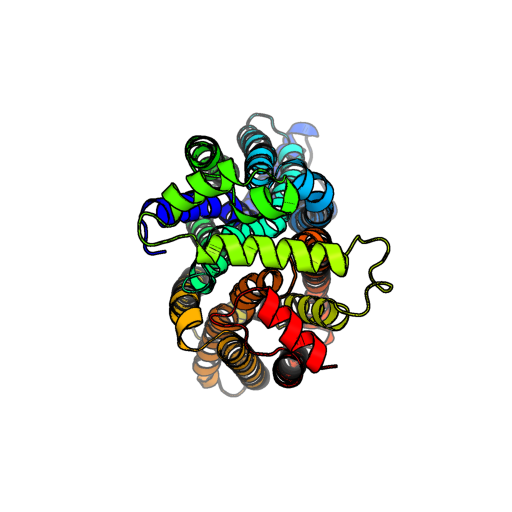42 76.123 71.602 1.00 55.83 439 ILE A O 1
ATOM 3203 N N . GLN A 1 440 ? 100.546 77.285 73.511 1.00 58.00 440 GLN A N 1
ATOM 3204 C CA . GLN A 1 440 ? 101.147 78.447 72.890 1.00 58.00 440 GLN A CA 1
ATOM 3205 C C . GLN A 1 440 ? 102.383 77.995 72.196 1.00 58.00 440 GLN A C 1
ATOM 3206 O O . GLN A 1 440 ? 102.655 78.395 71.070 1.00 58.00 440 GLN A O 1
ATOM 3212 N N . GLU A 1 441 ? 103.145 77.148 72.869 1.00 63.50 441 GLU A N 1
ATOM 3213 C CA . GLU A 1 441 ? 104.383 76.648 72.299 1.00 63.50 441 GLU A CA 1
ATOM 3214 C C . GLU A 1 441 ? 104.117 75.599 71.251 1.00 63.50 441 GLU A C 1
ATOM 3215 O O . GLU A 1 441 ? 104.603 75.701 70.128 1.00 63.50 441 GLU A O 1
ATOM 3221 N N . ALA A 1 442 ? 103.345 74.584 71.603 1.00 60.55 442 ALA A N 1
ATOM 3222 C CA . ALA A 1 442 ? 103.144 73.498 70.652 1.00 60.55 442 ALA A CA 1
ATOM 3223 C C . ALA A 1 442 ? 102.576 73.984 69.324 1.00 60.55 442 ALA A C 1
ATOM 3224 O O . ALA A 1 442 ? 102.853 73.379 68.283 1.00 60.55 442 ALA A O 1
ATOM 3226 N N . ILE A 1 443 ? 101.786 75.058 69.327 1.00 58.21 443 ILE A N 1
ATOM 3227 C CA . ILE A 1 443 ? 101.013 75.380 68.131 1.00 58.21 443 ILE A CA 1
ATOM 3228 C C . ILE A 1 443 ? 101.453 76.686 67.477 1.00 58.21 443 ILE A C 1
ATOM 3229 O O . ILE A 1 443 ? 101.376 76.824 66.251 1.00 58.21 443 ILE A O 1
ATOM 3234 N N . GLY A 1 444 ? 101.932 77.650 68.261 1.00 58.47 444 GLY A N 1
ATOM 3235 C CA . GLY A 1 444 ? 102.259 78.944 67.700 1.00 58.47 444 GLY A CA 1
ATOM 3236 C C . GLY A 1 444 ? 101.144 79.946 67.911 1.00 58.47 444 GLY A C 1
ATOM 3237 O O . GLY A 1 444 ? 100.613 80.069 69.019 1.00 58.47 444 GLY A O 1
ATOM 3238 N N . ALA A 1 445 ? 100.781 80.672 66.857 1.00 55.71 445 ALA A N 1
ATOM 3239 C CA . ALA A 1 445 ? 99.670 81.609 66.921 1.00 55.71 445 ALA A CA 1
ATOM 3240 C C . ALA A 1 445 ? 98.349 80.998 66.474 1.00 55.71 445 ALA A C 1
ATOM 3241 O O . ALA A 1 445 ? 97.331 81.699 66.471 1.00 55.71 445 ALA A O 1
ATOM 3243 N N . TYR A 1 446 ? 98.368 79.764 66.013 1.00 54.96 446 TYR A N 1
ATOM 3244 C CA . TYR A 1 446 ? 97.147 79.199 65.506 1.00 54.96 446 TYR A CA 1
ATOM 3245 C C . TYR A 1 446 ? 96.319 78.833 66.699 1.00 54.96 446 TYR A C 1
ATOM 3246 O O . TYR A 1 446 ? 95.237 78.274 66.563 1.00 54.96 446 TYR A O 1
ATOM 3255 N N . SER A 1 447 ? 96.807 79.167 67.884 1.00 50.38 447 SER A N 1
ATOM 3256 C CA . SER A 1 447 ? 96.014 78.925 69.066 1.00 50.38 447 SER A CA 1
ATOM 3257 C C . SER A 1 447 ? 94.781 79.765 68.919 1.00 50.38 447 SER A C 1
ATOM 3258 O O . SER A 1 447 ? 93.697 79.357 69.307 1.00 50.38 447 SER A O 1
ATOM 3261 N N . PHE A 1 448 ? 94.930 80.940 68.334 1.00 48.18 448 PHE A N 1
ATOM 3262 C CA . PHE A 1 448 ? 93.797 81.836 68.202 1.00 48.18 448 PHE A CA 1
ATOM 3263 C C . PHE A 1 448 ? 92.743 81.296 67.259 1.00 48.18 448 PHE A C 1
ATOM 3264 O O . PHE A 1 448 ? 91.573 81.582 67.436 1.00 48.18 448 PHE A O 1
ATOM 3272 N N . ILE A 1 449 ? 93.125 80.513 66.266 1.00 46.85 449 ILE A N 1
ATOM 3273 C CA . ILE A 1 449 ? 92.114 79.892 65.405 1.00 46.85 449 ILE A CA 1
ATOM 3274 C C . ILE A 1 449 ? 91.309 78.875 66.196 1.00 46.85 449 ILE A C 1
ATOM 3275 O O . ILE A 1 449 ? 90.102 78.777 66.030 1.00 46.85 449 ILE A O 1
ATOM 3280 N N . ILE A 1 450 ? 91.957 78.126 67.072 1.00 44.82 450 ILE A N 1
ATOM 3281 C CA . ILE A 1 450 ? 91.201 77.212 67.896 1.00 44.82 450 ILE A CA 1
ATOM 3282 C C . ILE A 1 450 ? 90.172 78.010 68.653 1.00 44.82 450 ILE A C 1
ATOM 3283 O O . ILE A 1 450 ? 88.995 77.697 68.601 1.00 44.82 450 ILE A O 1
ATOM 3288 N N . PHE A 1 451 ? 90.592 79.066 69.333 1.00 42.87 451 PHE A N 1
ATOM 3289 C CA . PHE A 1 451 ? 89.655 79.823 70.146 1.00 42.87 451 PHE A CA 1
ATOM 3290 C C . PHE A 1 451 ? 88.558 80.420 69.285 1.00 42.87 451 PHE A C 1
ATOM 3291 O O . PHE A 1 451 ? 87.400 80.372 69.660 1.00 42.87 451 PHE A O 1
ATOM 3299 N N . ALA A 1 452 ? 88.901 80.956 68.120 1.00 42.75 452 ALA A N 1
ATOM 3300 C CA . ALA A 1 452 ? 87.903 81.576 67.247 1.00 42.75 452 ALA A CA 1
ATOM 3301 C C . ALA A 1 452 ? 87.060 80.514 66.628 1.00 42.75 452 ALA A C 1
ATOM 3302 O O . ALA A 1 452 ? 86.086 80.805 65.955 1.00 42.75 452 ALA A O 1
ATOM 3304 N N . GLY A 1 453 ? 87.443 79.271 66.826 1.00 40.03 453 GLY A N 1
ATOM 3305 C CA . GLY A 1 453 ? 86.627 78.196 66.340 1.00 40.03 453 GLY A CA 1
ATOM 3306 C C . GLY A 1 453 ? 85.696 77.974 67.482 1.00 40.03 453 GLY A C 1
ATOM 3307 O O . GLY A 1 453 ? 84.487 78.015 67.323 1.00 40.03 453 GLY A O 1
ATOM 3308 N N . ILE A 1 454 ? 86.261 77.774 68.659 1.00 37.94 454 ILE A N 1
ATOM 3309 C CA . ILE A 1 454 ? 85.443 77.527 69.846 1.00 37.94 454 ILE A CA 1
ATOM 3310 C C . ILE A 1 454 ? 84.376 78.607 69.993 1.00 37.94 454 ILE A C 1
ATOM 3311 O O . ILE A 1 454 ? 83.210 78.316 70.295 1.00 37.94 454 ILE A O 1
ATOM 3316 N N . CYS A 1 455 ? 84.758 79.869 69.783 1.00 39.37 455 CYS A N 1
ATOM 3317 C CA . CYS A 1 455 ? 83.794 80.961 69.868 1.00 39.37 455 CYS A CA 1
ATOM 3318 C C . CYS A 1 455 ? 82.709 80.826 68.808 1.00 39.37 455 CYS A C 1
ATOM 3319 O O . CYS A 1 455 ? 81.529 81.072 69.082 1.00 39.37 455 CYS A O 1
ATOM 3322 N N . LEU A 1 456 ? 83.089 80.442 67.587 1.00 35.32 456 LEU A N 1
ATOM 3323 C CA . LEU A 1 456 ? 82.102 80.252 66.530 1.00 35.32 456 LEU A CA 1
ATOM 3324 C C . LEU A 1 456 ? 81.133 79.128 66.875 1.00 35.32 456 LEU A C 1
ATOM 3325 O O . LEU A 1 456 ? 79.920 79.261 66.673 1.00 35.32 456 LEU A O 1
ATOM 3330 N N . LEU A 1 457 ? 81.648 78.013 67.400 1.00 34.83 457 LEU A N 1
ATOM 3331 C CA . LEU A 1 457 ? 80.775 76.912 67.797 1.00 34.83 457 LEU A CA 1
ATOM 3332 C C . LEU A 1 457 ? 79.812 77.342 68.896 1.00 34.83 457 LEU A C 1
ATOM 3333 O O . LEU A 1 457 ? 78.616 77.019 68.853 1.00 34.83 457 LEU A O 1
ATOM 3338 N N . THR A 1 458 ? 80.316 78.074 69.891 1.00 33.74 458 THR A N 1
ATOM 3339 C CA . THR A 1 458 ? 79.464 78.520 70.988 1.00 33.74 458 THR A CA 1
ATOM 3340 C C . THR A 1 458 ? 78.389 79.482 70.494 1.00 33.74 458 THR A C 1
ATOM 3341 O O . THR A 1 458 ? 77.227 79.390 70.909 1.00 33.74 458 THR A O 1
ATOM 3345 N N . ALA A 1 459 ? 78.751 80.400 69.595 1.00 33.05 459 ALA A N 1
ATOM 3346 C CA . ALA A 1 459 ? 77.765 81.322 69.039 1.00 33.05 459 ALA A CA 1
ATOM 3347 C C . ALA A 1 459 ? 76.716 80.582 68.220 1.00 33.05 459 ALA A C 1
ATOM 3348 O O . ALA A 1 459 ? 75.529 80.923 68.266 1.00 33.05 459 ALA A O 1
ATOM 3350 N N . ILE A 1 460 ? 77.136 79.570 67.456 1.00 35.52 460 ILE A N 1
ATOM 3351 C CA . ILE A 1 460 ? 76.183 78.778 66.684 1.00 35.52 460 ILE A CA 1
ATOM 3352 C C . ILE A 1 460 ? 75.201 78.079 67.614 1.00 35.52 460 ILE A C 1
ATOM 3353 O O . ILE A 1 460 ? 73.988 78.070 67.367 1.00 35.52 460 ILE A O 1
ATOM 3358 N N . TYR A 1 461 ? 75.707 77.484 68.698 1.00 36.49 461 TYR A N 1
ATOM 3359 C CA . TYR A 1 461 ? 74.814 76.811 69.637 1.00 36.49 461 TYR A CA 1
ATOM 3360 C C . TYR A 1 461 ? 73.854 77.801 70.284 1.00 36.49 461 TYR A C 1
ATOM 3361 O O . TYR A 1 461 ? 72.670 77.497 70.468 1.00 36.49 461 TYR A O 1
ATOM 3370 N N . ILE A 1 462 ? 74.348 78.985 70.654 1.00 35.79 462 ILE A N 1
ATOM 3371 C CA . ILE A 1 462 ? 73.485 79.984 71.281 1.00 35.79 462 ILE A CA 1
ATOM 3372 C C . ILE A 1 462 ? 72.387 80.422 70.321 1.00 35.79 462 ILE A C 1
ATOM 3373 O O . ILE A 1 462 ? 71.219 80.553 70.709 1.00 35.79 462 ILE A O 1
ATOM 3378 N N . TYR A 1 463 ? 72.740 80.652 69.056 1.00 40.80 463 TYR A N 1
ATOM 3379 C CA . TYR A 1 463 ? 71.732 81.023 68.070 1.00 40.80 463 TYR A CA 1
ATOM 3380 C C . TYR A 1 463 ? 70.709 79.911 67.877 1.00 40.80 463 TYR A C 1
ATOM 3381 O O . TYR A 1 463 ? 69.507 80.175 67.762 1.00 40.80 463 TYR A O 1
ATOM 3390 N N . VAL A 1 464 ? 71.169 78.659 67.834 1.00 41.77 464 VAL A N 1
ATOM 3391 C CA . VAL A 1 464 ? 70.271 77.547 67.537 1.00 41.77 464 VAL A CA 1
ATOM 3392 C C . VAL A 1 464 ? 69.322 77.277 68.702 1.00 41.77 464 VAL A C 1
ATOM 3393 O O . VAL A 1 464 ? 68.115 77.092 68.503 1.00 41.77 464 VAL A O 1
ATOM 3397 N N . VAL A 1 465 ? 69.839 77.261 69.930 1.00 41.71 465 VAL A N 1
ATOM 3398 C CA . VAL A 1 465 ? 69.099 76.699 71.056 1.00 41.71 465 VAL A CA 1
ATOM 3399 C C . VAL A 1 465 ? 68.488 77.776 71.943 1.00 41.71 465 VAL A C 1
ATOM 3400 O O . VAL A 1 465 ? 67.264 77.837 72.103 1.00 41.71 465 VAL A O 1
ATOM 3404 N N . ILE A 1 466 ? 69.328 78.622 72.532 1.00 37.81 466 ILE A N 1
ATOM 3405 C CA . ILE A 1 466 ? 68.896 79.532 73.593 1.00 37.81 466 ILE A CA 1
ATOM 3406 C C . ILE A 1 466 ? 67.901 80.548 73.043 1.00 37.81 466 ILE A C 1
ATOM 3407 O O . ILE A 1 466 ? 68.215 81.270 72.087 1.00 37.81 466 ILE A O 1
ATOM 3412 N N . PRO A 1 467 ? 66.691 80.630 73.605 1.00 40.40 467 PRO A N 1
ATOM 3413 C CA . PRO A 1 467 ? 65.727 81.640 73.154 1.00 40.40 467 PRO A CA 1
ATOM 3414 C C . PRO A 1 467 ? 65.875 82.955 73.900 1.00 40.40 467 PRO A C 1
ATOM 3415 O O . PRO A 1 467 ? 66.770 83.106 74.737 1.00 40.40 467 PRO A O 1
ATOM 3419 N N . GLU A 1 468 ? 64.998 83.911 73.609 1.00 44.42 468 GLU A N 1
ATOM 3420 C CA . GLU A 1 468 ? 65.029 85.216 74.255 1.00 44.42 468 GLU A CA 1
ATOM 3421 C C . GLU A 1 468 ? 64.162 85.181 75.507 1.00 44.42 468 GLU A C 1
ATOM 3422 O O . GLU A 1 468 ? 63.003 84.755 75.454 1.00 44.42 468 GLU A O 1
ATOM 3428 N N . THR A 1 469 ? 64.724 85.627 76.633 1.00 46.52 469 THR A N 1
ATOM 3429 C CA . THR A 1 469 ? 64.041 85.595 77.920 1.00 46.52 469 THR A CA 1
ATOM 3430 C C . THR A 1 469 ? 63.876 86.983 78.534 1.00 46.52 469 THR A C 1
ATOM 3431 O O . THR A 1 469 ? 63.689 87.098 79.748 1.00 46.52 469 THR A O 1
ATOM 3435 N N . LYS A 1 470 ? 63.943 88.037 77.725 1.00 47.99 470 LYS A N 1
ATOM 3436 C CA . LYS A 1 470 ? 63.856 89.391 78.257 1.00 47.99 470 LYS A CA 1
ATOM 3437 C C . LYS A 1 470 ? 62.417 89.733 78.624 1.00 47.99 470 LYS A C 1
ATOM 3438 O O . LYS A 1 470 ? 61.491 89.495 77.843 1.00 47.99 470 LYS A O 1
ATOM 3444 N N . GLY A 1 471 ? 62.234 90.289 79.818 1.00 47.37 471 GLY A N 1
ATOM 3445 C CA . GLY A 1 471 ? 60.918 90.735 80.254 1.00 47.37 471 GLY A CA 1
ATOM 3446 C C . GLY A 1 471 ? 59.892 89.630 80.371 1.00 47.37 471 GLY A C 1
ATOM 3447 O O . GLY A 1 471 ? 58.706 89.856 80.101 1.00 47.37 471 GLY A O 1
ATOM 3448 N N . LYS A 1 472 ? 60.318 88.437 80.773 1.00 48.71 472 LYS A N 1
ATOM 3449 C CA . LYS A 1 472 ? 59.426 87.299 80.920 1.00 48.71 472 LYS A CA 1
ATOM 3450 C C . LYS A 1 472 ? 59.670 86.637 82.266 1.00 48.71 472 LYS A C 1
ATOM 3451 O O . LYS A 1 472 ? 60.819 86.443 82.674 1.00 48.71 472 LYS A O 1
ATOM 3457 N N . THR A 1 473 ? 58.585 86.289 82.953 1.00 52.04 473 THR A N 1
ATOM 3458 C CA . THR A 1 473 ? 58.712 85.611 84.231 1.00 52.04 473 THR A CA 1
ATOM 3459 C C . THR A 1 473 ? 59.172 84.170 84.017 1.00 52.04 473 THR A C 1
ATOM 3460 O O . THR A 1 473 ? 59.158 83.639 82.904 1.00 52.04 473 THR A O 1
ATOM 3464 N N . PHE A 1 474 ? 59.587 83.535 85.115 1.00 46.68 474 PHE A N 1
ATOM 3465 C CA . PHE A 1 474 ? 60.273 82.251 85.015 1.00 46.68 474 PHE A CA 1
ATOM 3466 C C . PHE A 1 474 ? 59.359 81.153 84.484 1.00 46.68 474 PHE A C 1
ATOM 3467 O O . PHE A 1 474 ? 59.828 80.235 83.802 1.00 46.68 474 PHE A O 1
ATOM 3475 N N . VAL A 1 475 ? 58.059 81.226 84.779 1.00 49.87 475 VAL A N 1
ATOM 3476 C CA . VAL A 1 475 ? 57.133 80.220 84.265 1.00 49.87 475 VAL A CA 1
ATOM 3477 C C . VAL A 1 475 ? 57.053 80.293 82.745 1.00 49.87 475 VAL A C 1
ATOM 3478 O O . VAL A 1 475 ? 57.049 79.264 82.060 1.00 49.87 475 VAL A O 1
ATOM 3482 N N . GLU A 1 476 ? 57.056 81.484 82.186 1.00 52.77 476 GLU A N 1
ATOM 3483 C CA . GLU A 1 476 ? 57.045 81.578 80.747 1.00 52.77 476 GLU A CA 1
ATOM 3484 C C . GLU A 1 476 ? 58.310 80.976 80.181 1.00 52.77 476 GLU A C 1
ATOM 3485 O O . GLU A 1 476 ? 58.239 80.101 79.335 1.00 52.77 476 GLU A O 1
ATOM 3491 N N . ILE A 1 477 ? 59.471 81.415 80.650 1.00 46.55 477 ILE A N 1
ATOM 3492 C CA . ILE A 1 477 ? 60.736 80.944 80.085 1.00 46.55 477 ILE A CA 1
ATOM 3493 C C . ILE A 1 477 ? 60.870 79.433 80.152 1.00 46.55 477 ILE A C 1
ATOM 3494 O O . ILE A 1 477 ? 61.461 78.839 79.263 1.00 46.55 477 ILE A O 1
ATOM 3499 N N . ASN A 1 478 ? 60.316 78.795 81.174 1.00 48.71 478 ASN A N 1
ATOM 3500 C CA . ASN A 1 478 ? 60.343 77.332 81.235 1.00 48.71 478 ASN A CA 1
ATOM 3501 C C . ASN A 1 478 ? 59.479 76.758 80.141 1.00 48.71 478 ASN A C 1
ATOM 3502 O O . ASN A 1 478 ? 59.834 75.759 79.521 1.00 48.71 478 ASN A O 1
ATOM 3507 N N . ARG A 1 479 ? 58.342 77.386 79.887 1.00 52.39 479 ARG A N 1
ATOM 3508 C CA . ARG A 1 479 ? 57.464 76.931 78.819 1.00 52.39 479 ARG A CA 1
ATOM 3509 C C . ARG A 1 479 ? 58.154 77.015 77.469 1.00 52.39 479 ARG A C 1
ATOM 3510 O O . ARG A 1 479 ? 58.067 76.094 76.665 1.00 52.39 479 ARG A O 1
ATOM 3518 N N . ILE A 1 480 ? 58.855 78.111 77.221 1.00 48.82 480 ILE A N 1
ATOM 3519 C CA . ILE A 1 480 ? 59.530 78.285 75.952 1.00 48.82 480 ILE A CA 1
ATOM 3520 C C . ILE A 1 480 ? 60.526 77.169 75.734 1.00 48.82 480 ILE A C 1
ATOM 3521 O O . ILE A 1 480 ? 60.618 76.625 74.642 1.00 48.82 480 ILE A O 1
ATOM 3526 N N . PHE A 1 481 ? 61.274 76.810 76.766 1.00 45.90 481 PHE A N 1
ATOM 3527 C CA . PHE A 1 481 ? 62.300 75.785 76.601 1.00 45.90 481 PHE A CA 1
ATOM 3528 C C . PHE A 1 481 ? 61.660 74.438 76.323 1.00 45.90 481 PHE A C 1
ATOM 3529 O O . PHE A 1 481 ? 62.189 73.632 75.559 1.00 45.90 481 PHE A O 1
ATOM 3537 N N . ALA A 1 482 ? 60.509 74.196 76.925 1.00 52.78 482 ALA A N 1
ATOM 3538 C CA . ALA A 1 482 ? 59.824 72.934 76.700 1.00 52.78 482 ALA A CA 1
ATOM 3539 C C . ALA A 1 482 ? 59.502 72.746 75.233 1.00 52.78 482 ALA A C 1
ATOM 3540 O O . ALA A 1 482 ? 59.755 71.688 74.669 1.00 52.78 482 ALA A O 1
ATOM 3542 N N . LYS A 1 483 ? 58.953 73.775 74.607 1.00 58.89 483 LYS A N 1
ATOM 3543 C CA . LYS A 1 483 ? 58.571 73.675 73.206 1.00 58.89 483 LYS A CA 1
ATOM 3544 C C . LYS A 1 483 ? 59.780 73.471 72.314 1.00 58.89 483 LYS A C 1
ATOM 3545 O O . LYS A 1 483 ? 59.685 72.830 71.274 1.00 58.89 483 LYS A O 1
ATOM 3551 N N . ARG A 1 484 ? 60.923 74.007 72.720 1.00 59.59 484 ARG A N 1
ATOM 3552 C CA . ARG A 1 484 ? 62.123 73.873 71.912 1.00 59.59 484 ARG A CA 1
ATOM 3553 C C . ARG A 1 484 ? 62.261 72.418 71.587 1.00 59.59 484 ARG A C 1
ATOM 3554 O O . ARG A 1 484 ? 62.689 72.061 70.495 1.00 59.59 484 ARG A O 1
ATOM 3562 N N . ASN A 1 485 ? 61.899 71.569 72.539 1.00 64.70 485 ASN A N 1
ATOM 3563 C CA . ASN A 1 485 ? 62.016 70.134 72.334 1.00 64.70 485 ASN A CA 1
ATOM 3564 C C . ASN A 1 485 ? 60.894 69.381 73.030 1.00 64.70 485 ASN A C 1
ATOM 3565 O O . ASN A 1 485 ? 60.997 69.054 74.211 1.00 64.70 485 ASN A O 1
#

Sequence (468 aa):
RLQPTLLLATLSAAFGSAFQYGYNLSVVNTPHKVFKSFYNETYFERHATFMDGKLMLLLWSCTVSMFPLGGLLGSLLVGLLVDSCGRKGTLLINNIFAIIPAILMGVSKVAKAFELIVFSRVVLGVCAGISYSALPMYLGELAPKNLRGMVGTMTEVFVIVGVFLAQIFSLQAILGNPAGWPVLLALTGVPALLQLLTLPFFPESPRYSLIQKGDEATARQALRRLRGHTDMEAELEDMRAEARAERAEGHLSVLHLCALRSLRWQLLSIIVLMAGQQLSGINAINYYADTIYTSAGVEAAHSQYVTVGSGVVNIVMTITSAVLVERLGRRHLLLAGYGICGSACLVLTVVLLFQNRVPELSYLGIICVFAYIAGHSIGPSPVPSVVRTEIFLQSSRRAAFMVDGAVHWLTNFIIGFLFPSIQEAIGAYSFIIFAGICLLTAIYIYVVIPETKGKTFVEINRIFAKRN

Foldseek 3Di:
DPDPLLVLLLCLLQQLQLLLLQQLLPQDPQLVVLLLVLVQVLVCVVPVDGDDVVVSVVLSCLLNQLLLVLLLVLLLCLLVVCLPPPLQVLSLVLLVLQQVLLVLLLPDSVVSDCVSSNVNSSSSSSSNNNSLLRSLQQQQLQDDQLQNLLSLLSNVLSSLVSNLVSLVCNDCVRQSDSVRVSVSSNVSNPSSVSSNVPNVVAAGRLLCCCLPVNPNVSSVVNCCNRVPDDDCVVVSVLSVVLSVVCVVQHADDLVCQVVNVLCVLVLVLLLLLLLLLQLQCPLVLVVCQLVLCVLLVNDNVCSSVVVSVLSVLLSVLSNVLSVCCQPVFQLVLQLQLLVQLLVLLVVLLVCQVVCVVDSVCSVVNNVSSSSNSSSSSRHSRSSSSSSLNLAHGDRNSSSSSSSSSSSNSVSNSVVNPPVVVVCVVPPSCSSVVSSVSSVVSSVCSVLQPDTRRSHHNVVSSVVNNVSD

Secondary structure (DSSP, 8-state):
--SHHHHHHHHHHHHHHHHHHHHHHSSSSTTHHHHHHHHHHHHHHHHSS---HHHHHHHHHHHHHHHHHHHHHHHTTHHHHHHHHHHHHHHHHHTHHHHHHHHHHHTTTTTT-SHHHHHHHHHHHHHHHHHHHHHHHHHHHHS-GGGHHHHHHHHHHHHHHHHHHHHHHTSTTTT-STTTHHHHHHGGGHHHHHHHHHGGGSPPPHHIIIIII--HHHHHHHHHHHT-SS--HHHHHHHHHHHHHHHHH----STTTTT-GGGHHHHHHHHHHHHHHHSSSHHHHHHHHHHHHHHTT--TTSHHHHHHHHHHHHHHHHHHHHHHHHHH-HHHHHHHHHHHHHHHHHHHHHHHHTTTT-GGGHHHHHHHHHHHHHHHHHTTTHHHHHHHHHSS-STTHHHHHHHHHHHHHHHHHHHHTTHHHHHHHH-STHHHHHHHHHHHHHHHHHHT----TT--HHHHHHHHHHH-

InterPro domains:
  IPR003663 Sugar/inositol transporter [PR00171] (35-45)
  IPR003663 Sugar/inositol transporter [PR00171] (135-154)
  IPR003663 Sugar/inositol transporter [PR00171] (294-304)
  IPR003663 Sugar/inositol transporter [PR00171] (383-404)
  IPR003663 Sugar/inositol transporter [PR00171] (406-418)
  IPR003663 Sugar/inositol transporter [TIGR00879] (49-477)
  IPR005828 Major facilitator, sugar transporter-like [PF00083] (27-481)
  IPR005829 Sugar transporter, conserved site [PS00216] (338-354)
  IPR005829 Sugar transporter, conserved site [PS00217] (140-165)
  IPR020846 Major facilitator superfamily domain [PS50850] (27-470)
  IPR036259 MFS transporter superfamily [G3DSA:1.20.1250.20] (15-485)
  IPR036259 MFS transporter superfamily [SSF103473] (18-474)
  IPR045263 Glucose transporter GLUT [PTHR23503] (18-486)

GO terms:
  GO:0055056 D-glucose transmembrane transporter activity (F, IDA)
  GO:0005353 fructose transmembrane transporter activity (F, IDA)
  GO:0005886 plasma membrane (C, IDA)
  GO:0015755 fructose transmembrane transport (P, IDA)
  GO:1904659 D-glucose transmembrane transport (P, IDA)
  GO:0005886 plasma membrane (C, EXP)
  GO:0016324 apical plasma membrane (C, EXP)
  GO:0051119 sugar transmembrane transporter activity (F, TAS)
  GO:0005886 plasma membrane (C, TAS)
  GO:0008645 hexose transmembrane transport (P, TAS)
  GO:0005515 protein binding (F, IPI)

Nearest PDB structures (foldseek):
  9j2n-assembly1_A  TM=1.002E+00  e=1.214E-59  Homo sapiens
  4ybq-assembly1_A  TM=9.562E-01  e=8.317E-36  Rattus norvegicus
  4ybq-assembly2_B  TM=9.480E-01  e=5.145E-36  Rattus norvegicus
  4zw9-assembly1_A  TM=9.660E-01  e=1.422E-30  Homo sapiens
  8y66-assembly1_A  TM=8.590E-01  e=1.288E-31  Homo sapiens

Organism: Homo sapiens (NCBI:txid9606)